Protein AF-A0A921B855-F1 (afdb_monomer)

Sequence (382 aa):
MNQNKDNLVKDAIEPCKSDAPLIIYIDLKSPYAYLSIEPTRRMLRDLGIVADWRPFVLDIPSYLGSAKLGKGGKKVAKQNRTEEQWSDVKYAYFDCRRYANLSNKTIRGTVKIWNTDLPAIGMLWLKRFSSLSEQCAEGSLLERFVDEVYDSFWKRELDAEDVSVILAVLEQIGAPTEGFLKYAQTDGAALNNHLQESSFNAGIYGVPTYILPNESLTDPQHEKFFGRENLPRIGWLLTGRKGQAPDLAYTLNSDVDEEVLSKSAAEPGLAQELKMSPKQLIAYFDFNSLHSYLALDSILSLKAEGISINWRPISSMSLKVPQEEIEDEDRSTKHRRLRAEYQVNDIQRYAPHHLTEIHRKTDCQ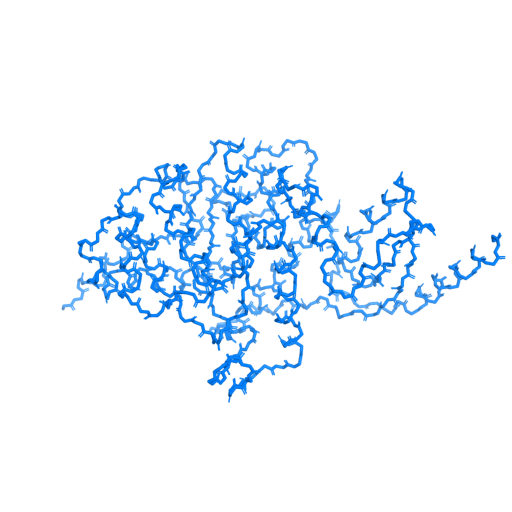AANMGFLWLQQELKNGQ

Mean predicted aligned error: 7.73 Å

Structure (mmCIF, N/CA/C/O backbone):
data_AF-A0A921B855-F1
#
_entry.id   AF-A0A921B855-F1
#
loop_
_atom_site.group_PDB
_atom_site.id
_atom_site.type_symbol
_atom_site.label_atom_id
_atom_site.label_alt_id
_atom_site.label_comp_id
_atom_site.label_asym_id
_atom_site.label_entity_id
_atom_site.label_seq_id
_atom_site.pdbx_PDB_ins_code
_atom_site.Cartn_x
_atom_site.Cartn_y
_atom_site.Cartn_z
_atom_site.occupancy
_atom_site.B_iso_or_equiv
_atom_site.auth_seq_id
_atom_site.auth_comp_id
_atom_site.auth_asym_id
_atom_site.auth_atom_id
_atom_site.pdbx_PDB_model_num
ATOM 1 N N . MET A 1 1 ? 4.491 3.020 42.555 1.00 35.44 1 MET A N 1
ATOM 2 C CA . MET A 1 1 ? 3.351 3.238 41.638 1.00 35.44 1 MET A CA 1
ATOM 3 C C . MET A 1 1 ? 3.828 2.987 40.215 1.00 35.44 1 MET A C 1
ATOM 5 O O . MET A 1 1 ? 4.349 3.899 39.598 1.00 35.44 1 MET A O 1
ATOM 9 N N . ASN A 1 2 ? 3.753 1.744 39.734 1.00 37.84 2 ASN A N 1
ATOM 10 C CA . ASN A 1 2 ? 4.1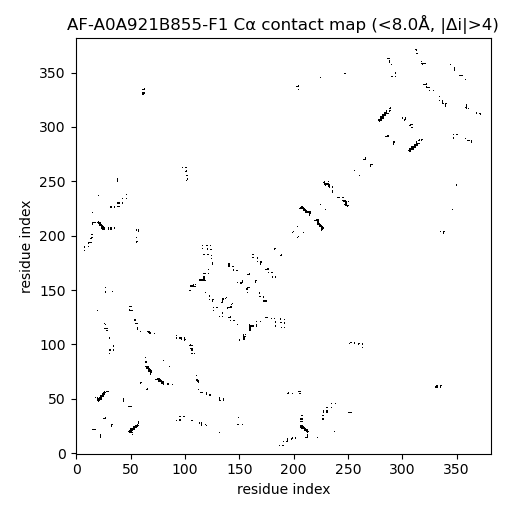86 1.390 38.373 1.00 37.84 2 ASN A CA 1
ATOM 11 C C . ASN A 1 2 ? 3.289 0.304 37.743 1.00 37.84 2 ASN A C 1
ATOM 13 O O . ASN A 1 2 ? 3.718 -0.414 36.858 1.00 37.84 2 ASN A O 1
ATOM 17 N N . GLN A 1 3 ? 2.039 0.176 38.206 1.00 38.97 3 GLN A N 1
ATOM 18 C CA . GLN A 1 3 ? 1.099 -0.854 37.732 1.00 38.97 3 GLN A CA 1
ATOM 19 C C . GLN A 1 3 ? 0.268 -0.431 36.504 1.00 38.97 3 GLN A C 1
ATOM 21 O O . GLN A 1 3 ? -0.446 -1.256 35.951 1.00 38.97 3 GLN A O 1
ATOM 26 N N . ASN A 1 4 ? 0.373 0.822 36.037 1.00 43.91 4 ASN A N 1
ATOM 27 C CA . ASN A 1 4 ? -0.395 1.300 34.875 1.00 43.91 4 ASN A CA 1
ATOM 28 C C . ASN A 1 4 ? 0.305 1.114 33.519 1.00 43.91 4 ASN A C 1
ATOM 30 O O . ASN A 1 4 ? -0.368 1.206 32.500 1.00 43.91 4 ASN A O 1
ATOM 34 N N . LYS A 1 5 ? 1.620 0.849 33.474 1.00 43.75 5 LYS A N 1
ATOM 35 C CA . LYS A 1 5 ? 2.309 0.540 32.204 1.00 43.75 5 LYS A CA 1
ATOM 36 C C . LYS A 1 5 ? 2.117 -0.918 31.777 1.00 43.75 5 LYS A C 1
ATOM 38 O O . LYS A 1 5 ? 1.964 -1.171 30.589 1.00 43.75 5 LYS A O 1
ATOM 43 N N . ASP A 1 6 ? 2.021 -1.843 32.731 1.00 40.25 6 ASP A N 1
ATOM 44 C CA . ASP A 1 6 ? 1.899 -3.281 32.442 1.00 40.25 6 ASP A CA 1
ATOM 45 C C . ASP A 1 6 ? 0.520 -3.700 31.906 1.00 40.25 6 ASP A C 1
ATOM 47 O O . ASP A 1 6 ? 0.411 -4.714 31.222 1.00 40.25 6 ASP A O 1
ATOM 51 N N . ASN A 1 7 ? -0.539 -2.917 32.148 1.00 41.56 7 ASN A N 1
ATOM 52 C CA . ASN A 1 7 ? -1.864 -3.201 31.581 1.00 41.56 7 ASN A CA 1
ATOM 53 C C . ASN A 1 7 ? -2.043 -2.693 30.138 1.00 41.56 7 ASN A C 1
ATOM 55 O O . ASN A 1 7 ? -2.963 -3.144 29.469 1.00 41.56 7 ASN A O 1
ATOM 59 N N . LEU A 1 8 ? -1.170 -1.811 29.633 1.00 46.28 8 LEU A N 1
ATOM 60 C CA . LEU A 1 8 ? -1.245 -1.296 28.254 1.00 46.28 8 LEU A CA 1
ATOM 61 C C . LEU A 1 8 ? -0.731 -2.301 27.203 1.00 46.28 8 LEU A C 1
ATOM 63 O O . LEU A 1 8 ? -1.011 -2.138 26.022 1.00 46.28 8 LEU A O 1
ATOM 67 N N . VAL A 1 9 ? 0.008 -3.335 27.626 1.00 49.97 9 VAL A N 1
ATOM 68 C CA . VAL A 1 9 ? 0.682 -4.313 26.746 1.00 49.97 9 VAL A CA 1
ATOM 69 C C . VAL A 1 9 ? -0.144 -5.593 26.534 1.00 49.97 9 VAL A C 1
ATOM 71 O O . VAL A 1 9 ? 0.144 -6.371 25.631 1.00 49.97 9 VAL A O 1
ATOM 74 N N . LYS A 1 10 ? -1.201 -5.828 27.325 1.00 42.19 10 LYS A N 1
ATOM 75 C CA . LYS A 1 10 ? -1.976 -7.083 27.260 1.00 42.19 10 LYS A CA 1
ATOM 76 C C . LYS A 1 10 ? -2.887 -7.224 26.034 1.00 42.19 10 LYS A C 1
ATOM 78 O O . LYS A 1 10 ? -3.196 -8.355 25.684 1.00 42.19 10 LYS A O 1
ATOM 83 N N . ASP A 1 11 ? -3.219 -6.120 25.363 1.00 55.31 11 ASP A N 1
ATOM 84 C CA . ASP A 1 11 ? -4.033 -6.092 24.133 1.00 55.31 11 ASP A CA 1
ATOM 85 C C . ASP A 1 11 ? -3.219 -5.622 22.905 1.00 55.31 11 ASP A C 1
ATOM 87 O O . ASP A 1 11 ? -3.764 -5.065 21.949 1.00 55.31 11 ASP A O 1
ATOM 91 N N . ALA A 1 12 ? -1.889 -5.777 22.936 1.00 73.12 12 ALA A N 1
ATOM 92 C CA . ALA A 1 12 ? -1.014 -5.322 21.859 1.00 73.12 12 ALA A CA 1
ATOM 93 C C . ALA A 1 12 ? -1.280 -6.097 20.556 1.00 73.12 12 ALA A C 1
ATOM 95 O O . ALA A 1 12 ? -1.158 -7.319 20.497 1.00 73.12 12 ALA A O 1
ATOM 96 N N . ILE A 1 13 ? -1.622 -5.368 19.490 1.00 90.81 13 ILE A N 1
ATOM 97 C CA . ILE A 1 13 ? -1.794 -5.925 18.145 1.00 90.81 13 ILE A CA 1
ATOM 98 C C . ILE A 1 13 ? -0.412 -6.341 17.621 1.00 90.81 13 ILE A C 1
ATOM 100 O O . ILE A 1 13 ? 0.390 -5.494 17.228 1.00 90.81 13 ILE A O 1
ATOM 104 N N . GLU A 1 14 ? -0.130 -7.645 17.613 1.00 92.44 14 GLU A N 1
ATOM 105 C CA . GLU A 1 14 ? 1.124 -8.189 17.086 1.00 92.44 14 GLU A CA 1
ATOM 106 C C . GLU A 1 14 ? 1.238 -7.937 15.570 1.00 92.44 14 GLU A C 1
ATOM 108 O O . GLU A 1 14 ? 0.357 -8.374 14.826 1.00 92.44 14 GLU A O 1
ATOM 113 N N . PRO A 1 15 ? 2.314 -7.302 15.060 1.00 92.75 15 PRO A N 1
ATOM 114 C CA . PRO A 1 15 ? 2.351 -6.796 13.686 1.00 92.75 15 PRO A CA 1
ATOM 115 C C . PRO A 1 15 ? 2.099 -7.811 12.565 1.00 92.75 15 PRO A C 1
ATOM 117 O O . PRO A 1 15 ? 1.478 -7.481 11.557 1.00 92.75 15 PRO A O 1
ATOM 120 N N . CYS A 1 16 ? 2.552 -9.051 12.741 1.00 92.31 16 CYS A N 1
ATOM 121 C CA . CYS A 1 16 ? 2.472 -10.082 11.704 1.00 92.31 16 CYS A CA 1
ATOM 122 C C . CYS A 1 16 ? 1.519 -11.235 12.047 1.00 92.31 16 CYS A C 1
ATOM 124 O O . CYS A 1 16 ? 1.403 -12.159 11.251 1.00 92.31 16 CYS A O 1
ATOM 126 N N . LYS A 1 17 ? 0.826 -11.192 13.195 1.00 91.44 17 LYS A N 1
ATOM 127 C CA . LYS A 1 17 ? -0.106 -12.251 13.613 1.00 91.44 17 LYS A CA 1
ATOM 128 C C . LYS A 1 17 ? -1.545 -11.770 13.589 1.00 91.44 17 LYS A C 1
ATOM 130 O O . LYS A 1 17 ? -1.831 -10.660 14.032 1.00 91.44 17 LYS A O 1
ATOM 135 N N . SER A 1 18 ? -2.448 -12.604 13.090 1.00 92.19 18 SER A N 1
ATOM 136 C CA . SER A 1 18 ? -3.891 -12.366 13.091 1.00 92.19 18 SER A CA 1
ATOM 137 C C . SER A 1 18 ? -4.628 -13.690 12.911 1.00 92.19 18 SER A C 1
ATOM 139 O O . SER A 1 18 ? -4.084 -14.610 12.305 1.00 92.19 18 SER A O 1
ATOM 141 N N . ASP A 1 19 ? -5.874 -13.757 13.379 1.00 89.94 19 ASP A N 1
ATOM 142 C CA . ASP A 1 19 ? -6.793 -14.853 13.044 1.00 89.94 19 ASP A CA 1
ATOM 143 C C . ASP A 1 19 ? -7.279 -14.762 11.583 1.00 89.94 19 ASP A C 1
ATOM 145 O O . ASP A 1 19 ? -7.799 -15.728 11.024 1.00 89.94 19 ASP A O 1
ATOM 149 N N . ALA A 1 20 ? -7.115 -13.596 10.945 1.00 93.81 20 ALA A N 1
ATOM 150 C CA . ALA A 1 20 ? -7.368 -13.417 9.523 1.00 93.81 20 ALA A CA 1
ATOM 151 C C . ALA A 1 20 ? -6.253 -14.064 8.680 1.00 93.81 20 ALA A C 1
ATOM 153 O O . ALA A 1 20 ? -5.080 -13.933 9.024 1.00 93.81 20 ALA A O 1
ATOM 154 N N . PRO A 1 21 ? -6.559 -14.644 7.505 1.00 93.94 21 PRO A N 1
ATOM 155 C CA . PRO A 1 21 ? -5.532 -15.154 6.592 1.00 93.94 21 PRO A CA 1
ATOM 156 C C . PRO A 1 21 ? -4.682 -14.046 5.940 1.00 93.94 21 PRO A C 1
ATOM 158 O O . PRO A 1 21 ? -3.679 -14.343 5.292 1.00 93.94 21 PRO A O 1
ATOM 161 N N . LEU A 1 22 ? -5.081 -12.778 6.085 1.00 96.38 22 LEU A N 1
ATOM 162 C CA . LEU A 1 22 ? -4.414 -11.616 5.509 1.00 96.38 22 LEU A CA 1
ATOM 163 C C . LEU A 1 22 ? -4.494 -10.422 6.467 1.00 96.38 22 LEU A C 1
ATOM 165 O O . LEU A 1 22 ? -5.577 -10.080 6.941 1.00 96.38 22 LEU A O 1
ATOM 169 N N . ILE A 1 23 ? -3.367 -9.749 6.692 1.00 98.00 23 ILE A N 1
ATOM 170 C CA . ILE A 1 23 ? -3.296 -8.442 7.359 1.00 98.00 23 ILE A CA 1
ATOM 171 C C . ILE A 1 23 ? -2.999 -7.381 6.301 1.00 98.00 23 ILE A C 1
ATOM 173 O O . ILE A 1 23 ? -2.145 -7.590 5.438 1.00 98.00 23 ILE A O 1
ATOM 177 N N . ILE A 1 24 ? -3.677 -6.235 6.374 1.00 98.56 24 ILE A N 1
ATOM 178 C CA . ILE A 1 24 ? -3.525 -5.141 5.409 1.00 98.56 24 ILE A CA 1
ATOM 179 C C . ILE A 1 24 ? -3.227 -3.845 6.154 1.00 98.56 24 ILE A C 1
ATOM 181 O O . ILE A 1 24 ? -4.076 -3.319 6.870 1.00 98.56 24 ILE A O 1
ATOM 185 N N . TYR A 1 25 ? -2.036 -3.298 5.942 1.00 98.69 25 TYR A N 1
ATOM 186 C CA . TYR A 1 25 ? -1.629 -2.009 6.481 1.00 98.69 25 TYR A CA 1
ATOM 187 C C . TYR A 1 25 ? -1.918 -0.879 5.497 1.00 98.69 25 TYR A C 1
ATOM 189 O O . TYR A 1 25 ? -1.509 -0.940 4.334 1.00 98.69 25 TYR A O 1
ATOM 197 N N . ILE A 1 26 ? -2.584 0.173 5.978 1.00 98.69 26 ILE A N 1
ATOM 198 C CA . ILE A 1 26 ? -2.968 1.352 5.191 1.00 98.69 26 ILE A CA 1
ATOM 199 C C . ILE A 1 26 ? -2.677 2.667 5.925 1.00 98.69 26 ILE A C 1
ATOM 201 O O . ILE A 1 26 ? -2.590 2.707 7.149 1.00 98.69 26 ILE A O 1
ATOM 205 N N . ASP A 1 27 ? -2.559 3.758 5.169 1.00 98.44 27 ASP A N 1
ATOM 206 C CA . ASP A 1 27 ? -2.415 5.118 5.697 1.00 98.44 27 ASP A CA 1
ATOM 207 C C . ASP A 1 27 ? -3.188 6.097 4.829 1.00 98.44 27 ASP A C 1
ATOM 209 O O . ASP A 1 27 ? -3.022 6.109 3.605 1.00 98.44 27 ASP A O 1
ATOM 213 N N . LEU A 1 28 ? -3.922 6.997 5.477 1.00 97.19 28 LEU A N 1
ATOM 214 C CA . LEU A 1 28 ? -4.712 8.031 4.827 1.00 97.19 28 LEU A CA 1
ATOM 215 C C . LEU A 1 28 ? -3.893 8.858 3.823 1.00 97.19 28 LEU A C 1
ATOM 217 O O . LEU A 1 28 ? -4.358 9.165 2.725 1.00 97.19 28 LEU A O 1
ATOM 221 N N . LYS A 1 29 ? -2.641 9.189 4.172 1.00 94.81 29 LYS A N 1
ATOM 222 C CA . LYS A 1 29 ? -1.770 10.021 3.325 1.00 94.81 29 LYS A CA 1
ATOM 223 C C . LYS A 1 29 ? -1.044 9.267 2.208 1.00 94.81 29 LYS A C 1
ATOM 225 O O . LYS A 1 29 ? -0.269 9.893 1.482 1.00 94.81 29 LYS A O 1
ATOM 230 N N . SER A 1 30 ? -1.301 7.968 2.024 1.00 96.31 30 SER A N 1
ATOM 231 C CA . SER A 1 30 ? -0.792 7.200 0.882 1.00 96.31 30 SER A CA 1
ATOM 232 C C . SER A 1 30 ? -1.818 7.144 -0.258 1.00 96.31 30 SER A C 1
ATOM 234 O O . SER A 1 30 ? -2.865 6.510 -0.109 1.00 96.31 30 SER A O 1
ATOM 236 N N . PRO A 1 31 ? -1.534 7.752 -1.428 1.00 95.94 31 PRO A N 1
ATOM 237 C CA . PRO A 1 31 ? -2.448 7.674 -2.565 1.00 95.94 31 PRO A CA 1
ATOM 238 C C . PRO A 1 31 ? -2.489 6.254 -3.146 1.00 95.94 31 PRO A C 1
ATOM 240 O O . PRO A 1 31 ? -3.539 5.801 -3.593 1.00 95.94 31 PRO A O 1
ATOM 243 N N . TYR A 1 32 ? -1.379 5.512 -3.064 1.00 96.50 32 TYR A N 1
ATOM 244 C CA . TYR A 1 32 ? -1.334 4.100 -3.437 1.00 96.50 32 TYR A CA 1
ATOM 245 C C . TYR A 1 32 ? -2.193 3.232 -2.511 1.00 96.50 32 TYR A C 1
ATOM 247 O O . TYR A 1 32 ? -2.848 2.312 -2.998 1.00 96.50 32 TYR A O 1
ATOM 255 N N . ALA A 1 33 ? -2.248 3.535 -1.205 1.00 97.69 33 ALA A N 1
ATOM 256 C CA . ALA A 1 33 ? -3.129 2.814 -0.286 1.00 97.69 33 ALA A CA 1
ATOM 257 C C . ALA A 1 33 ? -4.600 3.098 -0.611 1.00 97.69 33 ALA A C 1
ATOM 259 O O . ALA A 1 33 ? -5.379 2.152 -0.707 1.00 97.69 33 ALA A O 1
ATOM 260 N N . TYR A 1 34 ? -4.963 4.354 -0.905 1.00 97.50 34 TYR A N 1
ATOM 261 C CA . TYR A 1 34 ? -6.324 4.694 -1.335 1.00 97.50 34 TYR A CA 1
ATOM 262 C C . TYR A 1 34 ? -6.748 3.912 -2.590 1.00 97.50 34 TYR A C 1
ATOM 264 O O . TYR A 1 34 ? -7.815 3.300 -2.632 1.00 97.50 34 TYR A O 1
ATOM 272 N N . LEU A 1 35 ? -5.877 3.857 -3.601 1.00 95.88 35 LEU A N 1
ATOM 273 C CA . LEU A 1 35 ? -6.135 3.115 -4.841 1.00 95.88 35 LEU A CA 1
ATOM 274 C C . LEU A 1 35 ? -6.147 1.591 -4.658 1.00 95.88 35 LEU A C 1
ATOM 276 O O . LEU A 1 35 ? -6.582 0.876 -5.559 1.00 95.88 35 LEU A O 1
ATOM 280 N N . SER A 1 36 ? -5.670 1.087 -3.520 1.00 96.88 36 SER A N 1
ATOM 281 C CA . SER A 1 36 ? -5.662 -0.342 -3.206 1.00 96.88 36 SER A CA 1
ATOM 282 C C . SER A 1 36 ? -6.922 -0.832 -2.500 1.00 96.88 36 SER A C 1
ATOM 284 O O . SER A 1 36 ? -7.189 -2.029 -2.568 1.00 96.88 36 SER A O 1
ATOM 286 N N . ILE A 1 37 ? -7.700 0.059 -1.863 1.00 96.75 37 ILE A N 1
ATOM 287 C CA . ILE A 1 37 ? -8.842 -0.319 -1.013 1.00 96.75 37 ILE A CA 1
ATOM 288 C C . ILE A 1 37 ? -9.836 -1.192 -1.782 1.00 96.75 37 ILE A C 1
ATOM 290 O O . ILE A 1 37 ? -10.026 -2.354 -1.432 1.00 96.75 37 ILE A O 1
ATOM 294 N N . GLU A 1 38 ? -10.418 -0.668 -2.863 1.00 94.56 38 GLU A N 1
ATOM 295 C CA . GLU A 1 38 ? -11.456 -1.393 -3.605 1.00 94.56 38 GLU A CA 1
ATOM 296 C C . GLU A 1 38 ? -10.932 -2.656 -4.314 1.00 94.56 38 GLU A C 1
ATOM 298 O O . GLU A 1 38 ? -11.557 -3.705 -4.164 1.00 94.56 38 GLU A O 1
ATOM 303 N N . PRO A 1 39 ? -9.775 -2.645 -5.012 1.00 95.25 39 PRO A N 1
ATOM 304 C CA . PRO A 1 39 ? -9.201 -3.878 -5.556 1.00 95.25 39 PRO A CA 1
ATOM 305 C C . PRO A 1 39 ? -8.957 -4.959 -4.494 1.00 95.25 39 PRO A C 1
ATOM 307 O O . PRO A 1 39 ? -9.193 -6.138 -4.750 1.00 95.25 39 PRO A O 1
ATOM 310 N N . THR A 1 40 ? -8.529 -4.562 -3.291 1.00 97.06 40 THR A N 1
ATOM 311 C CA . THR A 1 40 ? -8.324 -5.495 -2.179 1.00 97.06 40 THR A CA 1
ATOM 312 C C . THR A 1 40 ? -9.657 -6.040 -1.673 1.00 97.06 40 THR A C 1
ATOM 314 O O . THR A 1 40 ? -9.799 -7.253 -1.561 1.00 97.06 40 THR A O 1
ATOM 317 N N . ARG A 1 41 ? -10.658 -5.182 -1.421 1.00 96.12 41 ARG A N 1
ATOM 318 C CA . ARG A 1 41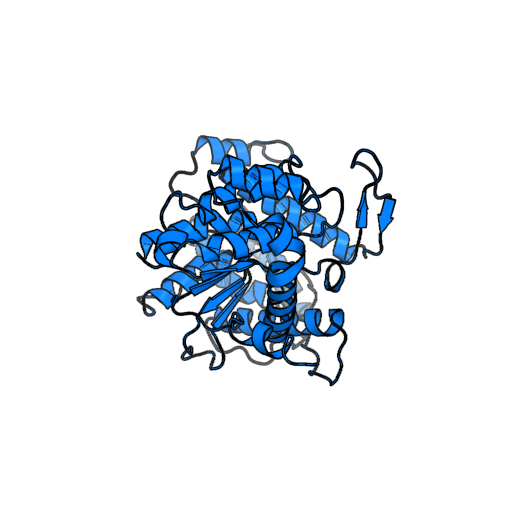 ? -12.004 -5.619 -1.006 1.00 96.12 41 ARG A CA 1
ATOM 319 C C . ARG A 1 41 ? -12.628 -6.569 -2.026 1.00 96.12 41 ARG A C 1
ATOM 321 O O . ARG A 1 41 ? -13.177 -7.588 -1.626 1.00 96.12 41 ARG A O 1
ATOM 328 N N . ARG A 1 42 ? -12.490 -6.295 -3.329 1.00 94.25 42 ARG A N 1
ATOM 329 C CA . ARG A 1 42 ? -12.947 -7.214 -4.381 1.00 94.25 42 ARG A CA 1
ATOM 330 C C . ARG A 1 42 ? -12.265 -8.572 -4.277 1.00 94.25 42 ARG A C 1
ATOM 332 O O . ARG A 1 42 ? -12.969 -9.568 -4.199 1.00 94.25 42 ARG A O 1
ATOM 339 N N . MET A 1 43 ? -10.931 -8.612 -4.213 1.00 95.69 43 MET A N 1
ATOM 340 C CA . MET A 1 43 ? -10.200 -9.874 -4.052 1.00 95.69 43 MET A CA 1
ATOM 341 C C . MET A 1 43 ? -10.695 -10.653 -2.822 1.00 95.69 43 MET A C 1
ATOM 343 O O . MET A 1 43 ? -10.898 -11.858 -2.905 1.00 95.69 43 MET A O 1
ATOM 347 N N . LEU A 1 44 ? -10.928 -9.979 -1.691 1.00 96.00 44 LEU A N 1
ATOM 348 C CA . LEU A 1 44 ? -11.457 -10.613 -0.480 1.00 96.00 44 LEU A CA 1
ATOM 349 C C . LEU A 1 44 ? -12.870 -11.184 -0.688 1.00 96.00 44 LEU A C 1
ATOM 351 O O . LEU A 1 44 ? -13.113 -12.332 -0.316 1.00 96.00 44 LEU A O 1
ATOM 355 N N . ARG A 1 45 ? -13.776 -10.421 -1.320 1.00 95.12 45 ARG A N 1
ATOM 356 C CA . ARG A 1 45 ? -15.144 -10.864 -1.647 1.00 95.12 45 ARG A CA 1
ATOM 357 C C . ARG A 1 45 ? -15.145 -12.057 -2.600 1.00 95.12 45 ARG A C 1
ATOM 359 O O . ARG A 1 45 ? -15.814 -13.045 -2.312 1.00 95.12 45 ARG A O 1
ATOM 366 N N . ASP A 1 46 ? -14.364 -11.996 -3.677 1.00 94.31 46 ASP A N 1
ATOM 367 C CA . ASP A 1 46 ? -14.265 -13.062 -4.686 1.00 94.31 46 ASP A CA 1
ATOM 368 C C . ASP A 1 46 ? -13.749 -14.376 -4.078 1.00 94.31 46 ASP A C 1
ATOM 370 O O . ASP A 1 46 ? -14.141 -15.466 -4.494 1.00 94.31 46 ASP A O 1
ATOM 374 N N . LEU A 1 47 ? -12.882 -14.274 -3.068 1.00 94.62 47 LEU A N 1
ATOM 375 C CA . LEU A 1 47 ? -12.326 -15.415 -2.343 1.00 94.62 47 LEU A CA 1
ATOM 376 C C . LEU A 1 47 ? -13.161 -15.846 -1.127 1.00 94.62 47 LEU A C 1
ATOM 378 O O . LEU A 1 47 ? -12.889 -16.902 -0.558 1.00 94.62 47 LEU A O 1
ATOM 382 N N . GLY A 1 48 ? -14.160 -15.058 -0.717 1.00 95.62 48 GLY A N 1
ATOM 383 C CA . GLY A 1 48 ? -14.967 -15.321 0.475 1.00 95.62 48 GLY A CA 1
ATOM 384 C C . GLY A 1 48 ? -14.167 -15.293 1.782 1.00 95.62 48 GLY A C 1
ATOM 385 O O . GLY A 1 48 ? -14.470 -16.054 2.701 1.00 95.62 48 GLY A O 1
ATOM 386 N N . ILE A 1 49 ? -13.131 -14.455 1.867 1.00 94.62 49 ILE A N 1
ATOM 387 C CA . ILE A 1 49 ? -12.244 -14.352 3.036 1.00 94.62 49 ILE A CA 1
ATOM 388 C C . ILE A 1 49 ? -12.319 -12.970 3.684 1.00 94.62 49 ILE A C 1
ATOM 390 O O . ILE A 1 49 ? -12.602 -11.964 3.039 1.00 94.62 49 ILE A O 1
ATOM 394 N N . VAL A 1 50 ? -12.008 -12.922 4.976 1.00 95.81 50 VAL A N 1
ATOM 395 C CA . VAL A 1 50 ? -11.869 -11.682 5.748 1.00 95.81 50 VAL A CA 1
ATOM 396 C C . VAL A 1 50 ? -10.400 -11.275 5.841 1.00 95.81 50 VAL A C 1
ATOM 398 O O . VAL A 1 50 ? -9.506 -12.110 5.690 1.00 95.81 50 VAL A O 1
ATOM 401 N N . ALA A 1 51 ? -10.139 -10.000 6.118 1.00 97.25 51 ALA A N 1
ATOM 402 C CA . ALA A 1 51 ? -8.791 -9.497 6.348 1.00 97.25 51 ALA A CA 1
ATOM 403 C C . ALA A 1 51 ? -8.738 -8.563 7.554 1.00 97.25 51 ALA A C 1
ATOM 405 O O . ALA A 1 51 ? -9.681 -7.828 7.843 1.00 97.25 51 ALA A O 1
ATOM 406 N N . ASP A 1 52 ? -7.602 -8.557 8.237 1.00 97.62 52 ASP A N 1
ATOM 407 C CA . ASP A 1 52 ? -7.351 -7.652 9.345 1.00 97.62 52 ASP A CA 1
ATOM 408 C C . ASP A 1 52 ? -6.722 -6.353 8.838 1.00 97.62 52 ASP A C 1
ATOM 410 O O . ASP A 1 52 ? -5.512 -6.243 8.629 1.00 97.62 52 ASP A O 1
ATOM 414 N N . TRP A 1 53 ? -7.569 -5.354 8.612 1.00 98.38 53 TRP A N 1
ATOM 415 C CA . TRP A 1 53 ? -7.137 -4.014 8.236 1.00 98.38 53 TRP A CA 1
ATOM 416 C C . TRP A 1 53 ? -6.541 -3.289 9.447 1.00 98.38 53 TRP A C 1
ATOM 418 O O . TRP A 1 53 ? -7.170 -3.222 10.512 1.00 98.38 53 TRP A O 1
ATOM 428 N N . ARG A 1 54 ? -5.356 -2.693 9.275 1.00 98.19 54 ARG A N 1
ATOM 429 C CA . ARG A 1 54 ? -4.600 -1.987 10.319 1.00 98.19 54 ARG A CA 1
ATOM 430 C C . ARG A 1 54 ? -4.045 -0.646 9.827 1.00 98.19 54 ARG A C 1
ATOM 432 O O . ARG A 1 54 ? -3.639 -0.536 8.668 1.00 98.19 54 ARG A O 1
ATOM 439 N N . PRO A 1 55 ? -3.977 0.378 10.690 1.00 98.12 55 PRO A N 1
ATOM 440 C CA . PRO A 1 55 ? -3.324 1.626 10.326 1.00 98.12 55 PRO A CA 1
ATOM 441 C C . PRO A 1 55 ? -1.795 1.523 10.434 1.00 98.12 55 PRO A C 1
ATOM 443 O O . PRO A 1 55 ? -1.267 0.986 11.408 1.00 98.12 55 PRO A O 1
ATOM 446 N N . PHE A 1 56 ? -1.080 2.113 9.475 1.00 98.06 56 PHE A N 1
ATOM 447 C CA . PHE A 1 56 ? 0.360 2.373 9.558 1.00 98.06 56 PHE A CA 1
ATOM 448 C C . PHE A 1 56 ? 0.670 3.810 9.135 1.00 98.06 56 PHE A C 1
ATOM 450 O O . PHE A 1 56 ? 0.717 4.122 7.950 1.00 98.06 56 PHE A O 1
ATOM 457 N N . VAL A 1 57 ? 0.890 4.701 10.093 1.00 97.12 57 VAL A N 1
ATOM 458 C CA . VAL A 1 57 ? 1.159 6.121 9.858 1.00 97.12 57 VAL A CA 1
ATOM 459 C C . VAL A 1 57 ? 2.556 6.280 9.249 1.00 97.12 57 VAL A C 1
ATOM 461 O O . VAL A 1 57 ? 3.581 6.167 9.918 1.00 97.12 57 VAL A O 1
ATOM 464 N N . LEU A 1 58 ? 2.604 6.590 7.952 1.00 94.00 58 LEU A N 1
ATOM 465 C CA . LEU A 1 58 ? 3.835 6.788 7.194 1.00 94.00 58 LEU A CA 1
ATOM 466 C C . LEU A 1 58 ? 4.692 7.911 7.777 1.00 94.00 58 LEU A C 1
ATOM 468 O O . LEU A 1 58 ? 4.241 9.048 7.932 1.00 94.00 58 LEU A O 1
ATOM 472 N N . ASP A 1 59 ? 5.978 7.631 7.938 1.00 88.31 59 ASP A N 1
ATOM 473 C CA . ASP A 1 59 ? 7.002 8.646 8.156 1.00 88.31 59 ASP A CA 1
ATOM 474 C C . ASP A 1 59 ? 7.618 9.044 6.808 1.00 88.31 59 ASP A C 1
ATOM 476 O O . ASP A 1 59 ? 8.678 8.565 6.407 1.00 88.31 59 ASP A O 1
ATOM 480 N N . ILE A 1 60 ? 6.907 9.897 6.065 1.00 81.50 60 ILE A N 1
ATOM 481 C CA . ILE A 1 60 ? 7.364 10.397 4.757 1.00 81.50 60 ILE A CA 1
ATOM 482 C C . ILE A 1 60 ? 8.750 11.072 4.855 1.00 81.50 60 ILE A C 1
ATOM 484 O O . ILE A 1 60 ? 9.588 10.788 3.992 1.00 81.50 60 ILE A O 1
ATOM 488 N N . PRO A 1 61 ? 9.034 11.931 5.863 1.00 80.62 61 PRO A N 1
ATOM 489 C CA . PRO A 1 61 ? 10.348 12.553 6.013 1.00 80.62 61 PRO A CA 1
ATOM 490 C C . PRO A 1 61 ? 11.516 11.569 6.085 1.00 80.62 61 PRO A C 1
ATOM 492 O O . PRO A 1 61 ? 12.545 11.859 5.476 1.00 80.62 61 PRO A O 1
ATOM 495 N N . SER A 1 62 ? 11.352 10.419 6.752 1.00 73.94 62 SER A N 1
ATOM 496 C CA . SER A 1 62 ? 12.420 9.412 6.894 1.00 73.94 62 SER A CA 1
ATOM 497 C C . SER A 1 62 ? 12.943 8.835 5.567 1.00 73.94 62 SER A C 1
ATOM 499 O O . SER A 1 62 ? 14.035 8.273 5.536 1.00 73.94 62 SER A O 1
ATOM 501 N N . TYR A 1 63 ? 12.201 8.984 4.459 1.00 69.94 63 TYR A N 1
ATOM 502 C CA . TYR A 1 63 ? 12.590 8.442 3.149 1.00 69.94 63 TYR A CA 1
ATOM 503 C C . TYR A 1 63 ? 12.559 9.471 2.006 1.00 69.94 63 TYR A C 1
ATOM 505 O O . TYR A 1 63 ? 13.522 9.595 1.250 1.00 69.94 63 TYR A O 1
ATOM 513 N N . LEU A 1 64 ? 11.481 10.252 1.882 1.00 67.19 64 LEU A N 1
ATOM 514 C CA . LEU A 1 64 ? 11.266 11.187 0.763 1.00 67.19 64 LEU A CA 1
ATOM 515 C C . LEU A 1 64 ? 11.580 12.645 1.116 1.00 67.19 64 LEU A C 1
ATOM 517 O O . LEU A 1 64 ? 11.260 13.553 0.342 1.00 67.19 64 LEU A O 1
ATOM 521 N N . GLY A 1 65 ? 12.130 12.889 2.306 1.00 68.25 65 GLY A N 1
ATOM 522 C CA . GLY A 1 65 ? 12.302 14.232 2.837 1.00 68.25 65 GLY A CA 1
ATOM 523 C C . GLY A 1 65 ? 10.974 14.976 3.039 1.00 68.25 65 GLY A C 1
ATOM 524 O O . GLY A 1 65 ? 9.862 14.478 2.830 1.00 68.25 65 GLY A O 1
ATOM 525 N N . SER A 1 66 ? 11.092 16.228 3.456 1.00 66.25 66 SER A N 1
ATOM 526 C CA . SER A 1 66 ? 9.994 17.109 3.835 1.00 66.25 66 SER A CA 1
ATOM 527 C C . SER A 1 66 ? 9.799 18.266 2.855 1.00 66.25 66 SER A C 1
ATOM 529 O O . SER A 1 66 ? 10.750 18.841 2.320 1.00 66.25 66 SER A O 1
ATOM 531 N N . ALA A 1 67 ? 8.539 18.639 2.634 1.00 66.56 67 ALA A N 1
ATOM 532 C CA . ALA A 1 67 ? 8.177 19.893 1.986 1.00 66.56 67 ALA A CA 1
ATOM 533 C C . ALA A 1 67 ? 6.834 20.403 2.522 1.00 66.56 67 ALA A C 1
ATOM 535 O O . ALA A 1 67 ? 5.938 19.619 2.838 1.00 66.56 67 ALA A O 1
ATOM 536 N N . LYS A 1 68 ? 6.680 21.726 2.589 1.00 67.75 68 LYS A N 1
ATOM 537 C CA . LYS A 1 68 ? 5.442 22.409 2.985 1.00 67.75 68 LYS A CA 1
ATOM 538 C C . LYS A 1 68 ? 5.086 23.460 1.942 1.00 67.75 68 LYS A C 1
ATOM 540 O O . LYS A 1 68 ? 5.944 24.272 1.593 1.00 67.75 68 LYS A O 1
ATOM 545 N N . LEU A 1 69 ? 3.844 23.476 1.454 1.00 64.62 69 LEU A N 1
ATOM 546 C CA . LEU A 1 69 ? 3.374 24.543 0.569 1.00 64.62 69 LEU A CA 1
ATOM 547 C C . LEU A 1 69 ? 3.074 25.819 1.371 1.00 64.62 69 LEU A C 1
ATOM 549 O O . LEU A 1 69 ? 2.701 25.778 2.543 1.00 64.62 69 LEU A O 1
ATOM 553 N N . GLY A 1 70 ? 3.266 26.970 0.733 1.00 48.94 70 GLY A N 1
ATOM 554 C CA . GLY A 1 70 ? 2.870 28.275 1.248 1.00 48.94 70 GLY A CA 1
ATOM 555 C C . GLY A 1 70 ? 1.365 28.508 1.142 1.00 48.94 70 GLY A C 1
ATOM 556 O O . GLY A 1 70 ? 0.629 27.707 0.556 1.00 48.94 70 GLY A O 1
ATOM 557 N N . LYS A 1 71 ? 0.902 29.639 1.692 1.00 51.53 71 LYS A N 1
ATOM 558 C CA . 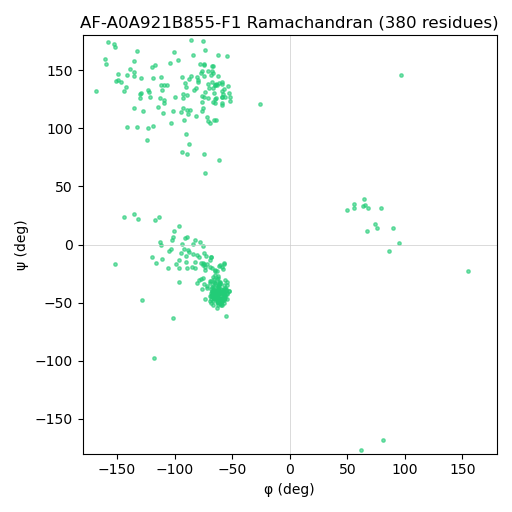LYS A 1 71 ? -0.507 30.053 1.613 1.00 51.53 71 LYS A CA 1
ATOM 559 C C . LYS A 1 71 ? -0.977 30.027 0.149 1.00 51.53 71 LYS A C 1
ATOM 561 O O . LYS A 1 71 ? -0.352 30.639 -0.714 1.00 51.53 71 LYS A O 1
ATOM 566 N N . GLY A 1 72 ? -2.043 29.273 -0.125 1.00 54.50 72 GLY A N 1
ATOM 567 C CA . GLY A 1 72 ? -2.613 29.098 -1.467 1.00 54.50 72 GLY A CA 1
ATOM 568 C C . GLY A 1 72 ? -2.139 27.865 -2.251 1.00 54.50 72 GLY A C 1
ATOM 569 O O . GLY A 1 72 ? -2.571 27.685 -3.385 1.00 54.50 72 GLY A O 1
ATOM 570 N N . GLY A 1 73 ? -1.267 27.009 -1.697 1.00 55.28 73 GLY A N 1
ATOM 571 C CA . GLY A 1 73 ? -0.980 25.673 -2.250 1.00 55.28 73 GLY A CA 1
ATOM 572 C C . GLY A 1 73 ? -0.257 25.637 -3.606 1.00 55.28 73 GLY A C 1
ATOM 573 O O . GLY A 1 73 ? -0.192 24.579 -4.225 1.00 55.28 73 GLY A O 1
ATOM 574 N N . LYS A 1 74 ? 0.267 26.774 -4.087 1.00 53.00 74 LYS A N 1
ATOM 575 C CA . LYS A 1 74 ? 0.922 26.892 -5.407 1.00 53.00 74 LYS A CA 1
ATOM 576 C C . LYS A 1 74 ? 2.450 26.999 -5.356 1.00 53.00 74 LYS A C 1
ATOM 578 O O . LYS A 1 74 ? 3.100 26.749 -6.363 1.00 53.00 74 LYS A O 1
ATOM 583 N N . LYS A 1 75 ? 3.036 27.380 -4.217 1.00 55.88 75 LYS A N 1
ATOM 584 C CA . LYS A 1 75 ? 4.494 27.542 -4.053 1.00 55.88 75 LYS A CA 1
ATOM 585 C C . LYS A 1 75 ? 4.978 26.782 -2.826 1.00 55.88 75 LYS A C 1
ATOM 587 O O . LYS A 1 75 ? 4.275 26.750 -1.822 1.00 55.88 75 LYS A O 1
ATOM 592 N N . VAL A 1 76 ? 6.168 26.192 -2.893 1.00 59.19 76 VAL A N 1
ATOM 593 C CA . VAL A 1 76 ? 6.823 25.548 -1.744 1.00 59.19 76 VAL A CA 1
ATOM 594 C C . VAL A 1 76 ? 7.356 26.635 -0.807 1.00 59.19 76 VAL A C 1
ATOM 596 O O . VAL A 1 76 ? 8.053 27.538 -1.254 1.00 59.19 76 VAL A O 1
ATOM 599 N N . ALA A 1 77 ? 7.003 26.571 0.477 1.00 57.25 77 ALA A N 1
ATOM 600 C CA . ALA A 1 77 ? 7.424 27.531 1.499 1.00 57.25 77 ALA A CA 1
ATOM 601 C C . ALA A 1 77 ? 8.647 27.067 2.307 1.00 57.25 77 ALA A C 1
ATOM 603 O O . ALA A 1 77 ? 9.432 27.905 2.737 1.00 57.25 77 ALA A O 1
ATOM 604 N N . LYS A 1 78 ? 8.808 25.755 2.533 1.00 59.41 78 LYS A N 1
ATOM 605 C CA . LYS A 1 78 ? 9.980 25.135 3.187 1.00 59.41 78 LYS A CA 1
ATOM 606 C C . LYS A 1 78 ? 10.194 23.728 2.627 1.00 59.41 78 LYS A C 1
ATOM 608 O O . LYS A 1 78 ? 9.197 23.041 2.396 1.00 59.41 78 LYS A O 1
ATOM 613 N N . GLN A 1 79 ? 11.443 23.301 2.421 1.00 69.88 79 GLN A N 1
ATOM 614 C CA . GLN A 1 79 ? 11.758 21.945 1.952 1.00 69.88 79 GLN A CA 1
ATOM 615 C C . GLN A 1 79 ? 13.201 21.502 2.235 1.00 69.88 79 GLN A C 1
ATOM 617 O O . GLN A 1 79 ? 14.083 22.345 2.377 1.00 69.88 79 GLN A O 1
ATOM 622 N N . ASN A 1 80 ? 13.435 20.190 2.227 1.00 73.38 80 ASN A N 1
ATOM 623 C CA . ASN A 1 80 ? 14.765 19.566 2.202 1.00 73.38 80 ASN A CA 1
ATOM 624 C C . ASN A 1 80 ? 14.849 18.407 1.186 1.00 73.38 80 ASN A C 1
ATOM 626 O O . ASN A 1 80 ? 15.647 17.493 1.372 1.00 73.38 80 ASN A O 1
ATOM 630 N N . ARG A 1 81 ? 14.015 18.426 0.134 1.00 76.88 81 ARG A N 1
ATOM 631 C CA . ARG A 1 81 ? 14.028 17.393 -0.911 1.00 76.88 81 ARG A CA 1
ATOM 632 C C . ARG A 1 81 ? 15.144 17.605 -1.927 1.00 76.88 81 ARG A C 1
ATOM 634 O O . ARG A 1 81 ? 15.389 18.740 -2.345 1.00 76.88 81 ARG A O 1
ATOM 641 N N . THR A 1 82 ? 15.749 16.504 -2.362 1.00 75.44 82 THR A N 1
ATOM 642 C CA . THR A 1 82 ? 16.623 16.448 -3.541 1.00 75.44 82 THR A CA 1
ATOM 643 C C . THR A 1 82 ? 15.804 16.530 -4.837 1.00 75.44 82 THR A C 1
ATOM 645 O O . THR A 1 82 ? 14.577 16.397 -4.831 1.00 75.44 82 THR A O 1
ATOM 648 N N . GLU A 1 83 ? 16.468 16.758 -5.972 1.00 76.75 83 GLU A N 1
ATOM 649 C CA . GLU A 1 83 ? 15.825 16.755 -7.296 1.00 76.75 83 GLU A CA 1
ATOM 650 C C . GLU A 1 83 ? 15.228 15.383 -7.657 1.00 76.75 83 GLU A C 1
ATOM 652 O O . GLU A 1 83 ? 14.118 15.306 -8.190 1.00 76.75 83 GLU A O 1
ATOM 657 N N . GLU A 1 84 ? 15.923 14.304 -7.287 1.00 76.81 84 GLU A N 1
ATOM 658 C CA . GLU A 1 84 ? 15.450 12.920 -7.411 1.00 76.81 84 GLU A CA 1
ATOM 659 C C . GLU A 1 84 ? 14.153 12.719 -6.613 1.00 76.81 84 GLU A C 1
ATOM 661 O O . GLU A 1 84 ? 13.124 12.374 -7.187 1.00 76.81 84 GLU A O 1
ATOM 666 N N . GLN A 1 85 ? 14.135 13.101 -5.329 1.00 79.00 85 GLN A N 1
ATOM 667 C CA . GLN A 1 85 ? 12.937 13.003 -4.482 1.00 79.00 85 GLN A CA 1
ATOM 668 C C . GLN A 1 85 ? 11.760 13.833 -5.019 1.00 79.00 85 GLN A C 1
ATOM 670 O O . GLN A 1 85 ? 10.597 13.468 -4.842 1.00 79.00 85 GLN A O 1
ATOM 675 N N . TRP A 1 86 ? 12.023 14.966 -5.677 1.00 78.94 86 TRP A N 1
ATOM 676 C CA . TRP A 1 86 ? 10.970 15.723 -6.357 1.00 78.94 86 TRP A CA 1
ATOM 677 C C . TRP A 1 86 ? 10.406 14.997 -7.565 1.00 78.94 86 TRP A C 1
ATOM 679 O O . TRP A 1 86 ? 9.194 15.053 -7.786 1.00 78.94 86 TRP A O 1
ATOM 689 N N . SER A 1 87 ? 11.272 14.372 -8.351 1.00 81.06 87 SER A N 1
ATOM 690 C CA . SER A 1 87 ? 10.879 13.598 -9.523 1.00 81.06 87 SER A CA 1
ATOM 691 C C . SER A 1 87 ? 10.041 12.393 -9.104 1.00 81.06 87 SER A C 1
ATOM 693 O O . SER A 1 87 ? 8.950 12.220 -9.644 1.00 81.06 87 SER A O 1
ATOM 695 N N . ASP A 1 88 ? 10.451 11.683 -8.050 1.00 81.50 88 ASP A N 1
ATOM 696 C CA . ASP A 1 88 ? 9.706 10.562 -7.467 1.00 81.50 88 ASP A CA 1
ATOM 697 C C . ASP A 1 88 ? 8.313 10.986 -6.997 1.00 81.50 88 ASP A C 1
ATOM 699 O O . ASP A 1 88 ? 7.309 10.371 -7.352 1.00 81.50 88 ASP A O 1
ATOM 703 N N . VAL A 1 89 ? 8.214 12.087 -6.242 1.00 82.88 89 VAL A N 1
ATOM 704 C CA . VAL A 1 89 ? 6.920 12.589 -5.754 1.00 82.88 89 VAL A CA 1
ATOM 705 C C . VAL A 1 89 ? 6.023 13.027 -6.915 1.00 82.88 89 VAL A C 1
ATOM 707 O O . VAL A 1 89 ? 4.826 12.734 -6.913 1.00 82.88 89 VAL A O 1
ATOM 710 N N . LYS A 1 90 ? 6.569 13.731 -7.916 1.00 85.25 90 LYS A N 1
ATOM 711 C CA . LYS A 1 90 ? 5.802 14.152 -9.100 1.00 85.25 90 LYS A CA 1
ATOM 712 C C . LYS A 1 90 ? 5.301 12.946 -9.889 1.00 85.25 90 LYS A C 1
ATOM 714 O O . LYS A 1 90 ? 4.131 12.937 -10.272 1.00 85.25 90 LYS A O 1
ATOM 719 N N . TYR A 1 91 ? 6.158 11.948 -10.097 1.00 87.00 91 TYR A N 1
ATOM 720 C CA . TYR A 1 91 ? 5.803 10.722 -10.796 1.00 87.00 91 TYR A CA 1
ATOM 721 C C . TYR A 1 91 ? 4.745 9.927 -10.029 1.00 87.00 91 TYR A C 1
ATOM 723 O O . TYR A 1 91 ? 3.731 9.576 -10.617 1.00 87.00 91 TYR A O 1
ATOM 731 N N . ALA A 1 92 ? 4.897 9.749 -8.715 1.00 88.00 92 ALA A N 1
ATOM 732 C CA . ALA A 1 92 ? 3.912 9.055 -7.885 1.00 88.00 92 ALA A CA 1
ATOM 733 C C . ALA A 1 92 ? 2.513 9.688 -7.987 1.00 88.00 92 ALA A C 1
ATOM 735 O O . ALA A 1 92 ? 1.516 8.985 -8.144 1.00 88.00 92 ALA A O 1
ATOM 736 N N . TYR A 1 93 ? 2.416 11.025 -7.961 1.00 88.88 93 TYR A N 1
ATOM 737 C CA . TYR A 1 93 ? 1.135 11.710 -8.170 1.00 88.88 93 TYR A CA 1
ATOM 738 C C . TYR A 1 93 ? 0.594 11.552 -9.590 1.00 88.88 93 TYR A C 1
ATOM 740 O O . TYR A 1 93 ? -0.618 11.424 -9.760 1.00 88.88 93 TYR A O 1
ATOM 748 N N . PHE A 1 94 ? 1.465 11.613 -10.598 1.00 88.69 94 PHE A N 1
ATOM 749 C CA . PHE A 1 94 ? 1.080 11.386 -11.987 1.00 88.69 94 PHE A CA 1
ATOM 750 C C . PHE A 1 94 ? 0.511 9.975 -12.172 1.00 88.69 94 PHE A C 1
ATOM 752 O O . PHE A 1 94 ? -0.601 9.827 -12.673 1.00 88.69 94 PHE A O 1
ATOM 759 N N . ASP A 1 95 ? 1.223 8.961 -11.690 1.00 90.81 95 ASP A N 1
ATOM 760 C CA . ASP A 1 95 ? 0.839 7.558 -11.773 1.00 90.81 95 ASP A CA 1
ATOM 761 C C . ASP A 1 95 ? -0.466 7.266 -11.017 1.00 90.81 95 ASP A C 1
ATOM 763 O O . ASP A 1 95 ? -1.425 6.759 -11.598 1.00 90.81 95 ASP A O 1
ATOM 767 N N . CYS A 1 96 ? -0.581 7.713 -9.762 1.00 92.38 96 CYS A N 1
ATOM 768 C CA . CYS A 1 96 ? -1.811 7.548 -8.985 1.00 92.38 96 CYS A CA 1
ATOM 769 C C . CYS A 1 96 ? -3.028 8.181 -9.676 1.00 92.38 96 CYS A C 1
ATOM 771 O O . CYS A 1 96 ? -4.109 7.594 -9.685 1.00 92.38 96 CYS A O 1
ATOM 773 N N . ARG A 1 97 ? -2.880 9.364 -10.287 1.00 90.38 97 ARG A N 1
ATOM 774 C CA . ARG A 1 97 ? -3.997 10.029 -10.980 1.00 90.38 97 ARG A CA 1
ATOM 775 C C . ARG A 1 97 ? -4.474 9.265 -12.208 1.00 90.38 97 ARG A C 1
ATOM 777 O O . ARG A 1 97 ? -5.674 9.274 -12.459 1.00 90.38 97 ARG A O 1
ATOM 784 N N . ARG A 1 98 ? -3.587 8.561 -12.921 1.00 87.31 98 ARG A N 1
ATOM 785 C CA . ARG A 1 98 ? -3.989 7.699 -14.046 1.00 87.31 98 ARG A CA 1
ATOM 786 C C . ARG A 1 98 ? -4.998 6.650 -13.587 1.00 87.31 98 ARG A C 1
ATOM 788 O O . ARG A 1 98 ? -6.049 6.516 -14.195 1.00 87.31 98 ARG A O 1
ATOM 795 N N . TYR A 1 99 ? -4.728 5.971 -12.475 1.00 89.06 99 TYR A N 1
ATOM 796 C CA . TYR A 1 99 ? -5.644 4.965 -11.926 1.00 89.06 99 TYR A CA 1
ATOM 797 C C . TYR A 1 99 ? -6.850 5.566 -11.193 1.00 89.06 99 TYR A C 1
ATOM 799 O O . TYR A 1 99 ? -7.928 4.971 -11.182 1.00 89.06 99 TYR A O 1
ATOM 807 N N . ALA A 1 100 ? -6.701 6.748 -10.595 1.00 89.56 100 ALA A N 1
ATOM 808 C CA . ALA A 1 100 ? -7.814 7.455 -9.969 1.00 89.56 100 ALA A CA 1
ATOM 809 C C . ALA A 1 100 ? -8.889 7.823 -11.007 1.00 89.56 100 ALA A C 1
ATOM 811 O O . ALA A 1 100 ? -10.072 7.578 -10.770 1.00 89.56 100 ALA A O 1
ATOM 812 N N . ASN A 1 101 ? -8.465 8.293 -12.186 1.00 84.81 101 ASN A N 1
ATOM 813 C CA . ASN A 1 101 ? -9.350 8.623 -13.304 1.00 84.81 101 ASN A CA 1
ATOM 814 C C . ASN A 1 101 ? -10.155 7.409 -13.797 1.00 84.81 101 ASN A C 1
ATOM 816 O O . ASN A 1 101 ? -11.322 7.561 -14.141 1.00 84.81 101 ASN A O 1
ATOM 820 N N . LEU A 1 102 ? -9.579 6.201 -13.746 1.00 84.12 102 LEU A N 1
ATOM 821 C CA . LEU A 1 102 ? -10.270 4.952 -14.102 1.00 84.12 102 LEU A CA 1
ATOM 822 C C . LEU A 1 102 ? -11.313 4.500 -13.071 1.00 84.12 102 LEU A C 1
ATOM 824 O O . LEU A 1 102 ? -12.056 3.558 -13.320 1.00 84.12 102 LEU A O 1
ATOM 828 N N . SER A 1 103 ? -11.355 5.125 -11.894 1.00 81.06 103 SER A N 1
ATOM 829 C CA . SER A 1 103 ? -12.255 4.733 -10.804 1.00 81.06 103 SER A CA 1
ATOM 830 C C . SER A 1 103 ? -13.011 5.910 -10.185 1.00 81.06 103 SER A C 1
ATOM 832 O O . SER A 1 103 ? -13.444 5.815 -9.037 1.00 81.06 103 SER A O 1
ATOM 834 N N . ASN A 1 104 ? -13.146 7.011 -10.939 1.00 82.12 104 ASN A N 1
ATOM 835 C CA . ASN A 1 104 ? -13.799 8.264 -10.538 1.00 82.12 104 ASN A CA 1
ATOM 836 C C . ASN A 1 104 ? -13.326 8.810 -9.172 1.00 82.12 104 ASN A C 1
ATOM 838 O O . ASN A 1 104 ? -14.073 9.463 -8.445 1.00 82.12 104 ASN A O 1
ATOM 842 N N . LYS A 1 105 ? -12.070 8.532 -8.804 1.00 89.88 105 LYS A N 1
ATOM 843 C CA . LYS A 1 105 ? -11.454 9.029 -7.571 1.00 89.88 105 LYS A CA 1
ATOM 844 C C . LYS A 1 105 ? -10.709 10.322 -7.849 1.00 89.88 105 LYS A C 1
ATOM 846 O O . LYS A 1 105 ? -10.051 10.481 -8.873 1.00 89.88 105 LYS A O 1
ATOM 851 N N . THR A 1 106 ? -10.745 11.236 -6.887 1.00 91.00 106 THR A N 1
ATOM 852 C CA . THR A 1 106 ? -9.942 12.461 -6.928 1.00 91.00 106 THR A CA 1
ATOM 853 C C . THR A 1 106 ? -8.698 12.297 -6.062 1.00 91.00 106 THR A C 1
ATOM 855 O O . THR A 1 106 ? -8.815 11.990 -4.885 1.00 91.00 106 THR A O 1
ATOM 858 N N . ILE A 1 107 ? -7.508 12.556 -6.620 1.00 93.38 107 ILE A N 1
ATOM 859 C CA . ILE A 1 107 ? -6.236 12.612 -5.872 1.00 93.38 107 ILE A CA 1
ATOM 860 C C . ILE A 1 107 ? -5.566 13.971 -6.100 1.00 93.38 107 ILE A C 1
ATOM 862 O O . ILE A 1 107 ? -4.771 14.177 -7.031 1.00 93.38 107 ILE A O 1
ATOM 866 N N . ARG A 1 108 ? -5.880 14.942 -5.234 1.00 89.19 108 ARG A N 1
ATOM 867 C CA . ARG A 1 108 ? -5.183 16.236 -5.207 1.00 89.19 108 ARG A CA 1
ATOM 868 C C . ARG A 1 108 ? -3.864 16.091 -4.452 1.00 89.19 108 ARG A C 1
ATOM 870 O O . ARG A 1 108 ? -3.776 15.389 -3.456 1.00 89.19 108 ARG A O 1
ATOM 877 N N . GLY A 1 109 ? -2.825 16.799 -4.900 1.00 85.62 109 GLY A N 1
ATOM 878 C CA . GLY A 1 109 ? -1.557 16.827 -4.160 1.00 85.62 109 GLY A CA 1
ATOM 879 C C . GLY A 1 109 ? -1.756 17.369 -2.743 1.00 85.62 109 GLY A C 1
ATOM 880 O O . GLY A 1 109 ? -2.503 18.336 -2.566 1.00 85.62 109 GLY A O 1
ATOM 881 N N . THR A 1 110 ? -1.105 16.791 -1.738 1.00 81.50 110 THR A N 1
ATOM 882 C CA . THR A 1 110 ? -1.207 17.298 -0.364 1.00 81.50 110 THR A CA 1
ATOM 883 C C . THR A 1 110 ? -0.559 18.682 -0.236 1.00 81.50 110 THR A C 1
ATOM 885 O O . THR A 1 110 ? 0.390 19.023 -0.946 1.00 81.50 110 THR A O 1
ATOM 888 N N . VAL A 1 111 ? -1.097 19.525 0.652 1.00 81.00 111 VAL A N 1
ATOM 889 C CA . VAL A 1 111 ? -0.580 20.892 0.876 1.00 81.00 111 VAL A CA 1
ATOM 890 C C . VAL A 1 111 ? 0.585 20.942 1.872 1.00 81.00 111 VAL A C 1
ATOM 892 O O . VAL A 1 111 ? 1.361 21.898 1.899 1.00 81.00 111 VAL A O 1
ATOM 895 N N . LYS A 1 112 ? 0.721 19.895 2.683 1.00 85.25 112 LYS A N 1
ATOM 896 C CA . LYS A 1 112 ? 1.796 19.655 3.646 1.00 85.25 112 LYS A CA 1
ATOM 897 C C . LYS A 1 112 ? 1.957 18.146 3.836 1.00 85.25 112 LYS A C 1
ATOM 899 O O . LYS A 1 112 ? 1.140 17.363 3.350 1.00 85.25 112 LYS A O 1
ATOM 904 N N . ILE A 1 113 ? 2.991 17.751 4.567 1.00 85.38 113 ILE A N 1
ATOM 905 C CA . ILE A 1 113 ? 3.017 16.429 5.194 1.00 85.38 113 ILE A CA 1
ATOM 906 C C . ILE A 1 113 ? 2.075 16.501 6.396 1.00 85.38 113 ILE A C 1
ATOM 908 O O . ILE A 1 113 ? 2.276 17.339 7.271 1.00 85.38 113 ILE A O 1
ATOM 912 N N . TRP A 1 114 ? 1.023 15.691 6.361 1.00 92.75 114 TRP A N 1
ATOM 913 C CA . TRP A 1 114 ? -0.003 15.613 7.397 1.00 92.75 114 TRP A CA 1
ATOM 914 C C . TRP A 1 114 ? 0.403 14.614 8.477 1.00 92.75 114 TRP A C 1
ATOM 916 O O . TRP A 1 114 ? 0.944 13.555 8.142 1.00 92.75 114 TRP A O 1
ATOM 926 N N . ASN A 1 115 ? 0.104 14.921 9.740 1.00 95.25 115 ASN A N 1
ATOM 927 C CA . ASN A 1 115 ? -0.029 13.871 10.745 1.00 95.25 115 ASN A CA 1
ATOM 928 C C . ASN A 1 115 ? -1.382 13.161 10.534 1.00 95.25 115 ASN A C 1
ATOM 930 O O . ASN A 1 115 ? -2.414 13.816 10.424 1.00 95.25 115 ASN A O 1
ATOM 934 N N . THR A 1 116 ? -1.361 11.831 10.427 1.00 97.75 116 THR A N 1
ATOM 935 C CA . THR A 1 116 ? -2.542 10.981 10.205 1.00 97.75 116 THR A CA 1
ATOM 936 C C . THR A 1 116 ? -2.812 10.018 11.369 1.00 97.75 116 THR A C 1
ATOM 938 O O . THR A 1 116 ? -3.544 9.045 11.202 1.00 97.75 116 THR A O 1
ATOM 941 N N . ASP A 1 117 ? -2.284 10.317 12.562 1.00 98.44 117 ASP A N 1
ATOM 942 C CA . ASP A 1 117 ? -2.561 9.567 13.793 1.00 98.44 117 ASP A CA 1
ATOM 943 C C . ASP A 1 117 ? -4.053 9.539 14.146 1.00 98.44 117 ASP A C 1
ATOM 945 O O . ASP A 1 117 ? -4.568 8.497 14.534 1.00 98.44 117 ASP A O 1
ATOM 949 N N . LEU A 1 118 ? -4.784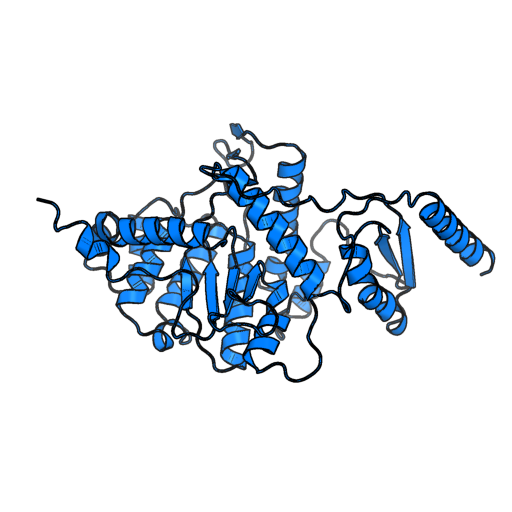 10.649 13.998 1.00 98.75 118 LEU A N 1
ATOM 950 C CA . LEU A 1 118 ? -6.198 10.692 14.393 1.00 98.75 118 LEU A CA 1
ATOM 951 C C . LEU A 1 118 ? -7.096 9.785 13.528 1.00 98.75 118 LEU A C 1
ATOM 953 O O . LEU A 1 118 ? -7.874 9.028 14.108 1.00 98.75 118 LEU A O 1
ATOM 957 N N . PRO A 1 119 ? -6.981 9.762 12.183 1.00 98.56 119 PRO A N 1
ATOM 958 C CA . PRO A 1 119 ? -7.629 8.739 11.361 1.00 98.56 119 PRO A CA 1
ATOM 959 C C . PRO A 1 119 ? -7.243 7.305 11.752 1.00 98.56 119 PRO A C 1
ATOM 961 O O . PRO A 1 119 ? -8.111 6.436 11.817 1.00 98.56 119 PRO A O 1
ATOM 964 N N . ALA A 1 120 ? -5.964 7.052 12.057 1.00 98.69 120 ALA A N 1
ATOM 965 C CA . ALA A 1 120 ? -5.498 5.743 12.518 1.00 98.69 120 ALA A CA 1
ATOM 966 C C . ALA A 1 120 ? -6.158 5.332 13.846 1.00 98.69 120 ALA A C 1
ATOM 968 O O . ALA A 1 120 ? -6.649 4.214 13.988 1.00 98.69 120 ALA A O 1
ATOM 969 N N . ILE A 1 121 ? -6.247 6.257 14.800 1.00 98.69 121 ILE A N 1
ATOM 970 C CA . ILE A 1 121 ? -6.929 6.068 16.083 1.00 98.69 121 ILE A CA 1
ATOM 971 C C . ILE A 1 121 ? -8.437 5.867 15.885 1.00 98.69 121 ILE A C 1
ATOM 973 O O . ILE A 1 121 ? -9.021 5.017 16.552 1.00 98.69 121 ILE A O 1
ATOM 977 N N . GLY A 1 122 ? -9.072 6.599 14.964 1.00 98.50 122 GLY A N 1
ATOM 978 C CA . GLY A 1 122 ? -10.480 6.406 14.597 1.00 98.50 122 GLY A CA 1
ATOM 979 C C . GLY A 1 122 ? -10.747 4.999 14.062 1.00 98.50 122 GLY A C 1
ATOM 980 O O . GLY A 1 122 ? -11.706 4.345 14.466 1.00 98.50 122 GLY A O 1
ATOM 981 N N . MET A 1 123 ? -9.833 4.478 13.244 1.00 98.38 123 MET A N 1
ATOM 982 C CA . MET A 1 123 ? -9.879 3.098 12.773 1.00 98.38 123 MET A CA 1
ATOM 983 C C . MET A 1 123 ? -9.781 2.095 13.935 1.00 98.38 123 MET A C 1
ATOM 985 O O . MET A 1 123 ? -10.608 1.192 14.036 1.00 98.38 123 MET A O 1
ATOM 989 N N . LEU A 1 124 ? -8.819 2.275 14.849 1.00 97.94 124 LEU A N 1
ATOM 990 C CA . LEU A 1 124 ? -8.665 1.426 16.042 1.00 97.94 124 LEU A CA 1
ATOM 991 C C . LEU A 1 124 ? -9.878 1.502 16.978 1.00 97.94 124 LEU A C 1
ATOM 993 O O . LEU A 1 124 ? -10.273 0.490 17.553 1.00 97.94 124 LEU A O 1
ATOM 997 N N . TRP A 1 125 ? -10.501 2.675 17.098 1.00 98.12 125 TRP A N 1
ATOM 998 C CA . TRP A 1 125 ? -11.726 2.871 17.866 1.00 98.12 125 TRP A CA 1
ATOM 999 C C . TRP A 1 125 ? -12.870 2.004 17.332 1.00 98.12 125 TRP A C 1
ATOM 1001 O O . TRP A 1 125 ? -13.480 1.267 18.103 1.00 98.12 125 TRP A O 1
ATOM 1011 N N . LEU A 1 126 ? -13.113 2.014 16.018 1.00 98.06 126 LEU A N 1
ATOM 1012 C CA . LEU A 1 126 ? -14.179 1.223 15.386 1.00 98.06 126 LEU A CA 1
ATOM 1013 C C . LEU A 1 126 ? -13.996 -0.289 15.560 1.00 98.06 126 LEU A C 1
ATOM 1015 O O . LEU A 1 126 ? -14.975 -1.011 15.770 1.00 98.06 126 LEU A O 1
ATOM 1019 N N . LYS A 1 127 ? -12.744 -0.766 15.544 1.00 95.62 127 LYS A N 1
ATOM 1020 C CA . LYS A 1 127 ? -12.417 -2.186 15.758 1.00 95.62 127 LYS A CA 1
ATOM 1021 C C . LYS A 1 127 ? -12.850 -2.700 17.138 1.00 95.62 127 LYS A C 1
ATOM 1023 O O . LYS A 1 127 ? -12.988 -3.904 17.310 1.00 95.62 127 LYS A O 1
ATOM 1028 N N . ARG A 1 128 ? -13.112 -1.819 18.114 1.00 94.62 128 ARG A N 1
ATOM 1029 C CA . ARG A 1 128 ? -13.591 -2.198 19.459 1.00 94.62 128 ARG A CA 1
ATOM 1030 C C . ARG A 1 128 ? -15.066 -2.601 19.504 1.00 94.62 128 ARG A C 1
ATOM 1032 O O . ARG A 1 128 ? -15.495 -3.167 20.504 1.00 94.62 128 ARG A O 1
ATOM 1039 N N . PHE A 1 129 ? -15.837 -2.280 18.465 1.00 95.06 129 PHE A N 1
ATOM 1040 C CA . PHE A 1 129 ? -17.296 -2.453 18.444 1.00 95.06 129 PHE A CA 1
ATOM 1041 C C . PHE A 1 129 ? -17.775 -3.529 17.472 1.00 95.06 129 PHE A C 1
ATOM 1043 O O . PHE A 1 129 ? -18.977 -3.729 17.340 1.00 95.06 129 PHE A O 1
ATOM 1050 N N . SER A 1 130 ? -16.862 -4.183 16.757 1.00 93.19 130 SER A N 1
ATOM 1051 C CA . SER A 1 130 ? -17.208 -5.148 15.716 1.00 93.19 130 SER A CA 1
ATOM 1052 C C . SER A 1 130 ? -16.178 -6.267 15.647 1.00 93.19 130 SER A C 1
ATOM 1054 O O . SER A 1 130 ? -14.974 -6.036 15.755 1.00 93.19 130 SER A O 1
ATOM 1056 N N . SER A 1 131 ? -16.656 -7.490 15.450 1.00 94.62 131 SER A N 1
ATOM 1057 C CA . SER A 1 131 ? -15.831 -8.648 15.115 1.00 94.62 131 SER A CA 1
ATOM 1058 C C . SER A 1 131 ? -15.125 -8.459 13.768 1.00 94.62 131 SER A C 1
ATOM 1060 O O . SER A 1 131 ? -15.524 -7.634 12.946 1.00 94.62 131 SER A O 1
ATOM 1062 N N . LEU A 1 132 ? -14.087 -9.255 13.503 1.00 93.81 132 LEU A N 1
ATOM 1063 C CA . LEU A 1 132 ? -13.356 -9.223 12.231 1.00 93.81 132 LEU A CA 1
ATOM 1064 C C . LEU A 1 132 ? -14.283 -9.400 11.011 1.00 93.81 132 LEU A C 1
ATOM 1066 O O . LEU A 1 132 ? -14.140 -8.693 10.014 1.00 93.81 132 LEU A O 1
ATOM 1070 N N . SER A 1 133 ? -15.254 -10.311 11.103 1.00 94.94 133 SER A N 1
ATOM 1071 C CA . SER A 1 133 ? -16.227 -10.550 10.033 1.00 94.94 133 SER A CA 1
ATOM 1072 C C . SER A 1 133 ? -17.161 -9.359 9.823 1.00 94.94 133 SER A C 1
ATOM 1074 O O . SER A 1 133 ? -17.411 -8.984 8.683 1.00 94.94 133 SER A O 1
ATOM 1076 N N . GLU A 1 134 ? -17.631 -8.720 10.899 1.00 96.25 134 GLU A N 1
ATOM 1077 C CA . GLU A 1 134 ? -18.455 -7.506 10.810 1.00 96.25 134 GLU A CA 1
ATOM 1078 C C . GLU A 1 134 ? -17.665 -6.319 10.249 1.00 96.25 134 GLU A C 1
ATOM 1080 O O . GLU A 1 134 ? -18.213 -5.535 9.482 1.00 96.25 134 GLU A O 1
ATOM 1085 N N . GLN A 1 135 ? -16.373 -6.202 10.573 1.00 94.69 135 GLN A N 1
ATOM 1086 C CA . GLN A 1 135 ? -15.485 -5.185 9.999 1.00 94.69 135 GLN A CA 1
ATOM 1087 C C . GLN A 1 135 ? -15.339 -5.333 8.476 1.00 94.69 135 GLN A C 1
ATOM 1089 O O . GLN A 1 135 ? -15.220 -4.324 7.783 1.00 94.69 135 GLN A O 1
ATOM 1094 N N . CYS A 1 136 ? -15.359 -6.565 7.957 1.00 94.62 136 CYS A N 1
ATOM 1095 C CA . CYS A 1 136 ? -15.210 -6.865 6.527 1.00 94.62 136 CYS A CA 1
ATOM 1096 C C . CYS A 1 136 ? -16.537 -6.956 5.760 1.00 94.62 136 CYS A C 1
ATOM 1098 O O . CYS A 1 136 ? -16.516 -7.189 4.553 1.00 94.62 136 CYS A O 1
ATOM 1100 N N . ALA A 1 137 ? -17.680 -6.839 6.440 1.00 95.06 137 ALA A N 1
ATOM 1101 C CA . ALA A 1 137 ? -18.978 -6.855 5.782 1.00 95.06 137 ALA A CA 1
ATOM 1102 C C . ALA A 1 137 ? -19.170 -5.594 4.925 1.00 95.06 137 ALA A C 1
ATOM 1104 O O . ALA A 1 137 ? -18.739 -4.505 5.308 1.00 95.06 137 ALA A O 1
ATOM 1105 N N . GLU A 1 138 ? -19.863 -5.739 3.795 1.00 94.56 138 GLU A N 1
ATOM 1106 C CA . GLU A 1 138 ? -20.172 -4.614 2.914 1.00 94.56 138 GLU A CA 1
ATOM 1107 C C . GLU A 1 138 ? -20.967 -3.537 3.668 1.00 94.56 138 GLU A C 1
ATOM 1109 O O . GLU A 1 138 ? -21.984 -3.820 4.308 1.00 94.56 138 GLU A O 1
ATOM 1114 N N . GLY A 1 139 ? -20.481 -2.296 3.626 1.00 95.62 139 GLY A N 1
ATOM 1115 C CA . GLY A 1 139 ? -21.108 -1.170 4.322 1.00 95.62 139 GLY A CA 1
ATOM 1116 C C . GLY A 1 139 ? -20.872 -1.150 5.838 1.00 95.62 139 GLY A C 1
ATOM 1117 O O . GLY A 1 139 ? -21.540 -0.386 6.551 1.00 95.62 139 GLY A O 1
ATOM 1118 N N . SER A 1 140 ? -19.921 -1.944 6.348 1.00 97.88 140 SER A N 1
ATOM 1119 C CA . SER A 1 140 ? -19.524 -1.907 7.759 1.00 97.88 140 SER A CA 1
ATOM 1120 C C . SER A 1 140 ? -19.114 -0.500 8.206 1.00 97.88 140 SER A C 1
ATOM 1122 O O . SER A 1 140 ? -18.793 0.381 7.403 1.00 97.88 140 SER A O 1
ATOM 1124 N N . LEU A 1 141 ? -19.092 -0.272 9.523 1.00 98.31 141 LEU A N 1
ATOM 1125 C CA . LEU A 1 141 ? -18.580 0.989 10.071 1.00 98.31 141 LEU A CA 1
ATOM 1126 C C . LEU A 1 141 ? -17.136 1.252 9.627 1.00 98.31 141 LEU A C 1
ATOM 1128 O O . LEU A 1 141 ? -16.794 2.392 9.326 1.00 98.31 141 LEU A O 1
ATOM 1132 N N . LEU A 1 142 ? -16.306 0.209 9.552 1.00 98.00 142 LEU A N 1
ATOM 1133 C CA . LEU A 1 142 ? -14.921 0.342 9.120 1.00 98.00 142 LEU A CA 1
ATOM 1134 C C . LEU A 1 142 ? -14.831 0.720 7.636 1.00 98.00 142 LEU A C 1
ATOM 1136 O O . LEU A 1 142 ? -14.059 1.615 7.299 1.00 98.00 142 LEU A O 1
ATOM 1140 N N . GLU A 1 143 ? -15.624 0.090 6.762 1.00 97.69 143 GLU A N 1
ATOM 1141 C CA . GLU A 1 143 ? -15.634 0.431 5.337 1.00 97.69 143 GLU A CA 1
ATOM 1142 C C . GLU A 1 143 ? -16.089 1.869 5.101 1.00 97.69 143 GLU A C 1
ATOM 1144 O O . GLU A 1 143 ? -15.379 2.633 4.449 1.00 97.69 143 GLU A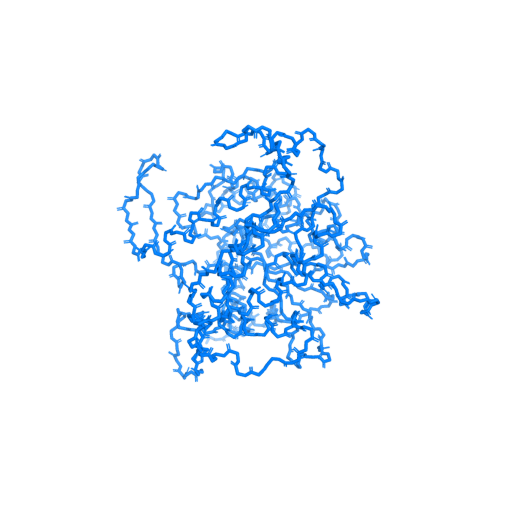 O 1
ATOM 1149 N N . ARG A 1 144 ? -17.215 2.263 5.708 1.00 98.56 144 ARG A N 1
ATOM 1150 C CA . ARG A 1 144 ? -17.761 3.621 5.579 1.00 98.56 144 ARG A CA 1
ATOM 1151 C C . ARG A 1 144 ? -16.812 4.679 6.132 1.00 98.56 144 ARG A C 1
ATOM 1153 O O . ARG A 1 144 ? -16.668 5.734 5.524 1.00 98.56 144 ARG A O 1
ATOM 1160 N N . PHE A 1 145 ? -16.137 4.393 7.248 1.00 98.75 145 PHE A N 1
ATOM 1161 C CA . PHE A 1 145 ? -15.115 5.283 7.795 1.00 98.75 145 PHE A CA 1
ATOM 1162 C C . PHE A 1 145 ? -13.945 5.454 6.832 1.00 98.75 145 PHE A C 1
ATOM 1164 O O . PHE A 1 145 ? -13.588 6.584 6.519 1.00 98.75 145 PHE A O 1
ATOM 1171 N N . VAL A 1 146 ? -13.365 4.344 6.359 1.00 98.44 146 VAL A N 1
ATOM 1172 C CA . VAL A 1 146 ? -12.230 4.340 5.425 1.00 98.44 146 VAL A CA 1
ATOM 1173 C C . VAL A 1 146 ? -12.578 5.115 4.155 1.00 98.44 146 VAL A C 1
ATOM 1175 O O . VAL A 1 146 ? -11.787 5.954 3.725 1.00 98.44 146 VAL A O 1
ATOM 1178 N N . ASP A 1 147 ? -13.759 4.879 3.589 1.00 98.06 147 ASP A N 1
ATOM 1179 C CA . ASP A 1 147 ? -14.191 5.518 2.347 1.00 98.06 147 ASP A CA 1
ATOM 1180 C C . ASP A 1 147 ? -14.365 7.031 2.522 1.00 98.06 147 ASP A C 1
ATOM 1182 O O . ASP A 1 147 ? -13.806 7.800 1.737 1.00 98.06 147 ASP A O 1
ATOM 1186 N N . GLU A 1 148 ? -15.046 7.460 3.590 1.00 98.38 148 GLU A N 1
ATOM 1187 C CA . GLU A 1 148 ? -15.256 8.878 3.898 1.00 98.38 148 GLU A CA 1
ATOM 1188 C C . GLU A 1 148 ? -13.931 9.602 4.164 1.00 98.38 148 GLU A C 1
ATOM 1190 O O . GLU A 1 148 ? -13.657 10.637 3.552 1.00 98.38 148 GLU A O 1
ATOM 1195 N N . VAL A 1 149 ? -13.054 9.054 5.021 1.00 98.38 149 VAL A N 1
ATOM 1196 C CA . VAL A 1 149 ? -11.801 9.752 5.339 1.00 98.38 149 VAL A CA 1
ATOM 1197 C C . VAL A 1 149 ? -10.899 9.875 4.117 1.00 98.38 149 VAL A C 1
ATOM 1199 O O . VAL A 1 149 ? -10.329 10.946 3.908 1.00 98.38 149 VAL A O 1
ATOM 1202 N N . TYR A 1 150 ? -10.773 8.828 3.292 1.00 98.25 150 TYR A N 1
ATOM 1203 C CA . TYR A 1 150 ? -9.935 8.884 2.095 1.00 98.25 150 TYR A CA 1
ATOM 1204 C C . TYR A 1 150 ? -10.481 9.851 1.052 1.00 98.25 150 TYR A C 1
ATOM 1206 O O . TYR A 1 150 ? -9.713 10.669 0.535 1.00 98.25 150 TYR A O 1
ATOM 1214 N N . ASP A 1 151 ? -11.770 9.761 0.727 1.00 97.19 151 ASP A N 1
ATOM 1215 C CA . ASP A 1 151 ? -12.361 10.597 -0.311 1.00 97.19 151 ASP A CA 1
ATOM 1216 C C . ASP A 1 151 ? -12.264 12.083 0.065 1.00 97.19 151 ASP A C 1
ATOM 1218 O O . ASP A 1 151 ? -11.682 12.882 -0.682 1.00 97.19 151 ASP A O 1
ATOM 1222 N N . SER A 1 152 ? -12.687 12.433 1.282 1.00 97.69 152 SER A N 1
ATOM 1223 C CA . SER A 1 152 ? -12.633 13.805 1.789 1.00 97.69 152 SER A CA 1
ATOM 1224 C C . SER A 1 152 ? -11.190 14.308 1.945 1.00 97.69 152 SER A C 1
ATOM 1226 O O . SER A 1 152 ? -10.870 15.435 1.549 1.00 97.69 152 SER A O 1
ATOM 1228 N N . PHE A 1 153 ? -10.245 13.484 2.414 1.00 97.75 153 PHE A N 1
ATOM 1229 C CA . PHE A 1 153 ? -8.833 13.882 2.515 1.00 97.75 153 PHE A CA 1
ATOM 1230 C C . PHE A 1 153 ? -8.209 14.187 1.149 1.00 97.75 153 PHE A C 1
ATOM 1232 O O . PHE A 1 153 ? -7.582 15.238 0.963 1.00 97.75 153 PHE A O 1
ATOM 1239 N N . TRP A 1 154 ? -8.399 13.309 0.161 1.00 96.25 154 TRP A N 1
ATOM 1240 C CA . TRP A 1 154 ? -7.793 13.467 -1.164 1.00 96.25 154 TRP A CA 1
ATOM 1241 C C . TRP A 1 154 ? -8.480 14.532 -2.029 1.00 96.25 154 TRP A C 1
ATOM 1243 O O . TRP A 1 154 ? -7.852 15.078 -2.950 1.00 96.25 154 TRP A O 1
ATOM 1253 N N . LYS A 1 155 ? -9.710 14.928 -1.677 1.00 95.19 155 LYS A N 1
ATOM 1254 C CA . LYS A 1 155 ? -10.372 16.149 -2.165 1.00 95.19 155 LYS A CA 1
ATOM 1255 C C . LYS A 1 155 ? -9.927 17.426 -1.441 1.00 95.19 155 LYS A C 1
ATOM 1257 O O . LYS A 1 155 ? -10.154 18.517 -1.970 1.00 95.19 155 LYS A O 1
ATOM 1262 N N . ARG A 1 156 ? -9.156 17.323 -0.349 1.00 95.00 156 ARG A N 1
ATOM 1263 C CA . ARG A 1 156 ? -8.759 18.426 0.557 1.00 95.00 156 ARG A CA 1
ATOM 1264 C C . ARG A 1 156 ? -9.941 19.040 1.320 1.00 95.00 156 ARG A C 1
ATOM 1266 O O . ARG A 1 156 ? -9.960 20.245 1.555 1.00 95.00 156 ARG A O 1
ATOM 1273 N N . GLU A 1 157 ? -10.910 18.209 1.666 1.00 95.69 157 GLU A N 1
ATOM 1274 C CA . GLU A 1 157 ? -12.138 18.553 2.390 1.00 95.69 157 GLU A CA 1
ATOM 1275 C C . GLU A 1 157 ? -12.088 18.088 3.858 1.00 95.69 157 GLU A C 1
ATOM 1277 O O . GLU A 1 157 ? -12.947 18.462 4.647 1.00 95.69 157 GLU A O 1
ATOM 1282 N N . LEU A 1 158 ? -11.039 17.351 4.247 1.00 96.62 158 LEU A N 1
ATOM 1283 C CA . LEU A 1 158 ? -10.822 16.846 5.604 1.00 96.62 158 LEU A CA 1
ATOM 1284 C C . LEU A 1 158 ? -9.483 17.325 6.184 1.00 96.62 158 LEU A C 1
ATOM 1286 O O . LEU A 1 158 ? -8.432 17.190 5.548 1.00 96.62 158 LEU A O 1
ATOM 1290 N N . ASP A 1 159 ? -9.521 17.849 7.412 1.00 97.38 159 ASP A N 1
ATOM 1291 C CA . ASP A 1 159 ? -8.337 18.119 8.234 1.00 97.38 159 ASP A CA 1
ATOM 1292 C C . ASP A 1 159 ? -8.045 16.901 9.124 1.00 97.38 159 ASP A C 1
ATOM 1294 O O . ASP A 1 159 ? -8.765 16.622 10.080 1.00 97.38 159 ASP A O 1
ATOM 1298 N N . ALA A 1 160 ? -6.991 16.151 8.792 1.00 96.69 160 ALA A N 1
ATOM 1299 C CA . ALA A 1 160 ? -6.631 14.915 9.491 1.00 96.69 160 ALA A CA 1
ATOM 1300 C C . ALA A 1 160 ? -5.996 15.144 10.878 1.00 96.69 160 ALA A C 1
ATOM 1302 O O . ALA A 1 160 ? -5.746 14.178 11.598 1.00 96.69 160 ALA A O 1
ATOM 1303 N N . GLU A 1 161 ? -5.708 16.397 11.241 1.00 97.56 161 GLU A N 1
ATOM 1304 C CA . GLU A 1 161 ? -5.076 16.788 12.506 1.00 97.56 161 GLU A CA 1
ATOM 1305 C C . GLU A 1 161 ? -6.084 17.366 13.516 1.00 97.56 161 GLU A C 1
ATOM 1307 O O . GLU A 1 161 ? -5.713 17.625 14.662 1.00 97.56 161 GLU A O 1
ATOM 1312 N N . ASP A 1 162 ? -7.355 17.529 13.130 1.00 98.19 162 ASP A N 1
ATOM 1313 C CA . ASP A 1 162 ? -8.432 17.987 14.011 1.00 98.19 162 ASP A CA 1
ATOM 1314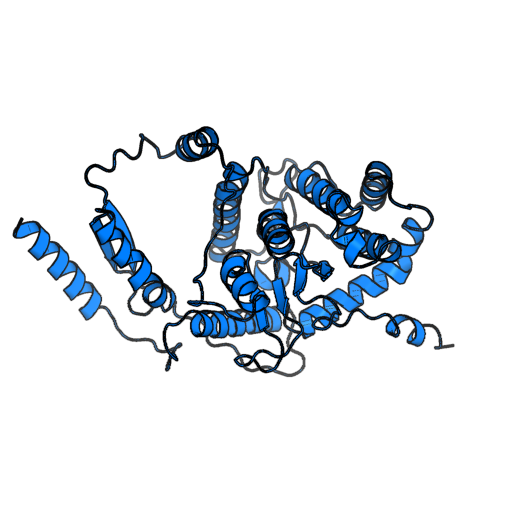 C C . ASP A 1 162 ? -9.297 16.811 14.490 1.00 98.19 162 ASP A C 1
ATOM 1316 O O . ASP A 1 162 ? -10.017 16.165 13.725 1.00 98.19 162 ASP A O 1
ATOM 1320 N N . VAL A 1 163 ? -9.261 16.544 15.798 1.00 98.31 163 VAL A N 1
ATOM 1321 C CA . VAL A 1 163 ? -10.035 15.459 16.421 1.00 98.31 163 VAL A CA 1
ATOM 1322 C C . VAL A 1 163 ? -11.545 15.657 16.268 1.00 98.31 163 VAL A C 1
ATOM 1324 O O . VAL A 1 163 ? -12.279 14.675 16.179 1.00 98.31 163 VAL A O 1
ATOM 1327 N N . SER A 1 164 ? -12.009 16.905 16.185 1.00 98.31 164 SER A N 1
ATOM 1328 C CA . SER A 1 164 ? -13.426 17.238 16.006 1.00 98.31 164 SER A CA 1
ATOM 1329 C C . SER A 1 164 ? -13.913 16.838 14.614 1.00 98.31 164 SER A C 1
ATOM 1331 O O . SER A 1 164 ? -15.054 16.415 14.464 1.00 98.31 164 SER A O 1
ATOM 1333 N N . VAL A 1 165 ? -13.038 16.914 13.603 1.00 98.50 165 VAL A N 1
ATOM 1334 C CA . VAL A 1 165 ? -13.337 16.467 12.235 1.00 98.50 165 VAL A CA 1
ATOM 1335 C C . VAL A 1 165 ? -13.456 14.945 12.184 1.00 98.50 165 VAL A C 1
ATOM 1337 O O . VAL A 1 165 ? -14.407 14.427 11.608 1.00 98.50 165 VAL A O 1
ATOM 1340 N N . ILE A 1 166 ? -12.547 14.213 12.839 1.00 98.69 166 ILE A N 1
ATOM 1341 C CA . ILE A 1 166 ? -12.638 12.744 12.910 1.00 98.69 166 ILE A CA 1
ATOM 1342 C C . ILE A 1 166 ? -13.875 12.299 13.700 1.00 98.69 166 ILE A C 1
ATOM 1344 O O . ILE A 1 166 ? -14.552 11.358 13.291 1.00 98.69 166 ILE A O 1
ATOM 1348 N N . LEU A 1 167 ? -14.208 12.996 14.790 1.00 98.69 167 LEU A N 1
ATOM 1349 C CA . LEU A 1 167 ? -15.446 12.769 15.534 1.00 98.69 167 LEU A CA 1
ATOM 1350 C C . LEU A 1 167 ? -16.682 12.981 14.643 1.00 98.69 167 LEU A C 1
ATOM 1352 O O . LEU A 1 167 ? -17.553 12.119 14.623 1.00 98.69 167 LEU A O 1
ATOM 1356 N N . ALA A 1 168 ? -16.729 14.063 13.861 1.00 98.62 168 ALA A N 1
ATOM 1357 C CA . ALA A 1 168 ? -17.840 14.333 12.946 1.00 98.62 168 ALA A CA 1
ATOM 1358 C C . ALA A 1 168 ? -17.999 13.244 11.869 1.00 98.62 168 ALA A C 1
ATOM 1360 O O . ALA A 1 168 ? -19.122 12.857 11.553 1.00 98.62 168 ALA A O 1
ATOM 1361 N N . VAL A 1 169 ? -16.896 12.691 11.349 1.00 98.69 169 VAL A N 1
ATOM 1362 C CA . VAL A 1 169 ? -16.946 11.541 10.427 1.00 98.69 169 VAL A CA 1
ATOM 1363 C C . VAL A 1 169 ? -17.540 10.308 11.116 1.00 98.69 169 VAL A C 1
ATOM 1365 O O . VAL A 1 169 ? -18.392 9.635 10.537 1.00 98.69 169 VAL A O 1
ATOM 1368 N N . LEU A 1 170 ? -17.138 10.016 12.360 1.00 98.69 170 LEU A N 1
ATOM 1369 C CA . LEU A 1 170 ? -17.714 8.915 13.143 1.00 98.69 170 LEU A CA 1
ATOM 1370 C C . LEU A 1 170 ? -19.227 9.108 13.364 1.00 98.69 170 LEU A C 1
ATOM 1372 O O . LEU A 1 170 ? -19.989 8.154 13.212 1.00 98.69 170 LEU A O 1
ATOM 1376 N N . GLU A 1 171 ? -19.673 10.331 13.659 1.00 98.44 171 GLU A N 1
ATOM 1377 C CA . GLU A 1 171 ? -21.099 10.667 13.785 1.00 98.44 171 GLU A CA 1
ATOM 1378 C C . GLU A 1 171 ? -21.849 10.480 12.458 1.00 98.44 171 GLU A C 1
ATOM 1380 O O . GLU A 1 171 ? -22.906 9.848 12.433 1.00 98.44 171 GLU A O 1
ATOM 1385 N N . GLN A 1 172 ? -21.285 10.961 11.344 1.00 98.19 172 GLN A N 1
ATOM 1386 C CA . GLN A 1 172 ? -21.874 10.867 10.003 1.00 98.19 172 GLN A CA 1
ATOM 1387 C C . GLN A 1 172 ? -22.126 9.415 9.579 1.00 98.19 172 GLN A C 1
ATOM 1389 O O . GLN A 1 172 ? -23.158 9.110 8.980 1.00 98.19 172 GLN A O 1
ATOM 1394 N N . ILE A 1 173 ? -21.208 8.500 9.902 1.00 97.69 173 ILE A N 1
ATOM 1395 C CA . ILE A 1 173 ? -21.374 7.072 9.600 1.00 97.69 173 ILE A CA 1
ATOM 1396 C C . ILE A 1 173 ? -22.211 6.331 10.660 1.00 97.69 173 ILE A C 1
ATOM 1398 O O . ILE A 1 173 ? -22.429 5.124 10.538 1.00 97.69 173 ILE A O 1
ATOM 1402 N N . GLY A 1 174 ? -22.701 7.012 11.697 1.00 97.31 174 GLY A N 1
ATOM 1403 C CA . GLY A 1 174 ? -23.479 6.398 12.775 1.00 97.31 174 GLY A CA 1
ATOM 1404 C C . GLY A 1 174 ? -22.664 5.451 13.661 1.00 97.31 174 GLY A C 1
ATOM 1405 O O . GLY A 1 174 ? -23.199 4.455 14.148 1.00 97.31 174 GLY A O 1
ATOM 1406 N N . ALA A 1 175 ? -21.367 5.714 13.838 1.00 98.00 175 ALA A N 1
ATOM 1407 C CA . ALA A 1 175 ? -20.522 4.974 14.768 1.00 98.00 175 ALA A CA 1
ATOM 1408 C C . ALA A 1 175 ? -20.750 5.427 16.223 1.00 98.00 175 ALA A C 1
ATOM 1410 O O . ALA A 1 175 ? -21.119 6.578 16.462 1.00 98.00 175 ALA A O 1
ATOM 1411 N N . PRO A 1 176 ? -20.467 4.569 17.222 1.00 97.69 176 PRO A N 1
ATOM 1412 C CA . PRO A 1 176 ? -20.413 4.995 18.616 1.00 97.69 176 PRO A CA 1
ATOM 1413 C C . PRO A 1 176 ? -19.360 6.091 18.808 1.00 97.69 176 PRO A C 1
ATOM 1415 O O . PRO A 1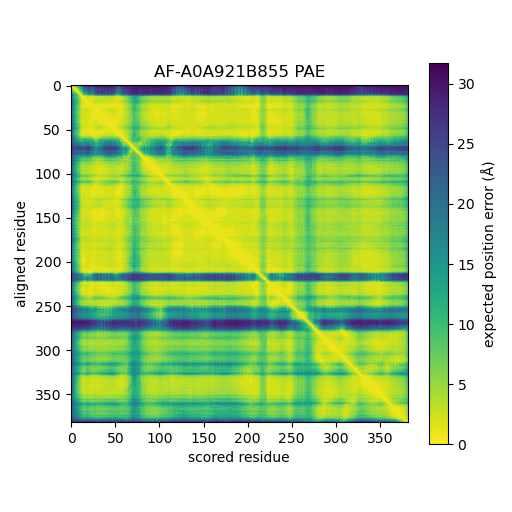 176 ? -18.201 5.909 18.439 1.00 97.69 176 PRO A O 1
ATOM 1418 N N . THR A 1 177 ? -19.743 7.217 19.405 1.00 98.38 177 THR A N 1
ATOM 1419 C CA . THR A 1 177 ? -18.842 8.364 19.622 1.00 98.38 177 THR A CA 1
ATOM 1420 C C . THR A 1 177 ? -18.589 8.678 21.092 1.00 98.38 177 THR A C 1
ATOM 1422 O O . THR A 1 177 ? -17.617 9.361 21.431 1.00 98.38 177 THR A O 1
ATOM 1425 N N . GLU A 1 178 ? -19.415 8.135 21.988 1.00 98.25 178 GLU A N 1
ATOM 1426 C CA . GLU A 1 178 ? -19.255 8.302 23.427 1.00 98.25 178 GLU A CA 1
ATOM 1427 C C . GLU A 1 178 ? -17.890 7.766 23.883 1.00 98.25 178 GLU A C 1
ATOM 1429 O O . GLU A 1 178 ? -17.552 6.600 23.698 1.00 98.25 178 GLU A O 1
ATOM 1434 N N . GLY A 1 179 ? -17.076 8.646 24.472 1.00 97.94 179 GLY A N 1
ATOM 1435 C CA . GLY A 1 179 ? -15.734 8.310 24.948 1.00 97.94 179 GLY A CA 1
ATOM 1436 C C . GLY A 1 179 ? -14.615 8.406 23.903 1.00 97.94 179 GLY A C 1
ATOM 1437 O O . GLY A 1 179 ? -13.450 8.322 24.298 1.00 97.94 179 GLY A O 1
ATOM 1438 N N . PHE A 1 180 ? -14.915 8.664 22.622 1.00 98.50 180 PHE A N 1
ATOM 1439 C CA . PHE A 1 180 ? -13.895 8.751 21.566 1.00 98.50 180 PHE A CA 1
ATOM 1440 C C . PHE A 1 180 ? -12.841 9.831 21.849 1.00 98.50 180 PHE A C 1
ATOM 1442 O O . PHE A 1 180 ? -11.647 9.553 21.781 1.00 98.50 180 PHE A O 1
ATOM 1449 N N . LEU A 1 181 ? -13.254 11.043 22.246 1.00 98.38 181 LEU A N 1
ATOM 1450 C CA . LEU A 1 181 ? -12.320 12.145 22.530 1.00 98.38 181 LEU A CA 1
ATOM 1451 C C . LEU A 1 181 ? -11.314 11.795 23.634 1.00 98.38 181 LEU A C 1
ATOM 1453 O O . LEU A 1 181 ? -10.130 12.106 23.521 1.00 98.38 181 LEU A O 1
ATOM 1457 N N . LYS A 1 182 ? -11.775 11.113 24.689 1.00 98.19 182 LYS A N 1
ATOM 1458 C CA . LYS A 1 182 ? -10.906 10.636 25.770 1.00 98.19 182 LYS A CA 1
ATOM 1459 C C . LYS A 1 182 ? -9.979 9.532 25.264 1.00 98.19 182 LYS A C 1
ATOM 1461 O O . LYS A 1 182 ? -8.779 9.597 25.505 1.00 98.19 182 LYS A O 1
ATOM 1466 N N . TYR A 1 183 ? -10.519 8.558 24.532 1.00 97.62 183 TYR A N 1
ATOM 1467 C CA . TYR A 1 183 ? -9.741 7.468 23.945 1.00 97.62 183 TYR A CA 1
ATOM 1468 C C . TYR A 1 183 ? -8.621 7.982 23.033 1.00 97.62 183 TYR A C 1
ATOM 1470 O O . TYR A 1 183 ? -7.486 7.524 23.148 1.00 97.62 183 TYR A O 1
ATOM 1478 N N . ALA A 1 184 ? -8.911 8.976 22.191 1.00 97.94 184 ALA A N 1
ATOM 1479 C CA . ALA A 1 184 ? -7.940 9.571 21.282 1.00 97.94 184 ALA A CA 1
ATOM 1480 C C . ALA A 1 184 ? -6.794 10.308 21.993 1.00 97.94 184 ALA A C 1
ATOM 1482 O O . ALA A 1 184 ? -5.730 10.474 21.408 1.00 97.94 184 ALA A O 1
ATOM 1483 N N . GLN A 1 185 ? -6.987 10.721 23.249 1.00 97.12 185 GLN A N 1
ATOM 1484 C CA . GLN A 1 185 ? -5.956 11.362 24.071 1.00 97.12 185 GLN A CA 1
ATOM 1485 C C . GLN A 1 185 ? -5.220 10.382 24.994 1.00 97.12 185 GLN A C 1
ATOM 1487 O O . GLN A 1 185 ? -4.131 10.707 25.467 1.00 97.12 185 GLN A O 1
ATOM 1492 N N . THR A 1 186 ? -5.799 9.209 25.277 1.00 95.44 186 THR A N 1
ATOM 1493 C CA . THR A 1 186 ? -5.223 8.215 26.195 1.00 95.44 186 THR A CA 1
ATOM 1494 C C . THR A 1 186 ? -4.907 6.901 25.481 1.00 95.44 186 THR A C 1
ATOM 1496 O O . THR A 1 186 ? -3.863 6.773 24.841 1.00 95.44 186 THR A O 1
ATOM 1499 N N . ASP A 1 187 ? -5.796 5.919 25.580 1.00 94.75 187 ASP A N 1
ATOM 1500 C CA . ASP A 1 187 ? -5.505 4.516 25.301 1.00 94.75 187 ASP A CA 1
ATOM 1501 C C . ASP A 1 187 ? -5.335 4.294 23.796 1.00 94.75 187 ASP A C 1
ATOM 1503 O O . ASP A 1 187 ? -4.467 3.536 23.374 1.00 94.75 187 ASP A O 1
ATOM 1507 N N . GLY A 1 188 ? -6.107 5.015 22.977 1.00 95.94 188 GLY A N 1
ATOM 1508 C CA . GLY A 1 188 ? -5.986 4.992 21.523 1.00 95.94 188 GLY A CA 1
ATOM 1509 C C . GLY A 1 188 ? -4.669 5.580 21.037 1.00 95.94 188 GLY A C 1
ATOM 1510 O O . GLY A 1 188 ? -4.039 5.003 20.153 1.00 95.94 188 GLY A O 1
ATOM 1511 N N . ALA A 1 189 ? -4.208 6.674 21.648 1.00 96.44 189 ALA A N 1
ATOM 1512 C CA . ALA A 1 189 ? -2.911 7.266 21.321 1.00 96.44 189 ALA A CA 1
ATOM 1513 C C . ALA A 1 189 ? -1.756 6.320 21.683 1.00 96.44 189 ALA A C 1
ATOM 1515 O O . ALA A 1 189 ? -0.847 6.110 20.880 1.00 96.44 189 ALA A O 1
ATOM 1516 N N . ALA A 1 190 ? -1.812 5.711 22.872 1.00 95.94 190 ALA A N 1
ATOM 1517 C CA . ALA A 1 190 ? -0.809 4.751 23.326 1.00 95.94 190 ALA A CA 1
ATOM 1518 C C . ALA A 1 190 ? -0.770 3.496 22.438 1.00 95.94 190 ALA A C 1
ATOM 1520 O O . ALA A 1 190 ? 0.312 3.084 22.015 1.00 95.94 190 ALA A O 1
ATOM 1521 N N . LEU A 1 191 ? -1.939 2.934 22.104 1.00 95.81 191 LEU A N 1
ATOM 1522 C CA . LEU A 1 191 ? -2.055 1.779 21.213 1.00 95.81 191 LEU A CA 1
ATOM 1523 C C . LEU A 1 191 ? -1.533 2.096 19.808 1.00 95.81 191 LEU A C 1
ATOM 1525 O O . LEU A 1 191 ? -0.761 1.312 19.262 1.00 95.81 191 LEU A O 1
ATOM 1529 N N . ASN A 1 192 ? -1.910 3.247 19.237 1.00 97.06 192 ASN A N 1
ATOM 1530 C CA . ASN A 1 192 ? -1.423 3.663 17.923 1.00 97.06 192 ASN A CA 1
ATOM 1531 C C . ASN A 1 192 ? 0.104 3.788 17.922 1.00 97.06 192 ASN A C 1
ATOM 1533 O O . ASN A 1 192 ? 0.749 3.173 17.080 1.00 97.06 192 ASN A O 1
ATOM 1537 N N . ASN A 1 193 ? 0.690 4.497 18.893 1.00 95.69 193 ASN A N 1
ATOM 1538 C CA . ASN A 1 193 ? 2.144 4.662 18.990 1.00 95.69 193 ASN A CA 1
ATOM 1539 C C . ASN A 1 193 ? 2.874 3.315 19.065 1.00 95.69 193 ASN A C 1
ATOM 1541 O O . ASN A 1 193 ? 3.831 3.091 18.322 1.00 95.69 193 ASN A O 1
ATOM 1545 N N . HIS A 1 194 ? 2.389 2.399 19.909 1.00 95.19 194 HIS A N 1
ATOM 1546 C CA . HIS A 1 194 ? 2.965 1.062 20.024 1.00 95.19 194 HIS A CA 1
ATOM 1547 C C . HIS A 1 194 ? 2.837 0.262 18.719 1.00 95.19 194 HIS A C 1
ATOM 1549 O O . HIS A 1 194 ? 3.796 -0.387 18.299 1.00 95.19 194 HIS A O 1
ATOM 1555 N N . LEU A 1 195 ? 1.685 0.329 18.042 1.00 95.81 195 LEU A N 1
ATOM 1556 C CA . LEU A 1 195 ? 1.474 -0.340 16.758 1.00 95.81 195 LEU A CA 1
ATOM 1557 C C . LEU A 1 195 ? 2.390 0.226 15.662 1.00 95.81 195 LEU A C 1
ATOM 1559 O O . LEU A 1 195 ? 2.938 -0.550 14.881 1.00 95.81 195 LEU A O 1
ATOM 1563 N N . GLN A 1 196 ? 2.599 1.548 15.613 1.00 95.88 196 GLN A N 1
ATOM 1564 C CA . GLN A 1 196 ? 3.498 2.179 14.640 1.00 95.88 196 GLN A CA 1
ATOM 1565 C C . GLN A 1 196 ? 4.954 1.745 14.838 1.00 95.88 196 GLN A C 1
ATOM 1567 O O . GLN A 1 196 ? 5.644 1.405 13.873 1.00 95.88 196 GLN A O 1
ATOM 1572 N N . GLU A 1 197 ? 5.418 1.729 16.088 1.00 94.12 197 GLU A N 1
ATOM 1573 C CA . GLU A 1 197 ? 6.776 1.314 16.439 1.00 94.12 197 GLU A CA 1
ATOM 1574 C C . GLU A 1 197 ? 6.998 -0.180 16.173 1.00 94.12 197 GLU A C 1
ATOM 1576 O O . GLU A 1 197 ? 7.923 -0.554 15.448 1.00 94.12 197 GLU A O 1
ATOM 1581 N N . SER A 1 198 ? 6.121 -1.038 16.700 1.00 94.69 198 SER A N 1
ATOM 1582 C CA . SER A 1 198 ? 6.226 -2.492 16.540 1.00 94.69 198 SER A CA 1
ATOM 1583 C C . SER A 1 198 ? 6.107 -2.924 15.076 1.00 94.69 198 SER A C 1
ATOM 1585 O O . SER A 1 198 ? 6.895 -3.756 14.628 1.00 94.69 198 SER A O 1
ATOM 1587 N N . SER A 1 199 ? 5.205 -2.320 14.293 1.00 95.19 199 SER A N 1
ATOM 1588 C CA . SER A 1 199 ? 5.054 -2.631 12.862 1.00 95.19 199 SER A CA 1
ATOM 1589 C C . SER A 1 199 ? 6.295 -2.250 12.060 1.00 95.19 199 SER A C 1
ATOM 1591 O O . SER A 1 199 ? 6.767 -3.038 11.238 1.00 95.19 199 SER A O 1
ATOM 1593 N N . PHE A 1 200 ? 6.880 -1.080 12.334 1.00 94.19 200 PHE A N 1
ATOM 1594 C CA . PHE A 1 200 ? 8.132 -0.682 11.694 1.00 94.19 200 PHE A CA 1
ATOM 1595 C C . PHE A 1 200 ? 9.286 -1.620 12.060 1.00 94.19 200 PHE A C 1
ATOM 1597 O O . PHE A 1 200 ? 10.058 -2.025 11.191 1.00 94.19 200 PHE A O 1
ATOM 1604 N N . ASN A 1 201 ? 9.365 -2.033 13.327 1.00 91.75 201 ASN A N 1
ATOM 1605 C CA . ASN A 1 201 ? 10.359 -3.000 13.783 1.00 91.75 201 ASN A CA 1
ATOM 1606 C C . ASN A 1 201 ? 10.162 -4.401 13.184 1.00 91.75 201 ASN A C 1
ATOM 1608 O O . ASN A 1 201 ? 11.151 -5.092 12.970 1.00 91.75 201 ASN A O 1
ATOM 1612 N N . ALA A 1 202 ? 8.934 -4.781 12.821 1.00 91.56 202 ALA A N 1
ATOM 1613 C CA . ALA A 1 202 ? 8.626 -6.007 12.074 1.00 91.56 202 ALA A CA 1
ATOM 1614 C C . ALA A 1 202 ? 8.927 -5.913 10.555 1.00 91.56 202 ALA A C 1
ATOM 1616 O O . ALA A 1 202 ? 8.689 -6.851 9.782 1.00 91.56 202 ALA A O 1
ATOM 1617 N N . GLY A 1 203 ? 9.463 -4.777 10.100 1.00 91.31 203 GLY A N 1
ATOM 1618 C CA . GLY A 1 203 ? 9.877 -4.553 8.718 1.00 91.31 203 GLY A CA 1
ATOM 1619 C C . GLY A 1 203 ? 8.789 -3.982 7.807 1.00 91.31 203 GLY A C 1
ATOM 1620 O O . GLY A 1 203 ? 8.952 -4.012 6.588 1.00 91.31 203 GLY A O 1
ATOM 1621 N N . ILE A 1 204 ? 7.685 -3.470 8.361 1.00 94.25 204 ILE A N 1
ATOM 1622 C CA . ILE A 1 204 ? 6.679 -2.718 7.600 1.00 94.25 204 ILE A CA 1
ATOM 1623 C C . ILE A 1 204 ? 7.178 -1.281 7.460 1.00 94.25 204 ILE A C 1
ATOM 1625 O O . ILE A 1 204 ? 7.253 -0.538 8.432 1.00 94.25 204 ILE A O 1
ATOM 1629 N N . TYR A 1 205 ? 7.539 -0.874 6.246 1.00 92.75 205 TYR A N 1
ATOM 1630 C CA . TYR A 1 205 ? 8.118 0.451 5.990 1.00 92.75 205 TYR A CA 1
ATOM 1631 C C . TYR A 1 205 ? 7.189 1.383 5.196 1.00 92.75 205 TYR A C 1
ATOM 1633 O O . TYR A 1 205 ? 7.463 2.574 5.047 1.00 92.75 205 TYR A O 1
ATOM 1641 N N . GLY A 1 206 ? 6.110 0.851 4.621 1.00 95.38 206 GLY A N 1
ATOM 1642 C CA . GLY A 1 206 ? 5.255 1.566 3.681 1.00 95.38 206 GLY A CA 1
ATOM 1643 C C . GLY A 1 206 ? 3.854 0.973 3.602 1.00 95.38 206 GLY A C 1
ATOM 1644 O O . GLY A 1 206 ? 3.584 -0.070 4.190 1.00 95.38 206 GLY A O 1
ATOM 1645 N N . VAL A 1 207 ? 2.964 1.638 2.863 1.00 97.62 207 VAL A N 1
ATOM 1646 C CA . VAL A 1 207 ? 1.599 1.159 2.595 1.00 97.62 207 VAL A CA 1
ATOM 1647 C C . VAL A 1 207 ? 1.166 1.397 1.135 1.00 97.62 207 VAL A C 1
ATOM 1649 O O . VAL A 1 207 ? 1.605 2.389 0.539 1.00 97.62 207 VAL A O 1
ATOM 1652 N N . PRO A 1 208 ? 0.274 0.559 0.569 1.00 98.31 208 PRO A N 1
ATOM 1653 C CA . PRO A 1 208 ? -0.338 -0.606 1.209 1.00 98.31 208 PRO A CA 1
ATOM 1654 C C . PRO A 1 208 ? 0.684 -1.732 1.387 1.00 98.31 208 PRO A C 1
ATOM 1656 O O . PRO A 1 208 ? 1.499 -1.975 0.496 1.00 98.31 208 PRO A O 1
ATOM 1659 N N . THR A 1 209 ? 0.655 -2.381 2.549 1.00 98.31 209 THR A N 1
ATOM 1660 C CA . THR A 1 209 ? 1.454 -3.582 2.816 1.00 98.31 209 THR A CA 1
ATOM 1661 C C . THR A 1 209 ? 0.527 -4.709 3.228 1.00 98.31 209 THR A C 1
ATOM 1663 O O . THR A 1 209 ? -0.331 -4.522 4.086 1.00 98.31 209 THR A O 1
ATOM 1666 N N . TYR A 1 210 ? 0.725 -5.873 2.629 1.00 97.69 210 TYR A N 1
ATOM 1667 C CA . TYR A 1 210 ? -0.024 -7.089 2.886 1.00 97.69 210 TYR A CA 1
ATOM 1668 C C . TYR A 1 210 ? 0.888 -8.097 3.580 1.00 97.69 210 TYR A C 1
ATOM 1670 O O . TYR A 1 210 ? 2.017 -8.312 3.132 1.00 97.69 210 TYR A O 1
ATOM 1678 N N . ILE A 1 211 ? 0.401 -8.710 4.656 1.00 95.56 211 ILE A N 1
ATOM 1679 C CA . ILE A 1 211 ? 1.110 -9.757 5.396 1.00 95.56 211 ILE A CA 1
ATOM 1680 C C . ILE A 1 211 ? 0.248 -11.013 5.383 1.00 95.56 211 ILE A C 1
ATOM 1682 O O . ILE A 1 211 ? -0.915 -10.962 5.788 1.00 95.56 211 ILE A O 1
ATOM 1686 N N . LEU A 1 212 ? 0.820 -12.132 4.951 1.00 92.31 212 LEU A N 1
ATOM 1687 C CA . LEU A 1 212 ? 0.251 -13.460 5.170 1.00 92.31 212 LEU A CA 1
ATOM 1688 C C . LEU A 1 212 ? 0.780 -13.983 6.517 1.00 92.31 212 LEU A C 1
ATOM 1690 O O . LEU A 1 212 ? 1.985 -14.214 6.623 1.00 92.31 212 LEU A O 1
ATOM 1694 N N . PRO A 1 213 ? -0.071 -14.140 7.553 1.00 85.50 213 PRO A N 1
ATOM 1695 C CA . PRO A 1 213 ? 0.387 -14.483 8.906 1.00 85.50 213 PRO A CA 1
ATOM 1696 C C . PRO A 1 213 ? 0.931 -15.907 9.048 1.00 85.50 213 PRO A C 1
ATOM 1698 O O . PRO A 1 213 ? 1.639 -16.202 10.005 1.00 85.50 213 PRO A O 1
ATOM 1701 N N . ASN A 1 214 ? 0.587 -16.797 8.117 1.00 72.06 214 ASN A N 1
ATOM 1702 C CA . ASN A 1 214 ? 1.056 -18.178 8.129 1.00 72.06 214 ASN A CA 1
ATOM 1703 C C . ASN A 1 214 ? 2.423 -18.292 7.441 1.00 72.06 214 ASN A C 1
ATOM 1705 O O . ASN A 1 214 ? 2.681 -17.610 6.448 1.00 72.06 214 ASN A O 1
ATOM 1709 N N . GLU A 1 215 ? 3.270 -19.192 7.946 1.00 58.00 215 GLU A N 1
ATOM 1710 C CA . GLU A 1 215 ? 4.579 -19.501 7.363 1.00 58.00 215 GLU A CA 1
ATOM 1711 C C . GLU A 1 215 ? 4.451 -19.844 5.869 1.00 58.00 215 GLU A C 1
ATOM 1713 O O . GLU A 1 215 ? 3.628 -20.671 5.460 1.00 58.00 215 GLU A O 1
ATOM 1718 N N . SER A 1 216 ? 5.274 -19.206 5.036 1.00 57.72 216 SER A N 1
ATOM 1719 C CA . SER A 1 216 ? 5.353 -19.515 3.611 1.00 57.72 216 SER A CA 1
ATOM 1720 C C . SER A 1 216 ? 6.425 -20.572 3.379 1.00 57.72 216 SER A C 1
ATOM 1722 O O . SER A 1 216 ? 7.524 -20.489 3.917 1.00 57.72 216 SER A O 1
ATOM 1724 N N . LEU A 1 217 ? 6.150 -21.533 2.491 1.00 52.34 217 LEU A N 1
ATOM 1725 C CA . LEU A 1 217 ? 7.129 -22.541 2.046 1.00 52.34 217 LEU A CA 1
ATOM 1726 C C . LEU A 1 217 ? 8.408 -21.924 1.439 1.00 52.34 217 LEU A C 1
ATOM 1728 O O . LEU A 1 217 ? 9.396 -22.626 1.248 1.00 52.34 217 LEU A O 1
ATOM 1732 N N . THR A 1 218 ? 8.371 -20.637 1.085 1.00 52.16 218 THR A N 1
ATOM 1733 C CA . THR A 1 218 ? 9.451 -19.893 0.417 1.00 52.16 218 THR A CA 1
ATOM 1734 C C . THR A 1 218 ? 9.976 -18.702 1.226 1.00 52.16 218 THR A C 1
ATOM 1736 O O . THR A 1 218 ? 11.011 -18.155 0.862 1.00 52.16 218 THR A O 1
ATOM 1739 N N . ASP A 1 219 ? 9.295 -18.311 2.307 1.00 51.53 219 ASP A N 1
ATOM 1740 C CA . ASP A 1 219 ? 9.699 -17.231 3.217 1.00 51.53 219 ASP A CA 1
ATOM 1741 C C . ASP A 1 219 ? 9.359 -17.662 4.660 1.00 51.53 219 ASP A C 1
ATOM 1743 O O . ASP A 1 219 ? 8.184 -17.645 5.046 1.00 51.53 219 ASP A O 1
ATOM 1747 N N . PRO A 1 220 ? 10.355 -18.120 5.441 1.00 49.28 220 PRO A N 1
ATOM 1748 C CA . PRO A 1 220 ? 10.134 -18.758 6.734 1.00 49.28 220 PRO A CA 1
ATOM 1749 C C . PRO A 1 220 ? 9.775 -17.783 7.861 1.00 49.28 220 PRO A C 1
ATOM 1751 O O . PRO A 1 220 ? 9.587 -18.241 8.983 1.00 49.28 220 PRO A O 1
ATOM 1754 N N . GLN A 1 221 ? 9.715 -16.465 7.617 1.00 54.16 221 GLN A N 1
ATOM 1755 C CA . GLN A 1 221 ? 9.340 -15.522 8.672 1.00 54.16 221 GLN A CA 1
ATOM 1756 C C . GLN A 1 221 ? 7.889 -15.063 8.557 1.00 54.16 221 GLN A C 1
ATOM 1758 O O . GLN A 1 221 ? 7.151 -15.413 9.455 1.00 54.16 221 GLN A O 1
ATOM 1763 N N . HIS A 1 222 ? 7.442 -14.368 7.509 1.00 65.88 222 HIS A N 1
ATOM 1764 C CA . HIS A 1 222 ? 6.022 -14.091 7.186 1.00 65.88 222 HIS A CA 1
ATOM 1765 C C . HIS A 1 222 ? 6.015 -13.518 5.756 1.00 65.88 222 HIS A C 1
ATOM 1767 O O . HIS A 1 222 ? 6.808 -12.615 5.489 1.00 65.88 222 HIS A O 1
ATOM 1773 N N . GLU A 1 223 ? 5.167 -13.976 4.826 1.00 84.50 223 GLU A N 1
ATOM 1774 C CA . GLU A 1 223 ? 5.247 -13.492 3.433 1.00 84.50 223 GLU A CA 1
ATOM 1775 C C . GLU A 1 223 ? 4.655 -12.075 3.304 1.00 84.50 223 GLU A C 1
ATOM 1777 O O . GLU A 1 223 ? 3.461 -11.853 3.533 1.00 84.50 223 GLU A O 1
ATOM 1782 N N . LYS A 1 224 ? 5.516 -11.104 2.963 1.00 91.50 224 LYS A N 1
ATOM 1783 C CA . LYS A 1 224 ? 5.191 -9.667 2.891 1.00 91.50 224 LYS A CA 1
ATOM 1784 C C . LYS A 1 224 ? 5.149 -9.158 1.454 1.00 91.50 224 LYS A C 1
ATOM 1786 O O . LYS A 1 224 ? 6.074 -9.415 0.679 1.00 91.50 224 LYS A O 1
ATOM 1791 N N . PHE A 1 225 ? 4.146 -8.340 1.145 1.00 95.19 225 PHE A N 1
ATOM 1792 C CA . PHE A 1 225 ? 3.985 -7.663 -0.143 1.00 95.19 225 PHE A CA 1
ATOM 1793 C C . PHE A 1 225 ? 3.736 -6.169 0.053 1.00 95.19 225 PHE A C 1
ATOM 1795 O O . PHE A 1 225 ? 2.838 -5.782 0.795 1.00 95.19 225 PHE A O 1
ATOM 1802 N N . PHE A 1 226 ? 4.495 -5.328 -0.637 1.00 96.62 226 PHE A N 1
ATOM 1803 C CA . PHE A 1 226 ? 4.317 -3.880 -0.668 1.00 96.62 226 PHE A CA 1
ATOM 1804 C C . PHE A 1 226 ? 3.785 -3.471 -2.044 1.00 96.62 226 PHE A C 1
ATOM 1806 O O . PHE A 1 226 ? 4.412 -3.774 -3.052 1.00 96.62 226 PHE A O 1
ATOM 1813 N N . GLY A 1 227 ? 2.645 -2.776 -2.079 1.00 96.62 227 GLY A N 1
ATOM 1814 C CA . GLY A 1 227 ? 2.006 -2.329 -3.321 1.00 96.62 227 GLY A CA 1
ATOM 1815 C C . GLY A 1 227 ? 0.889 -3.254 -3.817 1.00 96.62 227 GLY A C 1
ATOM 1816 O O . GLY A 1 227 ? 0.922 -4.473 -3.639 1.00 96.62 227 GLY A O 1
ATOM 1817 N N . ARG A 1 228 ? -0.139 -2.652 -4.430 1.00 95.88 228 ARG A N 1
ATOM 1818 C CA . ARG A 1 228 ? -1.373 -3.339 -4.865 1.00 95.88 228 ARG A CA 1
ATOM 1819 C C . ARG A 1 228 ? -1.185 -4.205 -6.113 1.00 95.88 228 ARG A C 1
ATOM 1821 O O . ARG A 1 228 ? -2.022 -5.049 -6.402 1.00 95.88 228 ARG A O 1
ATOM 1828 N N . GLU A 1 229 ? -0.107 -3.993 -6.856 1.00 95.75 229 GLU A N 1
ATOM 1829 C CA . GLU A 1 229 ? 0.303 -4.792 -8.014 1.00 95.75 229 GLU A CA 1
ATOM 1830 C C . GLU A 1 229 ? 0.531 -6.272 -7.667 1.00 95.75 229 GLU A C 1
ATOM 1832 O O . GLU A 1 229 ? 0.472 -7.128 -8.544 1.00 95.75 229 GLU A O 1
ATOM 1837 N N . ASN A 1 230 ? 0.720 -6.575 -6.380 1.00 96.75 230 ASN A N 1
ATOM 1838 C CA . ASN A 1 230 ? 0.889 -7.924 -5.854 1.00 96.75 230 ASN A CA 1
ATOM 1839 C C . ASN A 1 230 ? -0.431 -8.662 -5.581 1.00 96.75 230 ASN A C 1
ATOM 1841 O O . ASN A 1 230 ? -0.400 -9.853 -5.274 1.00 96.75 230 ASN A O 1
ATOM 1845 N N . LEU A 1 231 ? -1.590 -7.998 -5.677 1.00 96.88 231 LEU A N 1
ATOM 1846 C CA . LEU A 1 231 ? -2.892 -8.618 -5.391 1.00 96.88 231 LEU A CA 1
ATOM 1847 C C . LEU A 1 231 ? -3.150 -9.926 -6.166 1.00 96.88 231 LEU A C 1
ATOM 1849 O O . LEU A 1 231 ? -3.627 -10.869 -5.533 1.00 96.88 231 LEU A O 1
ATOM 1853 N N . PRO A 1 232 ? -2.789 -10.074 -7.461 1.00 95.56 232 PRO A N 1
ATOM 1854 C CA . PRO A 1 232 ? -2.908 -11.361 -8.150 1.00 95.56 232 PRO A CA 1
ATOM 1855 C C . PRO A 1 232 ? -2.147 -12.485 -7.435 1.00 95.56 232 PRO A C 1
ATOM 1857 O O . PRO A 1 232 ? -2.692 -13.567 -7.204 1.00 95.56 232 PRO A O 1
ATOM 1860 N N . ARG A 1 233 ? -0.897 -12.224 -7.031 1.00 94.31 233 ARG A N 1
ATOM 1861 C CA . ARG A 1 233 ? -0.042 -13.194 -6.335 1.00 94.31 233 ARG A CA 1
ATOM 1862 C C . ARG A 1 233 ? -0.566 -13.509 -4.941 1.00 94.31 233 ARG A C 1
ATOM 1864 O O . ARG A 1 233 ? -0.592 -14.677 -4.561 1.00 94.31 233 ARG A O 1
ATOM 1871 N N . ILE A 1 234 ? -1.032 -12.496 -4.214 1.00 95.12 234 ILE A N 1
ATOM 1872 C CA . ILE A 1 234 ? -1.653 -12.654 -2.895 1.00 95.12 234 ILE A CA 1
ATOM 1873 C C . ILE A 1 234 ? -2.903 -13.542 -2.999 1.00 95.12 234 ILE A C 1
ATOM 1875 O O . ILE A 1 234 ? -3.021 -14.513 -2.255 1.00 95.12 234 ILE A O 1
ATOM 1879 N N . GLY A 1 235 ? -3.795 -13.285 -3.960 1.00 94.81 235 GLY A N 1
ATOM 1880 C CA . GLY A 1 235 ? -4.981 -14.117 -4.185 1.00 94.81 235 GLY A CA 1
ATOM 1881 C C . GLY A 1 235 ? -4.638 -15.566 -4.559 1.00 94.81 235 GLY A C 1
ATOM 1882 O O . GLY A 1 235 ? -5.238 -16.512 -4.043 1.00 94.81 235 GLY A O 1
ATOM 1883 N N . TRP A 1 236 ? -3.615 -15.770 -5.393 1.00 93.75 236 TRP A N 1
ATOM 1884 C CA . TRP A 1 236 ? -3.104 -17.108 -5.720 1.00 93.75 236 TRP A CA 1
ATOM 1885 C C . TRP A 1 236 ? -2.547 -17.848 -4.491 1.00 93.75 236 TRP A C 1
ATOM 1887 O O . TRP A 1 236 ? -2.791 -19.044 -4.325 1.00 93.75 236 TRP A O 1
ATOM 1897 N N . LEU A 1 237 ? -1.849 -17.152 -3.588 1.00 92.12 237 LEU A N 1
ATOM 1898 C CA . LEU A 1 237 ? -1.368 -17.735 -2.330 1.00 92.12 237 LEU A CA 1
ATOM 1899 C C . LEU A 1 237 ? -2.527 -18.126 -1.405 1.00 92.12 237 LEU A C 1
ATOM 1901 O O . LEU A 1 237 ? -2.554 -19.251 -0.906 1.00 92.12 237 LEU A O 1
ATOM 1905 N N . LEU A 1 238 ? -3.512 -17.240 -1.242 1.00 92.25 238 LEU A N 1
ATOM 1906 C CA . LEU A 1 238 ? -4.684 -17.451 -0.383 1.00 92.25 238 LEU A CA 1
ATOM 1907 C C . LEU A 1 238 ? -5.591 -18.594 -0.867 1.00 92.25 238 LEU A C 1
ATOM 1909 O O . LEU A 1 238 ? -6.300 -19.201 -0.070 1.00 92.25 238 LEU A O 1
ATOM 1913 N N . THR A 1 239 ? -5.533 -18.941 -2.155 1.00 90.44 239 THR A N 1
ATOM 1914 C CA . THR A 1 239 ? -6.277 -20.073 -2.744 1.00 90.44 239 THR A CA 1
ATOM 1915 C C . THR A 1 239 ? -5.511 -21.399 -2.741 1.00 90.44 239 THR A C 1
ATOM 1917 O O . THR A 1 239 ? -5.992 -22.394 -3.296 1.00 90.44 239 THR A O 1
ATOM 1920 N N . GLY A 1 240 ? -4.330 -21.444 -2.116 1.00 86.81 240 GLY A N 1
ATOM 1921 C CA . GLY A 1 240 ? -3.507 -22.649 -2.035 1.00 86.81 240 GLY A CA 1
ATOM 1922 C C . GLY A 1 240 ? -2.701 -22.929 -3.302 1.00 86.81 240 GLY A C 1
ATOM 1923 O O . GLY A 1 240 ? -2.444 -24.090 -3.612 1.00 86.81 240 GLY A O 1
ATOM 1924 N N . ARG A 1 241 ? -2.290 -21.880 -4.031 1.00 88.19 241 ARG A N 1
ATOM 1925 C CA . ARG A 1 241 ? -1.348 -21.961 -5.162 1.00 88.19 241 ARG A CA 1
ATOM 1926 C C . ARG A 1 241 ? -1.872 -22.756 -6.366 1.00 88.19 241 ARG A C 1
ATOM 1928 O O . ARG A 1 241 ? -1.137 -23.513 -6.999 1.00 88.19 241 ARG A O 1
ATOM 1935 N N . LYS A 1 242 ? -3.159 -22.606 -6.694 1.00 85.19 242 LYS A N 1
ATOM 1936 C CA . LYS A 1 242 ? -3.783 -23.318 -7.823 1.00 85.19 242 LYS A CA 1
ATOM 1937 C C . LYS A 1 242 ? -3.384 -22.693 -9.163 1.00 85.19 242 LYS A C 1
ATOM 1939 O O . LYS A 1 242 ? -3.662 -21.526 -9.409 1.00 85.19 242 LYS A O 1
ATOM 1944 N N . GLY A 1 243 ? -2.796 -23.497 -10.050 1.00 88.50 243 GLY A N 1
ATOM 1945 C CA . GLY A 1 243 ? -2.370 -23.061 -11.384 1.00 88.50 243 GLY A CA 1
ATOM 1946 C C . GLY A 1 243 ? -1.028 -22.324 -11.388 1.00 88.50 243 GLY A C 1
ATOM 1947 O O . GLY A 1 243 ? -0.293 -22.341 -10.400 1.00 88.50 243 GLY A O 1
ATOM 1948 N N . GLN A 1 244 ? -0.700 -21.699 -12.520 1.00 89.56 244 GLN A N 1
ATOM 1949 C CA . GLN A 1 244 ? 0.532 -20.922 -12.673 1.00 89.56 244 GLN A CA 1
ATOM 1950 C C . GLN A 1 244 ? 0.524 -19.713 -11.730 1.00 89.56 244 GLN A C 1
ATOM 1952 O O . GLN A 1 244 ? -0.496 -19.040 -11.586 1.00 89.56 244 GLN A O 1
ATOM 1957 N N . ALA A 1 245 ? 1.666 -19.441 -11.099 1.00 90.25 245 ALA A N 1
ATOM 1958 C CA . ALA A 1 245 ? 1.813 -18.265 -10.258 1.00 90.25 245 ALA A CA 1
ATOM 1959 C C . ALA A 1 245 ? 1.672 -16.991 -11.114 1.00 90.25 245 ALA A C 1
ATOM 1961 O O . ALA A 1 245 ? 2.377 -16.871 -12.120 1.00 90.25 245 ALA A O 1
ATOM 1962 N N . PRO A 1 246 ? 0.777 -16.059 -10.751 1.00 92.50 246 PRO A N 1
ATOM 1963 C CA . PRO A 1 246 ? 0.579 -14.840 -11.517 1.00 92.50 246 PRO A CA 1
ATOM 1964 C C . PRO A 1 246 ? 1.732 -13.855 -11.299 1.00 92.50 246 PRO A C 1
ATOM 1966 O O . PRO A 1 246 ? 2.399 -13.869 -10.257 1.00 92.50 246 PRO A O 1
ATOM 1969 N N . ASP A 1 247 ? 1.926 -13.001 -12.298 1.00 91.81 247 ASP A N 1
ATOM 1970 C CA . ASP A 1 247 ? 2.860 -11.877 -12.269 1.00 91.81 247 ASP A CA 1
ATOM 1971 C C . ASP A 1 247 ? 2.208 -10.628 -11.636 1.00 91.81 247 ASP A C 1
ATOM 1973 O O . ASP A 1 247 ? 1.015 -10.624 -11.302 1.00 91.81 247 ASP A O 1
ATOM 1977 N N . LEU A 1 248 ? 2.994 -9.565 -11.473 1.00 92.56 248 LEU A N 1
ATOM 1978 C CA . LEU A 1 248 ? 2.535 -8.246 -11.056 1.00 92.56 248 LEU A CA 1
ATOM 1979 C C . LEU A 1 248 ? 1.476 -7.708 -12.024 1.00 92.56 248 LEU A C 1
ATOM 1981 O O . LEU A 1 248 ? 1.693 -7.637 -13.235 1.00 92.56 248 LEU A O 1
ATOM 1985 N N . ALA A 1 249 ? 0.339 -7.255 -11.494 1.00 92.12 249 ALA A N 1
ATOM 1986 C CA . ALA A 1 249 ? -0.674 -6.597 -12.311 1.00 92.12 249 ALA A CA 1
ATOM 1987 C C . ALA A 1 249 ? -1.501 -5.578 -11.528 1.00 92.12 249 ALA A C 1
ATOM 1989 O O . ALA A 1 249 ? -1.949 -5.811 -10.405 1.00 92.12 249 ALA A O 1
ATOM 1990 N N . TYR A 1 250 ? -1.801 -4.458 -12.183 1.00 89.75 250 TYR A N 1
ATOM 1991 C CA . TYR A 1 250 ? -2.816 -3.520 -11.723 1.00 89.75 250 TYR A CA 1
ATOM 1992 C C . TYR A 1 250 ? -4.186 -3.936 -12.258 1.00 89.75 250 TYR A C 1
ATOM 1994 O O . TYR A 1 250 ? -4.626 -3.452 -13.299 1.00 89.75 250 TYR A O 1
ATOM 2002 N N . THR A 1 251 ? -4.879 -4.817 -11.535 1.00 80.94 251 THR A N 1
ATOM 2003 C CA . THR A 1 251 ? -6.243 -5.232 -11.892 1.00 80.94 251 THR A CA 1
ATOM 2004 C C . THR A 1 251 ? -7.175 -4.018 -11.940 1.00 80.94 251 THR A C 1
ATOM 2006 O O . THR A 1 251 ? -7.307 -3.285 -10.951 1.00 80.94 251 THR A O 1
ATOM 2009 N N . LEU A 1 252 ? -7.796 -3.793 -13.098 1.00 77.75 252 LEU A N 1
ATOM 2010 C CA . LEU A 1 252 ? -8.837 -2.784 -13.289 1.00 77.75 252 LEU A CA 1
ATOM 2011 C C . LEU A 1 252 ? -10.201 -3.354 -12.873 1.00 77.75 252 LEU A C 1
ATOM 2013 O O . LEU A 1 252 ? -10.361 -4.566 -12.731 1.00 77.75 252 LEU A O 1
ATOM 2017 N N . ASN A 1 253 ? -11.187 -2.485 -12.647 1.00 70.31 253 ASN A N 1
ATOM 2018 C CA . ASN A 1 253 ? -12.563 -2.944 -12.462 1.00 70.31 253 ASN A CA 1
ATOM 2019 C C . ASN A 1 253 ? -13.080 -3.527 -13.783 1.00 70.31 253 ASN A C 1
ATOM 2021 O O . ASN A 1 253 ? -12.821 -2.961 -14.841 1.00 70.31 253 ASN A O 1
ATOM 2025 N N . SER A 1 254 ? -13.821 -4.634 -13.728 1.00 68.00 254 SER A N 1
ATOM 2026 C CA . SER A 1 254 ? -14.532 -5.154 -14.908 1.00 68.00 254 SER A CA 1
ATOM 2027 C C . SER A 1 254 ? -15.478 -4.110 -15.501 1.00 68.00 254 SER A C 1
ATOM 2029 O O . SER A 1 254 ? -15.673 -4.068 -16.708 1.00 68.00 254 SER A O 1
ATOM 2031 N N . ASP A 1 255 ? -15.999 -3.241 -14.635 1.00 64.12 255 ASP A N 1
ATOM 2032 C CA . ASP A 1 255 ? -17.004 -2.236 -14.965 1.00 64.12 255 ASP A CA 1
ATOM 2033 C C . ASP A 1 255 ? -16.370 -0.865 -15.255 1.00 64.12 255 ASP A C 1
ATOM 2035 O O . ASP A 1 255 ? -17.057 0.155 -15.192 1.00 64.12 255 ASP A O 1
ATOM 2039 N N . VAL A 1 256 ? -15.049 -0.791 -15.507 1.00 70.56 256 VAL A N 1
ATOM 2040 C CA . VAL A 1 256 ? -14.479 0.457 -16.039 1.00 70.56 256 VAL A CA 1
ATOM 2041 C C . VAL A 1 256 ? -15.099 0.679 -17.417 1.00 70.56 256 VAL A C 1
ATOM 2043 O O . VAL A 1 256 ? -14.770 -0.019 -18.371 1.00 70.56 256 VAL A O 1
ATOM 2046 N N . ASP A 1 257 ? -15.996 1.659 -17.485 1.00 67.06 257 ASP A N 1
ATOM 2047 C CA . ASP A 1 257 ? -16.716 2.052 -18.691 1.00 67.06 257 ASP A CA 1
ATOM 2048 C C . ASP A 1 257 ? -15.740 2.352 -19.847 1.00 67.06 257 ASP A C 1
ATOM 2050 O O . ASP A 1 257 ? -14.725 3.036 -19.656 1.00 67.06 257 ASP A O 1
ATOM 2054 N N . GLU A 1 258 ? -16.047 1.871 -21.056 1.00 67.94 258 GLU A N 1
ATOM 2055 C CA . GLU A 1 258 ? -15.305 2.217 -22.274 1.00 67.94 258 GLU A CA 1
ATOM 2056 C C . GLU A 1 258 ? -15.219 3.738 -22.471 1.00 67.94 258 GLU A C 1
ATOM 2058 O O . GLU A 1 258 ? -14.202 4.239 -22.958 1.00 67.94 258 GLU A O 1
ATOM 2063 N N . GLU A 1 259 ? -16.234 4.492 -22.038 1.00 66.00 259 GLU A N 1
ATOM 2064 C CA . GLU A 1 259 ? -16.235 5.953 -22.038 1.00 66.00 259 GLU A CA 1
ATOM 2065 C C . GLU A 1 259 ? -15.203 6.524 -21.052 1.00 66.00 259 GLU A C 1
ATOM 2067 O O . GLU A 1 259 ? -14.498 7.476 -21.386 1.00 66.00 259 GLU A O 1
ATOM 2072 N N . VAL A 1 260 ? -15.030 5.922 -19.868 1.00 71.56 260 VAL A N 1
ATOM 2073 C CA . VAL A 1 260 ? -13.998 6.317 -18.888 1.00 71.56 260 VAL A CA 1
ATOM 2074 C C . VAL A 1 260 ? -12.603 6.001 -19.416 1.00 71.56 260 VAL A C 1
ATOM 2076 O O . VAL A 1 260 ? -11.707 6.840 -19.300 1.00 71.56 260 VAL A O 1
ATOM 2079 N N . LEU A 1 261 ? -12.410 4.834 -20.036 1.00 69.81 261 LEU A N 1
ATOM 2080 C CA . LEU A 1 261 ? -11.148 4.483 -20.696 1.00 69.81 261 LEU A CA 1
ATOM 2081 C C . LEU A 1 261 ? -10.837 5.456 -21.839 1.00 69.81 261 LEU A C 1
ATOM 2083 O O . LEU A 1 261 ? -9.731 5.995 -21.904 1.00 69.81 261 LEU A O 1
ATOM 2087 N N . SER A 1 262 ? -11.824 5.745 -22.687 1.00 65.81 262 SER A N 1
ATOM 2088 C CA . SER A 1 262 ? -11.701 6.682 -23.807 1.00 65.81 262 SER A CA 1
ATOM 2089 C C . SER A 1 262 ? -11.425 8.108 -23.330 1.00 65.81 262 SER A C 1
ATOM 2091 O O . SER A 1 262 ? -10.523 8.767 -23.841 1.00 65.81 262 SER A O 1
ATOM 2093 N N . LYS A 1 263 ? -12.125 8.583 -22.295 1.00 66.88 263 LYS A N 1
ATOM 2094 C CA . LYS A 1 263 ? -11.911 9.905 -21.696 1.00 66.88 263 LYS A CA 1
ATOM 2095 C C . LYS A 1 263 ? -10.557 10.004 -21.000 1.00 66.88 263 LYS A C 1
ATOM 2097 O O . LYS A 1 263 ? -9.847 10.986 -21.197 1.00 66.88 263 LYS A O 1
ATOM 2102 N N . SER A 1 264 ? -10.161 8.987 -20.232 1.00 64.94 264 SER A N 1
ATOM 2103 C CA . SER A 1 264 ? -8.834 8.932 -19.610 1.00 64.94 264 SER A CA 1
ATOM 2104 C C . SER A 1 264 ? -7.718 8.877 -20.653 1.00 64.94 264 SER A C 1
ATOM 2106 O O . SER A 1 264 ? -6.619 9.355 -20.376 1.00 64.94 264 SER A O 1
ATOM 2108 N N . ALA A 1 265 ? -7.977 8.299 -21.828 1.00 60.94 265 ALA A N 1
ATOM 2109 C CA . ALA A 1 265 ? -7.065 8.347 -22.960 1.00 60.94 265 ALA A CA 1
ATOM 2110 C C . ALA A 1 265 ? -7.072 9.717 -23.664 1.00 60.94 265 ALA A C 1
ATOM 2112 O O . ALA A 1 265 ? -6.044 10.090 -24.213 1.00 60.94 265 ALA A O 1
ATOM 2113 N N . ALA A 1 266 ? -8.182 10.467 -23.638 1.00 56.66 266 ALA A N 1
ATOM 2114 C CA . ALA A 1 266 ? -8.386 11.705 -24.402 1.00 56.66 266 ALA A CA 1
ATOM 2115 C C . ALA A 1 266 ? -8.150 13.030 -23.631 1.00 56.66 266 ALA A C 1
ATOM 2117 O O . ALA A 1 266 ? -8.005 14.078 -24.264 1.00 56.66 266 ALA A O 1
ATOM 2118 N N . GLU A 1 267 ? -8.105 13.037 -22.293 1.00 54.31 267 GLU A N 1
ATOM 2119 C CA . GLU A 1 267 ? -7.820 14.246 -21.492 1.00 54.31 267 GLU A CA 1
ATOM 2120 C C . GLU A 1 267 ? -6.357 14.758 -21.654 1.00 54.31 267 GLU A C 1
ATOM 2122 O O . GLU A 1 267 ? -5.439 13.987 -21.934 1.00 54.31 267 GLU A O 1
ATOM 2127 N N . PRO A 1 268 ? -6.098 16.082 -21.549 1.00 49.00 268 PRO A N 1
ATOM 2128 C CA . PRO A 1 268 ? -5.293 16.805 -22.543 1.00 49.00 268 PRO A CA 1
ATOM 2129 C C . PRO A 1 268 ? -3.768 16.682 -22.392 1.00 49.00 268 PRO A C 1
ATOM 2131 O O . PRO A 1 268 ? -3.220 16.934 -21.318 1.00 49.00 268 PRO A O 1
ATOM 2134 N N . GLY A 1 269 ? -3.071 16.449 -23.516 1.00 51.62 269 GLY A N 1
ATOM 2135 C CA . GLY A 1 269 ? -1.628 16.702 -23.644 1.00 51.62 269 GLY A CA 1
ATOM 2136 C C . GLY A 1 269 ? -0.867 15.886 -24.695 1.00 51.62 269 GLY A C 1
ATOM 2137 O O . GLY A 1 269 ? 0.177 16.351 -25.139 1.00 51.62 269 GLY A O 1
ATOM 2138 N N . LEU A 1 270 ? -1.362 14.713 -25.113 1.00 49.12 270 LEU A N 1
ATOM 2139 C CA . LEU A 1 270 ? -0.641 13.834 -26.060 1.00 49.12 270 LEU A CA 1
ATOM 2140 C C . LEU A 1 270 ? -1.526 12.943 -26.946 1.00 49.12 270 LEU A C 1
ATOM 2142 O O . LEU A 1 270 ? -1.041 12.455 -27.963 1.00 49.12 270 LEU A O 1
ATOM 2146 N N . ALA A 1 271 ? -2.800 12.734 -26.620 1.00 47.31 271 ALA A N 1
ATOM 2147 C CA . ALA A 1 271 ? -3.657 11.870 -27.419 1.00 47.31 271 ALA A CA 1
ATOM 2148 C C . ALA A 1 271 ? -4.365 12.653 -28.537 1.00 47.31 271 ALA A C 1
ATOM 2150 O O . ALA A 1 271 ? -5.565 12.910 -28.490 1.00 47.31 271 ALA A O 1
ATOM 2151 N N . GLN A 1 272 ? -3.640 12.946 -29.622 1.00 50.25 272 GLN A N 1
ATOM 2152 C CA . GLN A 1 272 ? -4.237 12.524 -30.893 1.00 50.25 272 GLN A CA 1
ATOM 2153 C C . GLN A 1 272 ? -4.555 11.045 -30.686 1.00 50.25 272 GLN A C 1
ATOM 2155 O O . GLN A 1 272 ? -3.663 10.350 -30.195 1.00 50.25 272 GLN A O 1
ATOM 2160 N N . GLU A 1 273 ? -5.799 10.607 -30.936 1.00 48.31 273 GLU A N 1
ATOM 2161 C CA . GLU A 1 273 ? -6.180 9.184 -30.956 1.00 48.31 273 GLU A CA 1
ATOM 2162 C C . GLU A 1 273 ? -4.938 8.371 -31.297 1.00 48.31 273 GLU A C 1
ATOM 2164 O O . GLU A 1 273 ? -4.316 8.688 -32.316 1.00 48.31 273 GLU A O 1
ATOM 2169 N N . LEU A 1 274 ? -4.512 7.440 -30.435 1.00 50.91 274 LEU A N 1
ATOM 2170 C CA . LEU A 1 274 ? -3.369 6.564 -30.693 1.00 50.91 274 LEU A CA 1
ATOM 2171 C C . LEU A 1 274 ? -3.696 5.718 -31.937 1.00 50.91 274 LEU A C 1
ATOM 2173 O O . LEU A 1 274 ? -3.949 4.521 -31.861 1.00 50.91 274 LEU A O 1
ATOM 2177 N N . LYS A 1 275 ? -3.680 6.345 -33.116 1.00 50.72 275 LYS A N 1
ATOM 2178 C CA . LYS A 1 275 ? -3.657 5.768 -34.450 1.00 50.72 275 LYS A CA 1
ATOM 2179 C C . LYS A 1 275 ? -2.247 5.240 -34.623 1.00 50.72 275 LYS A C 1
ATOM 2181 O O . LYS A 1 275 ? -1.478 5.701 -35.459 1.00 50.72 275 LYS A O 1
ATOM 2186 N N . MET A 1 276 ? -1.878 4.297 -33.762 1.00 54.75 276 MET A N 1
ATOM 2187 C CA . MET A 1 276 ? -0.645 3.545 -33.868 1.00 54.75 276 MET A CA 1
ATOM 2188 C C . MET A 1 276 ? -0.855 2.561 -35.011 1.00 54.75 276 MET A C 1
ATOM 2190 O O . MET A 1 276 ? -1.221 1.406 -34.817 1.00 54.75 276 MET A O 1
ATOM 2194 N N . SER A 1 277 ? -0.741 3.071 -36.231 1.00 60.81 277 SER A N 1
ATOM 2195 C CA . SER A 1 277 ? -0.690 2.289 -37.457 1.00 60.81 277 SER A CA 1
ATOM 2196 C C . SER A 1 277 ? 0.659 2.586 -38.115 1.00 60.81 277 SER A C 1
ATOM 2198 O O . SER A 1 277 ? 0.812 3.663 -38.689 1.00 60.81 277 SER A O 1
ATOM 2200 N N . PRO A 1 278 ? 1.650 1.680 -37.998 1.00 72.25 278 PRO A N 1
ATOM 2201 C CA . PRO A 1 278 ? 1.586 0.371 -37.334 1.00 72.25 278 PRO A CA 1
ATOM 2202 C C . PRO A 1 278 ? 1.577 0.461 -35.796 1.00 72.25 278 PRO A C 1
ATOM 2204 O O . PRO A 1 278 ? 2.080 1.422 -35.210 1.00 72.25 278 PRO A O 1
ATOM 2207 N N . LYS A 1 279 ? 1.033 -0.568 -35.130 1.00 82.75 279 LYS A N 1
ATOM 2208 C CA . LYS A 1 279 ? 1.088 -0.693 -33.667 1.00 82.75 279 LYS A CA 1
ATOM 2209 C C . LYS A 1 279 ? 2.548 -0.900 -33.250 1.00 82.75 279 LYS A C 1
ATOM 2211 O O . LYS A 1 279 ? 3.127 -1.954 -33.516 1.00 82.75 279 LYS A O 1
ATOM 2216 N N . GLN A 1 280 ? 3.166 0.118 -32.651 1.00 86.25 280 GLN A N 1
ATOM 2217 C CA . GLN A 1 280 ? 4.576 0.083 -32.253 1.00 86.25 280 GLN A CA 1
ATOM 2218 C C . GLN A 1 280 ? 4.806 0.628 -30.842 1.00 86.25 280 GLN A C 1
ATOM 2220 O O . GLN A 1 280 ? 4.631 1.817 -30.604 1.00 86.25 280 GLN A O 1
ATOM 2225 N N . LEU A 1 281 ? 5.298 -0.206 -29.928 1.00 88.12 281 LEU A N 1
ATOM 2226 C CA . LEU A 1 281 ? 5.717 0.217 -28.593 1.00 88.12 281 LEU A CA 1
ATOM 2227 C C . LEU A 1 281 ? 7.194 0.630 -28.599 1.00 88.12 281 LEU A C 1
ATOM 2229 O O . LEU A 1 281 ? 8.048 -0.135 -29.042 1.00 88.12 281 LEU A O 1
ATOM 2233 N N . ILE A 1 282 ? 7.513 1.815 -28.073 1.00 89.94 282 ILE A N 1
ATOM 2234 C CA . ILE A 1 282 ? 8.899 2.182 -27.752 1.00 89.94 282 ILE A CA 1
ATOM 2235 C C . ILE A 1 282 ? 9.201 1.683 -26.338 1.00 89.94 282 ILE A C 1
ATOM 2237 O O . ILE A 1 282 ? 8.600 2.164 -25.380 1.00 89.94 282 ILE A O 1
ATOM 2241 N N . ALA A 1 283 ? 10.134 0.741 -26.212 1.00 91.38 283 ALA A N 1
ATOM 2242 C CA . ALA A 1 283 ? 10.520 0.145 -24.937 1.00 91.38 283 ALA A CA 1
ATOM 2243 C C . ALA A 1 283 ? 11.964 0.517 -24.595 1.00 91.38 283 ALA A C 1
ATOM 2245 O O . ALA A 1 283 ? 12.891 0.170 -25.329 1.00 91.38 283 ALA A O 1
ATOM 2246 N N . TYR A 1 284 ? 12.158 1.222 -23.482 1.00 92.56 284 TYR A N 1
ATOM 2247 C CA . TYR A 1 284 ? 13.487 1.461 -22.929 1.00 92.56 284 TYR A CA 1
ATOM 2248 C C . TYR A 1 284 ? 13.911 0.258 -22.086 1.00 92.56 284 TYR A C 1
ATOM 2250 O O . TYR A 1 284 ? 13.118 -0.236 -21.289 1.00 92.56 284 TYR A O 1
ATOM 2258 N N . PHE A 1 285 ? 15.139 -0.220 -22.274 1.00 91.12 285 PHE A N 1
ATOM 2259 C CA . PHE A 1 285 ? 15.631 -1.449 -21.650 1.00 91.12 285 PHE A CA 1
ATOM 2260 C C . PHE A 1 285 ? 17.086 -1.286 -21.216 1.00 91.12 285 PHE A C 1
ATOM 2262 O O . PHE A 1 285 ? 17.861 -0.617 -21.896 1.00 91.12 285 PHE A O 1
ATOM 2269 N N . ASP A 1 286 ? 17.472 -1.921 -20.116 1.00 90.81 286 ASP A N 1
ATOM 2270 C CA . ASP A 1 286 ? 18.860 -1.981 -19.657 1.00 90.81 286 ASP A CA 1
ATOM 2271 C C . ASP A 1 286 ? 19.242 -3.431 -19.347 1.00 90.81 286 ASP A C 1
ATOM 2273 O O . ASP A 1 286 ? 18.585 -4.094 -18.548 1.00 90.81 286 ASP A O 1
ATOM 2277 N N . PHE A 1 287 ? 20.330 -3.916 -19.949 1.00 88.19 287 PHE A N 1
ATOM 2278 C CA . PHE A 1 287 ? 20.854 -5.264 -19.706 1.00 88.19 287 PHE A CA 1
ATOM 2279 C C . PHE A 1 287 ? 21.315 -5.492 -18.259 1.00 88.19 287 PHE A C 1
ATOM 2281 O O . PHE A 1 287 ? 21.346 -6.638 -17.819 1.00 88.19 287 PHE A O 1
ATOM 2288 N N . ASN A 1 288 ? 21.646 -4.435 -17.509 1.00 88.25 288 ASN A N 1
ATOM 2289 C CA . ASN A 1 288 ? 21.947 -4.526 -16.076 1.00 88.25 288 ASN A CA 1
ATOM 2290 C C . ASN A 1 288 ? 20.696 -4.408 -15.187 1.00 88.25 288 ASN A C 1
ATOM 2292 O O . ASN A 1 288 ? 20.797 -4.546 -13.967 1.00 88.25 288 ASN A O 1
ATOM 2296 N N . SER A 1 289 ? 19.521 -4.120 -15.754 1.00 89.94 289 SER A N 1
ATOM 2297 C CA . SER A 1 289 ? 18.297 -3.955 -14.974 1.00 89.94 289 SER A CA 1
ATOM 2298 C C . SER A 1 289 ? 17.571 -5.285 -14.812 1.00 89.94 289 SER A C 1
ATOM 2300 O O . SER A 1 289 ? 17.031 -5.846 -15.764 1.00 89.94 289 SER A O 1
ATOM 2302 N N . LEU A 1 290 ? 17.476 -5.753 -13.567 1.00 91.25 290 LEU A N 1
ATOM 2303 C CA . LEU A 1 290 ? 16.682 -6.937 -13.231 1.00 91.25 290 LEU A CA 1
ATOM 2304 C C . LEU A 1 290 ? 15.200 -6.742 -13.575 1.00 91.25 290 LEU A C 1
ATOM 2306 O O . LEU A 1 290 ? 14.562 -7.671 -14.042 1.00 91.25 290 LEU A O 1
ATOM 2310 N N . HIS A 1 291 ? 14.664 -5.525 -13.457 1.00 90.50 291 HIS A N 1
ATOM 2311 C CA . HIS A 1 291 ? 13.289 -5.232 -13.874 1.00 90.50 291 HIS A CA 1
ATOM 2312 C C . HIS A 1 291 ? 13.111 -5.328 -15.395 1.00 90.50 291 HIS A C 1
ATOM 2314 O O . HIS A 1 291 ? 12.076 -5.789 -15.862 1.00 90.50 291 HIS A O 1
ATOM 2320 N N . SER A 1 292 ? 14.124 -4.922 -16.172 1.00 91.75 292 SER A N 1
ATOM 2321 C CA . SER A 1 292 ? 14.134 -5.140 -17.624 1.00 91.75 292 SER A CA 1
ATOM 2322 C C . SER A 1 292 ? 14.132 -6.637 -17.939 1.00 91.75 292 SER A C 1
ATOM 2324 O O . SER A 1 292 ? 13.315 -7.086 -18.737 1.00 91.75 292 SER A O 1
ATOM 2326 N N . TYR A 1 293 ? 14.973 -7.419 -17.254 1.00 91.50 293 TYR A N 1
ATOM 2327 C CA . TYR A 1 293 ? 14.988 -8.876 -17.376 1.00 91.50 293 TYR A CA 1
ATOM 2328 C C . TYR A 1 293 ? 13.621 -9.512 -17.056 1.00 91.50 293 TYR A C 1
ATOM 2330 O O . TYR A 1 293 ? 13.103 -10.264 -17.878 1.00 91.50 293 TYR A O 1
ATOM 2338 N N . LEU A 1 294 ? 13.005 -9.163 -15.921 1.00 92.31 294 LEU A N 1
ATOM 2339 C CA . LEU A 1 294 ? 11.698 -9.694 -15.511 1.00 92.31 294 LEU A CA 1
ATOM 2340 C C . LEU A 1 294 ? 10.573 -9.325 -16.491 1.00 92.31 294 LEU A C 1
ATOM 2342 O O . LEU A 1 294 ? 9.699 -10.140 -16.761 1.00 92.31 294 LEU A O 1
ATOM 2346 N N . ALA A 1 295 ? 10.606 -8.121 -17.068 1.00 92.62 295 ALA A N 1
ATOM 2347 C CA . ALA A 1 295 ? 9.586 -7.667 -18.011 1.00 92.62 295 ALA A CA 1
ATOM 2348 C C . ALA A 1 295 ? 9.749 -8.236 -19.434 1.00 92.62 295 ALA A C 1
ATOM 2350 O O . ALA A 1 295 ? 8.859 -8.049 -20.267 1.00 92.62 295 ALA A O 1
ATOM 2351 N N . LEU A 1 296 ? 10.878 -8.884 -19.751 1.00 91.88 296 LEU A N 1
ATOM 2352 C CA . LEU A 1 296 ? 11.244 -9.232 -21.126 1.00 91.88 296 LEU A CA 1
ATOM 2353 C C . LEU A 1 296 ? 10.209 -10.139 -21.800 1.00 91.88 296 LEU A C 1
ATOM 2355 O O . LEU A 1 296 ? 9.759 -9.823 -22.902 1.00 91.88 296 LEU A O 1
ATOM 2359 N N . ASP A 1 297 ? 9.805 -11.222 -21.139 1.00 90.31 297 ASP A N 1
ATOM 2360 C CA . ASP A 1 297 ? 8.849 -12.183 -21.700 1.00 90.31 297 ASP A CA 1
ATOM 2361 C C . ASP A 1 297 ? 7.477 -11.533 -21.934 1.00 90.31 297 ASP A C 1
ATOM 2363 O O . ASP A 1 297 ? 6.889 -11.685 -23.009 1.00 90.31 297 ASP A O 1
ATOM 2367 N N . SER A 1 298 ? 7.017 -10.716 -20.981 1.00 90.19 298 SER A N 1
ATOM 2368 C CA . SER A 1 298 ? 5.764 -9.955 -21.074 1.00 90.19 298 SER A CA 1
ATOM 2369 C C . SER A 1 298 ? 5.787 -8.896 -22.182 1.00 90.19 298 SER A C 1
ATOM 2371 O O . SER A 1 298 ? 4.767 -8.645 -22.815 1.00 90.19 298 SER A O 1
ATOM 2373 N N . ILE A 1 299 ? 6.937 -8.280 -22.477 1.00 91.75 299 ILE A N 1
ATOM 2374 C CA . ILE A 1 299 ? 7.062 -7.346 -23.610 1.00 91.75 299 ILE A CA 1
ATOM 2375 C C . ILE A 1 299 ? 7.129 -8.110 -24.939 1.00 91.75 299 ILE A C 1
ATOM 2377 O O . ILE A 1 299 ? 6.576 -7.664 -25.946 1.00 91.75 299 ILE A O 1
ATOM 2381 N N . LEU A 1 300 ? 7.814 -9.257 -24.976 1.00 91.06 300 LEU A N 1
ATOM 2382 C CA . LEU A 1 300 ? 7.940 -10.072 -26.185 1.00 91.06 300 LEU A CA 1
ATOM 2383 C C . LEU A 1 300 ? 6.614 -10.718 -26.598 1.00 91.06 300 LEU A C 1
ATOM 2385 O O . LEU A 1 300 ? 6.382 -10.869 -27.802 1.00 91.06 300 LEU A O 1
ATOM 2389 N N . SER A 1 301 ? 5.742 -11.049 -25.643 1.00 91.19 301 SER A N 1
ATOM 2390 C CA . SER A 1 301 ? 4.422 -11.627 -25.918 1.00 91.19 301 SER A CA 1
ATOM 2391 C C . SER A 1 301 ? 3.515 -10.689 -26.728 1.00 91.19 301 SER A C 1
ATOM 2393 O O . SER A 1 301 ? 2.742 -11.170 -27.555 1.00 91.19 301 SER A O 1
ATOM 2395 N N . LEU A 1 302 ? 3.703 -9.364 -26.628 1.00 90.12 302 LEU A N 1
ATOM 2396 C CA . LEU A 1 302 ? 2.961 -8.358 -27.407 1.00 90.12 302 LEU A CA 1
ATOM 2397 C C . LEU A 1 302 ? 3.107 -8.533 -28.930 1.00 90.12 302 LEU A C 1
ATOM 2399 O O . LEU A 1 302 ? 2.254 -8.087 -29.701 1.00 90.12 302 LEU A O 1
ATOM 2403 N N . LYS A 1 303 ? 4.160 -9.220 -29.395 1.00 88.06 303 LYS A N 1
ATOM 2404 C CA . LYS A 1 303 ? 4.316 -9.561 -30.818 1.00 88.06 303 LYS A CA 1
ATOM 2405 C C . LYS A 1 303 ? 3.178 -10.448 -31.325 1.00 88.06 303 LYS A C 1
ATOM 2407 O O . LYS A 1 303 ? 2.765 -10.281 -32.471 1.00 88.06 303 LYS A O 1
ATOM 2412 N N . ALA A 1 304 ? 2.654 -11.351 -30.492 1.00 89.31 304 ALA A N 1
ATOM 2413 C CA . ALA A 1 304 ? 1.501 -12.181 -30.845 1.00 89.31 304 ALA A CA 1
ATOM 2414 C C . ALA A 1 304 ? 0.208 -11.356 -30.998 1.00 89.31 304 ALA A C 1
ATOM 2416 O O . ALA A 1 304 ? -0.702 -11.778 -31.704 1.00 89.31 304 ALA A O 1
ATOM 2417 N N . GLU A 1 305 ? 0.159 -10.149 -30.427 1.00 87.12 305 GLU A N 1
ATOM 2418 C CA . GLU A 1 305 ? -0.940 -9.185 -30.588 1.00 87.12 305 GLU A CA 1
ATOM 2419 C C . GLU A 1 305 ? -0.741 -8.236 -31.790 1.00 87.12 305 GLU A C 1
ATOM 2421 O O . GLU A 1 305 ? -1.501 -7.283 -31.991 1.00 87.12 305 GLU A O 1
ATOM 2426 N N . GLY A 1 306 ? 0.296 -8.469 -32.605 1.00 88.06 306 GLY A N 1
ATOM 2427 C CA . GLY A 1 306 ? 0.634 -7.629 -33.754 1.00 88.06 306 GLY A CA 1
ATOM 2428 C C . GLY A 1 306 ? 1.266 -6.286 -33.375 1.00 88.06 306 GLY A C 1
ATOM 2429 O O . GLY A 1 306 ? 1.289 -5.368 -34.197 1.00 88.06 306 GLY A O 1
ATOM 2430 N N . ILE A 1 307 ? 1.773 -6.149 -32.145 1.00 89.12 307 ILE A N 1
ATOM 2431 C CA . ILE A 1 307 ? 2.489 -4.958 -31.682 1.00 89.12 307 ILE A CA 1
ATOM 2432 C C . ILE A 1 307 ? 3.987 -5.164 -31.920 1.00 89.12 307 ILE A C 1
ATOM 2434 O O . ILE A 1 307 ? 4.627 -6.051 -31.355 1.00 89.12 307 ILE A O 1
ATOM 2438 N N . SER A 1 308 ? 4.568 -4.316 -32.766 1.00 89.19 308 SER A N 1
ATOM 2439 C CA . SER A 1 308 ? 6.019 -4.266 -32.959 1.00 89.19 308 SER A CA 1
ATOM 2440 C C . SER A 1 308 ? 6.698 -3.533 -31.799 1.00 89.19 308 SER A C 1
ATOM 2442 O O . SER A 1 308 ? 6.135 -2.596 -31.235 1.00 89.19 308 SER A O 1
ATOM 2444 N N . ILE A 1 309 ? 7.923 -3.929 -31.450 1.00 89.19 309 ILE A N 1
ATOM 2445 C CA . ILE A 1 309 ? 8.690 -3.296 -30.369 1.00 89.19 309 ILE A CA 1
ATOM 2446 C C . ILE A 1 309 ? 9.904 -2.576 -30.953 1.00 89.19 309 ILE A C 1
ATOM 2448 O O . ILE A 1 309 ? 10.708 -3.175 -31.666 1.00 89.19 309 ILE A O 1
ATOM 2452 N N . ASN A 1 310 ? 10.035 -1.291 -30.636 1.00 89.06 310 ASN A N 1
ATOM 2453 C CA . ASN A 1 310 ? 11.188 -0.452 -30.940 1.00 89.06 310 ASN A CA 1
ATOM 2454 C C . ASN A 1 310 ? 12.009 -0.275 -29.662 1.00 89.06 310 ASN A C 1
ATOM 2456 O O . ASN A 1 310 ? 11.617 0.466 -28.757 1.00 89.06 310 ASN A O 1
ATOM 2460 N N . TRP A 1 311 ? 13.131 -0.979 -29.575 1.00 90.44 311 TRP A N 1
ATOM 2461 C CA . TRP A 1 311 ? 13.890 -1.063 -28.341 1.00 90.44 311 TRP A CA 1
ATOM 2462 C C . TRP A 1 311 ? 14.933 0.047 -28.226 1.00 90.44 311 TRP A C 1
ATOM 2464 O O . TRP A 1 311 ? 15.686 0.332 -29.161 1.00 90.44 311 TRP A O 1
ATOM 2474 N N . ARG A 1 312 ? 15.027 0.658 -27.046 1.00 92.12 312 ARG A N 1
ATOM 2475 C CA . ARG A 1 312 ? 15.948 1.755 -26.741 1.00 92.12 312 ARG A CA 1
ATOM 2476 C C . ARG A 1 312 ? 16.839 1.372 -25.556 1.00 92.12 312 ARG A C 1
ATOM 2478 O O . ARG A 1 312 ? 16.379 1.458 -24.419 1.00 92.12 312 ARG A O 1
ATOM 2485 N N . PRO A 1 313 ? 18.092 0.946 -25.791 1.00 92.25 313 PRO A N 1
ATOM 2486 C CA . PRO A 1 313 ? 18.990 0.636 -24.692 1.00 92.25 313 PRO A CA 1
ATOM 2487 C C . PRO A 1 313 ? 19.302 1.893 -23.873 1.00 92.25 313 PRO A C 1
ATOM 2489 O O . PRO A 1 313 ? 19.550 2.961 -24.437 1.00 92.25 313 PRO A O 1
ATOM 2492 N N . ILE A 1 314 ? 19.307 1.755 -22.550 1.00 91.19 314 ILE A N 1
ATOM 2493 C CA . ILE A 1 314 ? 19.721 2.783 -21.590 1.00 91.19 314 ILE A CA 1
ATOM 2494 C C . ILE A 1 314 ? 20.665 2.185 -20.552 1.00 91.19 314 ILE A C 1
ATOM 2496 O O . ILE A 1 314 ? 20.779 0.971 -20.428 1.00 91.19 314 ILE A O 1
ATOM 2500 N N . SER A 1 315 ? 21.333 3.058 -19.803 1.00 85.94 315 SER A N 1
ATOM 2501 C CA . SER A 1 315 ? 22.081 2.686 -18.605 1.00 85.94 315 SER A CA 1
ATOM 2502 C C . SER A 1 315 ? 21.337 3.242 -17.396 1.00 85.94 315 SER A C 1
ATOM 2504 O O . SER A 1 315 ? 21.202 4.460 -17.259 1.00 85.94 315 SER A O 1
ATOM 2506 N N . SER A 1 316 ? 20.790 2.354 -16.573 1.00 81.62 316 SER A N 1
ATOM 2507 C CA . SER A 1 316 ? 20.045 2.687 -15.361 1.00 81.62 316 SER A CA 1
ATOM 2508 C C . SER A 1 316 ? 20.916 2.522 -14.114 1.00 81.62 316 SER A C 1
ATOM 2510 O O . SER A 1 316 ? 22.008 1.949 -14.148 1.00 81.62 316 SER A O 1
ATOM 2512 N N . MET A 1 317 ? 20.455 3.065 -12.985 1.00 78.81 317 MET A N 1
ATOM 2513 C CA . MET A 1 317 ? 21.141 2.849 -11.714 1.00 78.81 317 MET A CA 1
ATOM 2514 C C . MET A 1 317 ? 20.967 1.401 -11.257 1.00 78.81 317 MET A C 1
ATOM 2516 O O . MET A 1 317 ? 19.863 0.863 -11.262 1.00 78.81 317 MET A O 1
ATOM 2520 N N . SER A 1 318 ? 22.062 0.785 -10.816 1.00 79.62 318 SER A N 1
ATOM 2521 C CA . SER A 1 318 ? 22.038 -0.583 -10.299 1.00 79.62 318 SER A CA 1
ATOM 2522 C C . SER A 1 318 ? 21.260 -0.686 -8.989 1.00 79.62 318 SER A C 1
ATOM 2524 O O . SER A 1 318 ? 21.225 0.260 -8.194 1.00 79.62 318 SER A O 1
ATOM 2526 N N . LEU A 1 319 ? 20.713 -1.877 -8.736 1.00 85.81 319 LEU A N 1
ATOM 2527 C CA . LEU A 1 319 ? 20.052 -2.205 -7.480 1.00 85.81 319 LEU A CA 1
ATOM 2528 C C . LEU A 1 319 ? 21.001 -1.965 -6.297 1.00 85.81 319 LEU A C 1
ATOM 2530 O O . LEU A 1 319 ? 22.131 -2.463 -6.278 1.00 85.81 319 LEU A O 1
ATOM 2534 N N . LYS A 1 320 ? 20.542 -1.189 -5.311 1.00 83.44 320 LYS A N 1
ATOM 2535 C CA . LYS A 1 320 ? 21.323 -0.882 -4.109 1.00 83.44 320 LYS A CA 1
ATOM 2536 C C . LYS A 1 320 ? 21.513 -2.153 -3.283 1.00 83.44 320 LYS A C 1
ATOM 2538 O O . LYS A 1 320 ? 20.559 -2.893 -3.068 1.00 83.44 320 LYS A O 1
ATOM 2543 N N . VAL A 1 321 ? 22.738 -2.374 -2.812 1.00 88.81 321 VAL A N 1
ATOM 2544 C CA . VAL A 1 321 ? 23.033 -3.437 -1.844 1.00 88.81 321 VAL A CA 1
ATOM 2545 C C . VAL A 1 321 ? 22.424 -3.024 -0.501 1.00 88.81 321 VAL A C 1
ATOM 2547 O O . VAL A 1 321 ? 22.707 -1.905 -0.053 1.00 88.81 321 VAL A O 1
ATOM 2550 N N . PRO A 1 322 ? 21.581 -3.861 0.128 1.00 86.75 322 PRO A N 1
ATOM 2551 C CA . PRO A 1 322 ? 21.117 -3.607 1.484 1.00 86.75 322 PRO A CA 1
ATOM 2552 C C . PRO A 1 322 ? 22.308 -3.471 2.435 1.00 86.75 322 PRO A C 1
ATOM 2554 O O . PRO A 1 322 ? 23.254 -4.253 2.367 1.00 86.75 322 PRO A O 1
ATOM 2557 N N . GLN A 1 323 ? 22.289 -2.451 3.290 1.00 88.81 323 GLN A N 1
ATOM 2558 C CA . GLN A 1 323 ? 23.301 -2.327 4.338 1.00 88.81 323 GLN A CA 1
ATOM 2559 C C . GLN A 1 323 ? 23.073 -3.410 5.394 1.00 88.81 323 GLN A C 1
ATOM 2561 O O . GLN A 1 323 ? 21.930 -3.800 5.622 1.00 88.81 323 GLN A O 1
ATOM 2566 N N . GLU A 1 324 ? 24.143 -3.876 6.035 1.00 89.31 324 GLU A N 1
ATOM 2567 C CA . GLU A 1 324 ? 24.011 -4.750 7.201 1.00 89.31 324 GLU A CA 1
ATOM 2568 C C . GLU A 1 324 ? 23.280 -4.013 8.328 1.00 89.31 324 GLU A C 1
ATOM 2570 O O . GLU A 1 324 ? 23.427 -2.798 8.496 1.00 89.31 324 GLU A O 1
ATOM 2575 N N . GLU A 1 325 ? 22.470 -4.752 9.082 1.00 90.56 325 GLU A N 1
ATOM 2576 C CA . GLU A 1 325 ? 21.827 -4.225 10.278 1.00 90.56 325 GLU A CA 1
ATOM 2577 C C . GLU A 1 325 ? 22.887 -3.908 11.337 1.00 90.56 325 GLU A C 1
ATOM 2579 O O . GLU A 1 325 ? 23.755 -4.731 11.633 1.00 90.56 325 GLU A O 1
ATOM 2584 N N . ILE A 1 326 ? 22.811 -2.705 11.902 1.00 90.00 326 ILE A N 1
ATOM 2585 C CA . ILE A 1 326 ? 23.681 -2.255 12.988 1.00 90.00 326 ILE A CA 1
ATOM 2586 C C . ILE A 1 326 ? 22.843 -1.917 14.218 1.00 90.00 326 ILE A C 1
ATOM 2588 O O . ILE A 1 326 ? 21.677 -1.531 14.108 1.00 90.00 326 ILE A O 1
ATOM 2592 N N . GLU A 1 327 ? 23.457 -2.044 15.391 1.00 85.06 327 GLU A N 1
ATOM 2593 C CA . GLU A 1 327 ? 22.851 -1.631 16.655 1.00 85.06 327 GLU A CA 1
ATOM 2594 C C . GLU A 1 327 ? 22.564 -0.117 16.637 1.00 85.06 327 GLU A C 1
ATOM 2596 O O . GLU A 1 327 ? 23.361 0.667 16.116 1.00 85.06 327 GLU A O 1
ATOM 2601 N N . ASP A 1 328 ? 21.405 0.281 17.167 1.00 83.94 328 ASP A N 1
ATOM 2602 C CA . ASP A 1 328 ? 20.952 1.677 17.265 1.00 83.94 328 ASP A CA 1
ATOM 2603 C C . ASP A 1 328 ? 20.896 2.468 15.938 1.00 83.94 328 ASP A C 1
ATOM 2605 O O . ASP A 1 328 ? 21.075 3.691 15.918 1.00 83.94 328 ASP A O 1
ATOM 2609 N N . GLU A 1 329 ? 20.613 1.807 14.809 1.00 89.44 329 GLU A N 1
ATOM 2610 C CA . GLU A 1 329 ? 20.415 2.516 13.540 1.00 89.44 329 GLU A CA 1
ATOM 2611 C C . GLU A 1 329 ? 19.266 3.540 13.610 1.00 89.44 329 GLU A C 1
ATOM 2613 O O . GLU A 1 329 ? 18.177 3.291 14.139 1.00 89.44 329 GLU A O 1
ATOM 2618 N N . ASP A 1 330 ? 19.486 4.715 13.015 1.00 89.56 330 ASP A N 1
ATOM 2619 C CA . ASP A 1 330 ? 18.434 5.715 12.916 1.00 89.56 330 ASP A CA 1
ATOM 2620 C C . ASP A 1 330 ? 17.305 5.237 11.986 1.00 89.56 330 ASP A C 1
ATOM 2622 O O . ASP A 1 330 ? 17.504 4.473 11.034 1.00 89.56 330 ASP A O 1
ATOM 2626 N N . ARG A 1 331 ? 16.097 5.758 12.216 1.00 88.31 331 ARG A N 1
ATOM 2627 C CA . ARG A 1 331 ? 14.890 5.370 11.475 1.00 88.31 331 ARG A CA 1
ATOM 2628 C C . ARG A 1 331 ? 15.030 5.506 9.954 1.00 88.31 331 ARG A C 1
ATOM 2630 O O . ARG A 1 331 ? 14.470 4.688 9.229 1.00 88.31 331 ARG A O 1
ATOM 2637 N N . SER A 1 332 ? 15.759 6.505 9.454 1.00 87.94 332 SER A N 1
ATOM 2638 C CA . SER A 1 332 ? 15.928 6.727 8.009 1.00 87.94 332 SER A CA 1
ATOM 2639 C C . SER A 1 332 ? 16.875 5.700 7.390 1.00 87.94 332 SER A C 1
ATOM 2641 O O . SER A 1 332 ? 16.699 5.294 6.238 1.00 87.94 332 SER A O 1
ATOM 2643 N N . THR A 1 333 ? 17.891 5.271 8.136 1.00 89.25 333 THR A N 1
ATOM 2644 C CA . THR A 1 333 ? 18.796 4.183 7.742 1.00 89.25 333 THR A CA 1
ATOM 2645 C C . THR A 1 333 ? 18.061 2.846 7.736 1.00 89.25 333 THR A C 1
ATOM 2647 O O . THR A 1 333 ? 18.005 2.216 6.676 1.00 89.25 333 THR A O 1
ATOM 2650 N N . LYS A 1 334 ? 17.340 2.515 8.818 1.00 90.94 334 LYS A N 1
ATOM 2651 C CA . LYS A 1 334 ? 16.476 1.325 8.889 1.00 90.94 334 LYS A CA 1
ATOM 2652 C C . LYS A 1 334 ? 15.464 1.270 7.748 1.00 90.94 334 LYS A C 1
ATOM 2654 O O . LYS A 1 334 ? 15.336 0.261 7.064 1.00 90.94 334 LYS A O 1
ATOM 2659 N N . HIS A 1 335 ? 14.773 2.380 7.475 1.00 91.19 335 HIS A N 1
ATOM 2660 C CA . HIS A 1 335 ? 13.785 2.453 6.395 1.00 91.19 335 HIS A CA 1
ATOM 2661 C C . HIS A 1 335 ? 14.429 2.155 5.029 1.00 91.19 335 HIS A C 1
ATOM 2663 O O . HIS A 1 335 ? 13.915 1.338 4.263 1.00 91.19 335 HIS A O 1
ATOM 2669 N N . ARG A 1 336 ? 15.574 2.773 4.712 1.00 89.50 336 ARG A N 1
ATOM 2670 C CA . ARG A 1 336 ? 16.279 2.522 3.442 1.00 89.50 336 ARG A CA 1
ATOM 2671 C C . ARG A 1 336 ? 16.743 1.071 3.315 1.00 89.50 336 ARG A C 1
ATOM 2673 O O . ARG A 1 336 ? 16.615 0.512 2.227 1.00 89.50 336 ARG A O 1
ATOM 2680 N N . ARG A 1 337 ? 17.233 0.476 4.405 1.00 91.44 337 ARG A N 1
ATOM 2681 C CA . ARG A 1 337 ? 17.649 -0.928 4.468 1.00 91.44 337 ARG A CA 1
ATOM 2682 C C . ARG A 1 337 ? 16.473 -1.875 4.213 1.00 91.44 337 ARG A C 1
ATOM 2684 O O . ARG A 1 337 ? 16.519 -2.613 3.234 1.00 91.44 337 ARG A O 1
ATOM 2691 N N . LEU A 1 338 ? 15.380 -1.748 4.971 1.00 90.94 338 LEU A N 1
ATOM 2692 C CA . LEU A 1 338 ? 14.164 -2.562 4.808 1.00 90.94 338 LEU A CA 1
ATOM 2693 C C . LEU A 1 338 ? 13.593 -2.503 3.380 1.00 90.94 338 LEU A C 1
ATOM 2695 O O . LEU A 1 338 ? 13.152 -3.514 2.836 1.00 90.94 338 LEU A O 1
ATOM 2699 N N . ARG A 1 339 ? 13.620 -1.325 2.739 1.00 91.25 339 ARG A N 1
ATOM 2700 C CA . ARG A 1 339 ? 13.202 -1.178 1.332 1.00 91.25 339 ARG A CA 1
ATOM 2701 C C . ARG A 1 339 ? 14.128 -1.906 0.365 1.00 91.25 339 ARG A C 1
ATOM 2703 O O . ARG A 1 339 ? 13.638 -2.500 -0.590 1.00 91.25 339 ARG A O 1
ATOM 2710 N N . ALA A 1 340 ? 15.441 -1.828 0.572 1.00 90.50 340 ALA A N 1
ATOM 2711 C CA . ALA A 1 340 ? 16.413 -2.505 -0.281 1.00 90.50 340 ALA A CA 1
ATOM 2712 C C . ALA A 1 340 ? 16.298 -4.033 -0.151 1.00 90.50 340 ALA A C 1
ATOM 2714 O O . ALA A 1 340 ? 16.275 -4.726 -1.165 1.00 90.50 340 ALA A O 1
ATOM 2715 N N . GLU A 1 341 ? 16.149 -4.545 1.075 1.00 90.44 341 GLU A N 1
ATOM 2716 C CA . GLU A 1 341 ? 15.898 -5.969 1.347 1.00 90.44 341 GLU A CA 1
ATOM 2717 C C . GLU A 1 341 ? 14.609 -6.445 0.666 1.00 90.44 341 GLU A C 1
ATOM 2719 O O . GLU A 1 341 ? 14.610 -7.462 -0.028 1.00 90.44 341 GLU A O 1
ATOM 2724 N N . TYR A 1 342 ? 13.520 -5.676 0.788 1.00 91.25 342 TYR A N 1
ATOM 2725 C CA . TYR A 1 342 ? 12.267 -6.006 0.111 1.00 91.25 342 TYR A CA 1
ATOM 2726 C C . TYR A 1 342 ? 12.428 -6.050 -1.409 1.00 91.25 342 TYR A C 1
ATOM 2728 O O . TYR A 1 342 ? 11.960 -6.998 -2.026 1.00 91.25 342 TYR A O 1
ATOM 2736 N N . GLN A 1 343 ? 13.096 -5.064 -2.020 1.00 90.94 343 GLN A N 1
ATOM 2737 C CA . GLN A 1 343 ? 13.299 -5.045 -3.474 1.00 90.94 343 GLN A CA 1
ATOM 2738 C C . GLN A 1 343 ? 14.045 -6.288 -3.967 1.00 90.94 343 GLN A C 1
ATOM 2740 O O . GLN A 1 343 ? 13.669 -6.856 -4.989 1.00 90.94 343 GLN A O 1
ATOM 2745 N N . VAL A 1 344 ? 15.071 -6.730 -3.236 1.00 90.62 344 VAL A N 1
ATOM 2746 C CA . VAL A 1 344 ? 15.791 -7.975 -3.538 1.00 90.62 344 VAL A CA 1
ATOM 2747 C C . VAL A 1 344 ? 14.845 -9.177 -3.478 1.00 90.62 344 VAL A C 1
ATOM 2749 O O . VAL A 1 344 ? 14.776 -9.954 -4.432 1.00 90.62 344 VAL A O 1
ATOM 2752 N N . ASN A 1 345 ? 14.084 -9.305 -2.390 1.00 89.31 345 ASN A N 1
ATOM 2753 C CA . ASN A 1 345 ? 13.163 -10.424 -2.195 1.00 89.31 345 ASN A CA 1
ATOM 2754 C C . ASN A 1 345 ? 12.039 -10.439 -3.240 1.00 89.31 345 ASN A C 1
ATOM 2756 O O . ASN A 1 345 ? 11.673 -11.501 -3.736 1.00 89.31 345 ASN A O 1
ATOM 2760 N N . ASP A 1 346 ? 11.512 -9.272 -3.603 1.00 91.50 346 ASP A N 1
ATOM 2761 C CA . ASP A 1 346 ? 10.439 -9.126 -4.584 1.00 91.50 346 ASP A CA 1
ATOM 2762 C C . ASP A 1 346 ? 10.914 -9.481 -5.999 1.00 91.50 346 ASP A C 1
ATOM 2764 O O . ASP A 1 346 ? 10.277 -10.273 -6.690 1.00 91.50 346 ASP A O 1
ATOM 2768 N N . ILE A 1 347 ? 12.104 -9.015 -6.395 1.00 92.12 347 ILE A N 1
ATOM 2769 C CA . ILE A 1 347 ? 12.740 -9.428 -7.654 1.00 92.12 347 ILE A CA 1
ATOM 2770 C C . ILE A 1 347 ? 12.921 -10.949 -7.691 1.00 92.12 347 ILE A C 1
ATOM 2772 O O . ILE A 1 347 ? 12.587 -11.594 -8.684 1.00 92.12 347 ILE A O 1
ATOM 2776 N N . GLN A 1 348 ? 13.411 -11.539 -6.600 1.00 91.44 348 GLN A N 1
ATOM 2777 C CA . GLN A 1 348 ? 13.609 -12.982 -6.516 1.00 91.44 348 GLN A CA 1
ATOM 2778 C C . GLN A 1 348 ? 12.287 -13.764 -6.572 1.00 91.44 348 GLN A C 1
ATOM 2780 O O . GLN A 1 348 ? 12.249 -14.870 -7.112 1.00 91.44 348 GLN A O 1
ATOM 2785 N N . ARG A 1 349 ? 11.205 -13.197 -6.033 1.00 90.75 349 ARG A N 1
ATOM 2786 C CA . ARG A 1 349 ? 9.866 -13.796 -6.000 1.00 90.75 349 ARG A CA 1
ATOM 2787 C C . ARG A 1 349 ? 9.222 -13.907 -7.383 1.00 90.75 349 ARG A C 1
ATOM 2789 O O . ARG A 1 349 ? 8.526 -14.894 -7.641 1.00 90.75 349 ARG A O 1
ATOM 2796 N N . TYR A 1 350 ? 9.423 -12.902 -8.234 1.00 91.62 350 TYR A N 1
ATOM 2797 C CA . TYR A 1 350 ? 8.856 -12.847 -9.588 1.00 91.62 350 TYR A CA 1
ATOM 2798 C C . TYR A 1 350 ? 9.802 -13.378 -10.668 1.00 91.62 350 TYR A C 1
ATOM 2800 O O . TYR A 1 350 ? 9.390 -13.570 -11.810 1.00 91.62 350 TYR A O 1
ATOM 2808 N N . ALA A 1 351 ? 11.053 -13.677 -10.320 1.00 91.81 351 ALA A N 1
ATOM 2809 C CA . ALA A 1 351 ? 11.971 -14.313 -11.246 1.00 91.81 351 ALA A CA 1
ATOM 2810 C C . ALA A 1 351 ? 11.508 -15.734 -11.622 1.00 91.81 351 ALA A C 1
ATOM 2812 O O . ALA A 1 351 ? 11.139 -16.519 -10.744 1.00 91.81 351 ALA A O 1
ATOM 2813 N N . PRO A 1 352 ? 11.594 -16.122 -12.909 1.00 89.06 352 PRO A N 1
ATOM 2814 C CA . PRO A 1 352 ? 11.258 -17.480 -13.344 1.00 89.06 352 PRO A CA 1
ATOM 2815 C C . PRO A 1 352 ? 12.261 -18.532 -12.836 1.00 89.06 352 PRO A C 1
ATOM 2817 O O . PRO A 1 352 ? 12.025 -19.731 -12.971 1.00 89.06 352 PRO A O 1
ATOM 2820 N N . HIS A 1 353 ? 13.390 -18.097 -12.270 1.00 91.25 353 HIS A N 1
ATOM 2821 C CA . HIS A 1 353 ? 14.418 -18.936 -11.663 1.00 91.25 353 HIS A CA 1
ATOM 2822 C C . HIS A 1 353 ? 15.167 -18.187 -10.547 1.00 91.25 353 HIS A C 1
ATOM 2824 O O . HIS A 1 353 ? 15.016 -16.977 -10.375 1.00 91.25 353 HIS A O 1
ATOM 2830 N N . HIS A 1 354 ? 15.992 -18.904 -9.777 1.00 91.44 354 HIS A N 1
ATOM 2831 C CA . HIS A 1 354 ? 16.818 -18.289 -8.737 1.00 91.44 354 HIS A CA 1
ATOM 2832 C C . HIS A 1 354 ? 17.891 -17.376 -9.342 1.00 91.44 354 HIS A C 1
ATOM 2834 O O . HIS A 1 354 ? 18.696 -17.838 -10.149 1.00 91.44 354 HIS A O 1
ATOM 2840 N N . LEU A 1 355 ? 17.913 -16.099 -8.956 1.00 91.69 355 LEU A N 1
ATOM 2841 C CA . LEU A 1 355 ? 18.847 -15.121 -9.500 1.00 91.69 355 LEU A CA 1
ATOM 2842 C C . LEU A 1 355 ? 20.093 -15.047 -8.620 1.00 91.69 355 LEU A C 1
ATOM 2844 O O . LEU A 1 355 ? 20.021 -14.794 -7.421 1.00 91.69 355 LEU A O 1
ATOM 2848 N N . THR A 1 356 ? 21.258 -15.217 -9.237 1.00 91.62 356 THR A N 1
ATOM 2849 C CA . THR A 1 356 ? 22.561 -15.055 -8.585 1.00 91.62 356 THR A CA 1
ATOM 2850 C C . THR A 1 356 ? 23.210 -13.742 -9.002 1.00 91.62 356 THR A C 1
ATOM 2852 O O . THR A 1 356 ? 22.932 -13.226 -10.080 1.00 91.62 356 THR A O 1
ATOM 2855 N N . GLU A 1 357 ? 24.118 -13.216 -8.177 1.00 88.44 357 GLU A N 1
ATOM 2856 C CA . GLU A 1 357 ? 24.866 -11.986 -8.480 1.00 88.44 357 GLU A CA 1
ATOM 2857 C C . GLU A 1 357 ? 23.972 -10.760 -8.786 1.00 88.44 357 GLU A C 1
ATOM 2859 O O . GLU A 1 357 ? 24.334 -9.906 -9.589 1.00 88.44 357 GLU A O 1
ATOM 2864 N N . ILE A 1 358 ? 22.818 -10.627 -8.123 1.00 89.75 358 ILE A N 1
ATOM 2865 C CA . ILE A 1 358 ? 21.809 -9.573 -8.378 1.00 89.75 358 ILE A CA 1
ATOM 2866 C C . ILE A 1 358 ? 22.323 -8.121 -8.260 1.00 89.75 358 ILE A C 1
ATOM 2868 O O . ILE A 1 358 ? 21.681 -7.185 -8.728 1.00 89.75 358 ILE A O 1
ATOM 2872 N N . HIS A 1 359 ? 23.483 -7.916 -7.634 1.00 90.19 359 HIS A N 1
ATOM 2873 C CA . HIS A 1 359 ? 24.129 -6.607 -7.489 1.00 90.19 359 HIS A CA 1
ATOM 2874 C C . HIS A 1 359 ? 25.303 -6.394 -8.456 1.00 90.19 359 HIS A C 1
ATOM 2876 O O . HIS A 1 3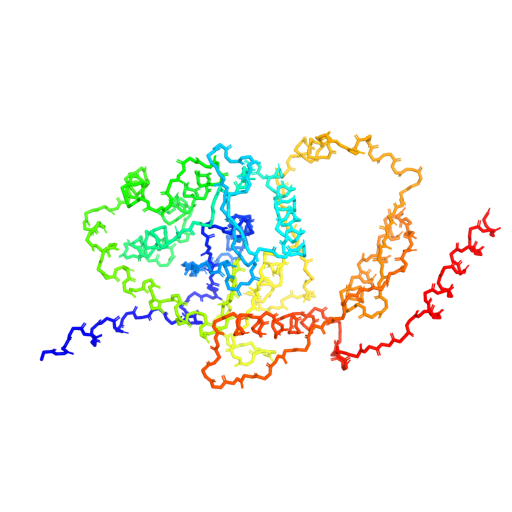59 ? 25.997 -5.375 -8.379 1.00 90.19 359 HIS A O 1
ATOM 2882 N N . ARG A 1 360 ? 25.561 -7.352 -9.353 1.00 85.25 360 ARG A N 1
ATOM 2883 C CA . ARG A 1 360 ? 26.655 -7.284 -10.317 1.00 85.25 360 ARG A CA 1
ATOM 2884 C C . ARG A 1 360 ? 26.460 -6.115 -11.273 1.00 85.25 360 ARG A C 1
ATOM 2886 O O . ARG A 1 360 ? 25.377 -5.884 -11.801 1.00 85.25 360 ARG A O 1
ATOM 2893 N N . LYS A 1 361 ? 27.561 -5.414 -11.538 1.00 79.88 361 LYS A N 1
ATOM 2894 C CA . LYS A 1 361 ? 27.644 -4.383 -12.572 1.00 79.88 361 LYS A CA 1
ATOM 2895 C C . LYS A 1 361 ? 28.509 -4.900 -13.706 1.00 79.88 361 LYS A C 1
ATOM 2897 O O . LYS A 1 361 ? 29.672 -5.230 -13.481 1.00 79.88 361 LYS A O 1
ATOM 2902 N N . THR A 1 362 ? 27.950 -4.956 -14.906 1.00 83.50 362 THR A N 1
ATOM 2903 C CA . THR A 1 362 ? 28.685 -5.344 -16.111 1.00 83.50 362 THR A CA 1
ATOM 2904 C C . THR A 1 362 ? 28.678 -4.184 -17.100 1.00 83.50 362 THR A C 1
ATOM 2906 O O . THR A 1 362 ? 27.696 -3.451 -17.200 1.00 83.50 362 THR A O 1
ATOM 2909 N N . ASP A 1 363 ? 29.772 -3.987 -17.833 1.00 85.81 363 ASP A N 1
ATOM 2910 C CA . ASP A 1 363 ? 29.758 -3.060 -18.962 1.00 85.81 363 ASP A CA 1
ATOM 2911 C C . ASP A 1 363 ? 28.941 -3.665 -20.113 1.00 85.81 363 ASP A C 1
ATOM 2913 O O . ASP A 1 363 ? 29.343 -4.644 -20.744 1.00 85.81 363 ASP A O 1
ATOM 2917 N N . CYS A 1 364 ? 27.773 -3.079 -20.371 1.00 89.31 364 CYS A N 1
ATOM 2918 C CA . CYS A 1 364 ? 26.860 -3.506 -21.424 1.00 89.31 364 CYS A CA 1
ATOM 2919 C C . CYS A 1 364 ? 26.951 -2.634 -22.687 1.00 89.31 364 CYS A C 1
ATOM 2921 O O . CYS A 1 364 ? 26.098 -2.763 -23.564 1.00 89.31 364 CYS A O 1
ATOM 2923 N N . GLN A 1 365 ? 27.958 -1.759 -22.832 1.00 89.69 365 GLN A N 1
ATOM 2924 C CA . GLN A 1 365 ? 28.078 -0.880 -24.004 1.00 89.69 365 GLN A CA 1
ATOM 2925 C C . GLN A 1 365 ? 28.142 -1.658 -25.320 1.00 89.69 365 GLN A C 1
ATOM 2927 O O . GLN A 1 365 ? 27.434 -1.317 -26.266 1.00 89.69 365 GLN A O 1
ATOM 2932 N N . ALA A 1 366 ? 28.937 -2.729 -25.381 1.00 92.06 366 ALA A N 1
ATOM 2933 C CA . ALA A 1 366 ? 29.038 -3.560 -26.580 1.00 92.06 366 ALA A CA 1
ATOM 2934 C C . ALA A 1 366 ? 27.697 -4.226 -26.938 1.00 92.06 366 ALA A C 1
ATOM 2936 O O . ALA A 1 366 ? 27.302 -4.222 -28.103 1.00 92.06 366 ALA A O 1
ATOM 2937 N N . ALA A 1 367 ? 26.963 -4.726 -25.936 1.00 90.81 367 ALA A N 1
ATOM 2938 C CA . ALA A 1 367 ? 25.630 -5.297 -26.126 1.00 90.81 367 ALA A CA 1
ATOM 2939 C C . ALA A 1 367 ? 24.629 -4.238 -26.620 1.00 90.81 367 ALA A C 1
ATOM 2941 O O . ALA A 1 367 ? 23.907 -4.473 -27.587 1.00 90.81 367 ALA A O 1
ATOM 2942 N N . ASN A 1 368 ? 24.650 -3.041 -26.026 1.00 91.31 368 ASN A N 1
ATOM 2943 C CA . ASN A 1 368 ? 23.828 -1.907 -26.447 1.00 91.31 368 ASN A CA 1
ATOM 2944 C C . ASN A 1 368 ? 24.114 -1.503 -27.902 1.00 91.31 368 ASN A C 1
ATOM 2946 O O . ASN A 1 368 ? 23.180 -1.331 -28.684 1.00 91.31 368 ASN A O 1
ATOM 2950 N N . MET A 1 369 ? 25.391 -1.389 -28.287 1.00 91.56 369 MET A N 1
ATOM 2951 C CA . MET A 1 369 ? 25.794 -1.060 -29.659 1.00 91.56 369 MET A CA 1
ATOM 2952 C C . MET A 1 369 ? 25.390 -2.149 -30.652 1.00 91.56 369 MET A C 1
ATOM 2954 O O . MET A 1 369 ? 24.807 -1.834 -31.686 1.00 91.56 369 MET A O 1
ATOM 2958 N N . GLY A 1 370 ? 25.640 -3.421 -30.328 1.00 92.00 370 GLY A N 1
ATOM 2959 C CA . GLY A 1 370 ? 25.237 -4.548 -31.171 1.00 92.00 370 GLY A CA 1
ATOM 2960 C C . GLY A 1 370 ? 23.724 -4.591 -31.387 1.00 92.00 370 GLY A C 1
ATOM 2961 O O . GLY A 1 370 ? 23.257 -4.835 -32.498 1.00 92.00 370 GLY A O 1
ATOM 2962 N N . PHE A 1 371 ? 22.948 -4.267 -30.352 1.00 89.50 371 PHE A N 1
ATOM 2963 C CA . PHE A 1 371 ? 21.495 -4.224 -30.441 1.00 89.50 371 PHE A CA 1
ATOM 2964 C C . PHE A 1 371 ? 20.971 -3.039 -31.265 1.00 89.50 371 PHE A C 1
ATOM 2966 O O . PHE A 1 371 ? 20.018 -3.190 -32.029 1.00 89.50 371 PHE A O 1
ATOM 2973 N N . LEU A 1 372 ? 21.602 -1.866 -31.163 1.00 90.75 372 LEU A N 1
ATOM 2974 C CA . LEU A 1 372 ? 21.298 -0.725 -32.034 1.00 90.75 372 LEU A CA 1
ATOM 2975 C C . LEU A 1 372 ? 21.653 -1.016 -33.497 1.00 90.75 372 LEU A C 1
ATOM 2977 O O . LEU A 1 372 ? 20.856 -0.703 -34.380 1.00 90.75 372 LEU A O 1
ATOM 2981 N N . TRP A 1 373 ? 22.804 -1.648 -33.741 1.00 92.75 373 TRP A N 1
ATOM 2982 C CA . TRP A 1 373 ? 23.232 -2.054 -35.079 1.00 92.75 373 TRP A CA 1
ATOM 2983 C C . TRP A 1 373 ? 22.246 -3.048 -35.705 1.00 92.75 373 TRP A C 1
ATOM 2985 O O . TRP A 1 373 ? 21.760 -2.809 -36.807 1.00 92.75 373 TRP A O 1
ATOM 2995 N N . LEU A 1 374 ? 21.837 -4.091 -34.972 1.00 90.88 374 LEU A N 1
ATOM 2996 C CA . LEU A 1 374 ? 20.844 -5.058 -35.453 1.00 90.88 374 LEU A CA 1
ATOM 2997 C C . LEU A 1 374 ? 19.513 -4.385 -35.829 1.00 90.88 374 LEU A C 1
ATOM 2999 O O . LEU A 1 374 ? 18.924 -4.700 -36.861 1.00 90.88 374 LEU A O 1
ATOM 3003 N N . GLN A 1 375 ? 19.039 -3.434 -35.016 1.00 89.00 375 GLN A N 1
ATOM 3004 C CA . GLN A 1 375 ? 17.823 -2.677 -35.325 1.00 89.00 375 GLN A CA 1
ATOM 3005 C C . GLN A 1 375 ? 17.968 -1.788 -36.569 1.00 89.00 375 GLN A C 1
ATOM 3007 O O . GLN A 1 375 ? 16.969 -1.524 -37.237 1.00 89.00 375 GLN A O 1
ATOM 3012 N N . GLN A 1 376 ? 19.175 -1.306 -36.872 1.00 89.12 376 GLN A N 1
ATOM 3013 C CA . GLN A 1 376 ? 19.454 -0.537 -38.083 1.00 89.12 376 GLN A CA 1
ATOM 3014 C C . GLN A 1 376 ? 19.469 -1.438 -39.324 1.00 89.12 376 GLN A C 1
ATOM 3016 O O . GLN A 1 376 ? 18.799 -1.117 -40.302 1.00 89.12 376 GLN A O 1
ATOM 3021 N N . GLU A 1 377 ? 20.150 -2.585 -39.273 1.00 92.00 377 GLU A N 1
ATOM 3022 C CA . GLU A 1 377 ? 20.203 -3.535 -40.394 1.00 92.00 377 GLU A CA 1
ATOM 3023 C C . GLU A 1 377 ? 18.816 -4.086 -40.750 1.00 92.00 377 GLU A C 1
ATOM 3025 O O . GLU A 1 377 ? 18.437 -4.120 -41.919 1.00 92.00 377 GLU A O 1
ATOM 3030 N N . LEU A 1 378 ? 18.003 -4.430 -39.744 1.00 84.62 378 LEU A N 1
ATOM 3031 C CA . LEU A 1 378 ? 16.635 -4.912 -39.964 1.00 84.62 378 LEU A CA 1
ATOM 3032 C C . LEU A 1 378 ? 15.710 -3.856 -40.585 1.00 84.62 378 LEU A C 1
ATOM 3034 O O . LEU A 1 378 ? 14.750 -4.223 -41.254 1.00 84.62 378 LEU A O 1
ATOM 3038 N N . LYS A 1 379 ? 15.985 -2.561 -40.381 1.00 80.50 379 LYS A N 1
ATOM 3039 C CA . LYS A 1 379 ? 15.254 -1.471 -41.048 1.00 80.50 379 LYS A CA 1
ATOM 3040 C C . LYS A 1 379 ? 15.707 -1.245 -42.485 1.00 80.50 379 LYS A C 1
ATOM 3042 O O . LYS A 1 379 ? 14.902 -0.798 -43.285 1.00 80.50 379 LYS A O 1
ATOM 3047 N N . ASN A 1 380 ? 16.975 -1.513 -42.791 1.00 74.06 380 ASN A N 1
ATOM 3048 C CA . ASN A 1 380 ? 17.537 -1.334 -44.131 1.00 74.06 380 ASN A CA 1
ATOM 3049 C C . ASN A 1 380 ? 17.243 -2.524 -45.064 1.00 74.06 380 ASN A C 1
ATOM 3051 O O . ASN A 1 380 ? 17.356 -2.383 -46.278 1.00 74.06 380 ASN A O 1
ATOM 3055 N N . GLY A 1 381 ? 16.923 -3.696 -44.503 1.00 60.06 381 GLY A N 1
ATOM 3056 C CA . GLY A 1 381 ? 16.561 -4.911 -45.244 1.00 60.06 381 GLY A CA 1
ATOM 3057 C C . GLY A 1 381 ? 15.057 -5.119 -45.479 1.00 60.06 381 GLY A C 1
ATOM 3058 O O . GLY A 1 381 ? 14.691 -6.141 -46.060 1.00 60.06 381 GLY A O 1
ATOM 3059 N N . GLN A 1 382 ? 14.206 -4.199 -45.008 1.00 54.25 382 GLN A N 1
ATOM 3060 C CA . GLN A 1 382 ? 12.774 -4.088 -45.333 1.00 54.25 382 GLN A CA 1
ATOM 3061 C C . GLN A 1 382 ? 12.574 -2.992 -46.374 1.00 54.25 382 GLN A C 1
ATOM 3063 O O . GLN A 1 382 ? 11.670 -3.165 -47.222 1.00 54.25 382 GLN A O 1
#

Nearest PDB structures (foldseek):
  3fz5-assembly1_A  TM=8.409E-01  e=1.646E-07  Cereibacter sphaeroides 2.4.1
  3rpp-assembly2_B  TM=6.436E-01  e=2.691E-06  Homo sapiens
  6ghb-assembly1_B  TM=6.380E-01  e=4.605E-06  Geobacillus kaustophilus HTA426
  6ghb-assembly2_D  TM=6.250E-01  e=4.135E-06  Geobacillus kaustophilus HTA426

Radius of gyration: 23.17 Å; Cα contacts (8 Å, |Δi|>4): 478; chains: 1; bounding box: 53×53×87 Å

Secondary structure (DSSP, 8-state):
---SSTTSSTT---TT--SSS-EEEE-TT-HHHHHHHHHHHHHHHHHT---EEEE----SHHHH--EEE-TTSSSEEEE---HHHHHHHHHHHHHHHHHHHTTT---PPPSSPPP-HHHHHHHHHHTTSS-HHHHTSTT-HHHHHHHHHHHHHHHT---TT-HHHHHHHHHHTT---TTHHHHHHTHHHHHHHHHHHHHHHTT--SSSEEEE-SPBTTBSS-EEEESGGGHHHHHHHHTTS-SSPP----PPPTT--HHHHHHHHHSSSS-S----SS-EEEEEE-TT-HHHHHHHHHHHHGGGGT-EEEEEE--PPPPPPPPPP-TT--HHHHHHHHHHHHHHHHHHHHSSS----TT-----HHHHHHHHHHHHHHHH--

Foldseek 3Di:
DPVVVVVLPPPADQQQDDPFQKEWEAFLPQLLQVLQVVVVLVLCVVLVGFYHYAYAWAPCCLALNFWAADPPLPHTPDTDGDPVSVVVLVVSQVVSVLSCLLVVAAADDDRGRAGQLLLRLLLVVLPVPDDRVQCSDPLHLNVQSSVVSNRCVRVVNARSPDNVRSLVSCVVSVHDNVCSVVCSVPSSSSSSVSNNVSNVVVLPNDPRKMWRSDADPQHRPIDIDHGSQCSQQVSCVVVPNPDDRDGGDDDRDPPSDPVSVVVSQPPDDDDPPPPPVQQEAEEEAEPLDLVSVLCVVVVVVCVVVNHHYRYHYDDDDAQDDQDDDDPPDDSSNSSVNSVSVVVVVSSCVSDPDGDPPSRDDDPCPVVNVVVVVVVVVVVVVD

pLDDT: mean 86.05, std 14.64, range [35.44, 98.75]

Solvent-accessible surface area (backbone atoms only — not comparable to full-atom values): 22484 Å² total; per-residue (Å²): 142,75,75,74,66,68,65,67,60,78,78,61,73,53,74,65,60,60,96,34,73,30,36,39,32,32,29,84,90,30,65,63,18,61,68,28,49,63,61,49,52,47,54,29,60,79,68,73,52,53,53,44,75,42,64,41,74,72,66,52,54,52,75,56,35,46,56,32,41,32,94,85,64,81,47,81,66,49,72,70,54,53,74,67,45,49,51,53,52,54,47,52,55,53,54,48,40,59,58,22,52,60,65,80,46,64,74,55,82,75,54,47,81,74,62,48,60,53,58,36,30,52,54,59,56,53,56,75,80,43,54,65,65,52,44,58,36,91,82,16,67,52,46,48,49,53,52,52,54,41,52,33,39,26,66,68,74,48,60,52,80,42,67,68,53,56,48,50,51,38,54,74,67,68,45,93,59,88,61,44,75,58,34,58,72,44,63,36,43,54,51,47,54,52,41,44,52,49,27,43,73,73,60,51,79,66,50,26,24,40,35,31,43,59,73,34,99,88,34,83,78,50,43,72,45,76,46,60,34,44,48,53,36,52,54,34,54,76,66,71,57,69,72,80,84,58,65,79,40,82,79,73,66,91,78,51,46,69,66,43,56,51,45,68,55,53,60,88,87,76,49,66,75,85,75,51,78,73,40,63,47,77,43,78,38,27,94,72,36,65,67,41,60,65,44,43,65,69,58,57,54,39,46,82,76,64,34,44,78,49,78,42,74,52,89,75,85,68,66,66,79,55,64,82,90,60,87,90,61,51,70,39,57,51,44,54,27,49,52,31,49,47,52,54,53,51,53,51,70,69,37,98,54,92,76,74,72,80,70,62,85,71,91,52,62,67,60,46,50,52,52,52,48,52,58,49,53,60,60,74,76,107